Protein AF-A0A938CKZ7-F1 (afdb_monomer)

Solvent-accessible surface area (backbone atoms only — not comparable to full-atom values): 33418 Å² total; per-residue (Å²): 112,70,70,62,48,48,52,52,55,33,50,53,27,49,64,76,42,66,89,54,83,64,65,74,32,71,50,28,74,27,26,86,57,62,41,70,90,69,50,57,46,74,67,49,44,53,50,52,48,52,52,50,47,55,51,42,33,70,75,37,67,40,57,50,100,84,67,49,80,75,46,57,48,46,68,77,50,49,74,72,51,70,65,62,54,88,63,30,52,50,32,53,45,52,25,54,50,50,56,39,57,58,70,61,49,44,60,74,37,34,35,35,58,47,59,57,11,53,68,38,30,51,48,35,51,48,72,37,69,59,52,38,81,47,87,71,54,16,38,36,32,36,24,29,53,72,94,37,81,72,27,66,73,46,31,61,66,49,46,51,51,50,49,51,53,46,52,56,22,66,75,28,92,62,35,53,58,88,40,57,42,54,21,93,44,71,52,45,48,66,52,33,73,54,42,56,75,68,43,49,27,35,41,40,40,54,44,26,34,75,69,51,17,32,23,50,32,58,67,27,50,50,21,51,52,54,37,28,70,76,39,54,81,60,32,43,39,40,30,36,29,35,46,18,51,49,17,57,80,53,52,72,68,56,49,53,48,47,55,56,68,31,22,36,27,32,20,26,15,34,56,60,38,22,51,73,52,27,18,36,33,39,33,27,61,46,53,50,52,46,29,45,58,36,60,77,62,56,60,62,91,71,58,77,79,57,54,50,56,30,44,72,42,79,92,30,71,85,82,40,60,54,30,52,72,50,7,28,24,37,36,62,77,75,72,41,64,50,24,69,65,96,64,87,60,64,50,52,46,32,44,51,23,37,53,45,39,55,50,48,35,75,74,66,46,52,43,67,49,25,14,50,38,0,36,50,36,37,50,53,51,53,54,52,39,77,76,32,83,51,42,43,62,47,49,79,56,74,68,29,44,23,21,26,25,45,31,35,20,79,48,52,88,90,60,82,49,69,71,59,48,52,50,22,56,51,41,15,51,29,26,25,16,71,76,19,49,70,38,86,66,71,51,71,47,77,26,67,51,33,38,32,65,35,63,43,52,90,78,47,79,31,65,35,20,36,50,42,23,25,90,49,58,61,68,41,52,54,24,42,54,51,38,53,54,47,24,40,31,56,17,42,33,41,53,45,44,50,56,37,40,76,71,73,49,82,63,85,65,74,78,73,67,74,68,84,72,80,85,68,62,60,84,41,57,44,34,32,39,29,31,37,83,51,55,97,50,62,39,98,86,70,43,69,37,46,62,67,60,41,52,51,41,43,76,72,63,31,46,73,41,86,38,78,91,77,68,75,89,75,53,59,52,52,31,46,36,37,29,43,36,51,82,43,71,47,63,86,65,42,39,88,59,20,51,84,42,76,23,37,24,38,37,37,55,74,41,59,41,49,49,68,32,31,26,87,76,36,72,49,73,56,81,95,70,80,82,36,70,46,28,69,57,109

Foldseek 3Di:
DVLVLLVVLLVVLCVVCVVDAFDFFQDFAFAQWQDDLSQSDPVSVVVVVVVLQVVQQVPAFDADPVRDTPGGDGPVNLQVDFCDDPPNQVLLLLLLLLVCVQLVQDLQWWKFKFFDFQVLLLVLLCQQQDDLVDPLAAEEQQAPQPPDPQRLQPFDVSNVSNVVNCVLQVPFPNRDCVSYHYDPHHQAADALVVCVVSSHQEYEYEQARQQQQWHHFLVSLVRLLVNCVVPVLRRAYEYACALVQLAPQNDDVSSVSCSARYKYKYACRHPLSFDGGMIMIIDHPSSQVSSQVCVVPGRDDDPPSSDQWAFPDPVCRPNGRTHNQQGNMQNSVVSRGSHRRPDRDSSSRSSRSSSSSVSLCVVQNGSNSQNVLLNVLLVLVVVVQVVDQQKDWLDPDSSTRTSFKTFIATDDVSDPDPVLVLQLLVQLQCQSQQNFDAAPQRDTDGRPRRHHNQCRDPSHSGSGMTGRTSSGGSVSSVSVVSSSSSSSSVSSSRSSRVVVVVVVDDDDDDPPPPPPPDPDDQQDEAEEEEAAADAPDADPVRHGDCPVVQVVQVVVVAHEAEAADDDRVPGRGRHYYYYYHNPPADPVRQCVRFQVQVHQEYEEEPHAHAQNGEHQNYYHYDDDDDRRDNHPND

Structure (mmCIF, N/CA/C/O backbone):
data_AF-A0A938CKZ7-F1
#
_entry.id   AF-A0A938CKZ7-F1
#
loop_
_atom_site.group_PDB
_atom_site.id
_atom_site.type_symbol
_atom_site.label_atom_id
_atom_site.label_alt_id
_atom_site.label_comp_id
_atom_site.label_asym_id
_atom_site.label_entity_id
_atom_site.label_seq_id
_atom_site.pdbx_PDB_ins_code
_atom_site.Cartn_x
_atom_site.Cartn_y
_atom_site.Cartn_z
_atom_site.occupancy
_atom_site.B_iso_or_equiv
_atom_site.auth_seq_id
_atom_site.auth_comp_id
_atom_site.auth_asym_id
_atom_site.auth_atom_id
_atom_site.pdbx_PDB_model_num
ATOM 1 N N . MET A 1 1 ? 28.902 22.662 -29.306 1.00 62.44 1 MET A N 1
ATOM 2 C CA . MET A 1 1 ? 29.055 22.304 -27.875 1.00 62.44 1 MET A CA 1
ATOM 3 C C . MET A 1 1 ? 28.033 21.264 -27.421 1.00 62.44 1 MET A C 1
ATOM 5 O O . MET A 1 1 ? 28.464 20.211 -26.982 1.00 62.44 1 MET A O 1
ATOM 9 N N . ARG A 1 2 ? 26.718 21.487 -27.587 1.00 83.81 2 ARG A N 1
ATOM 10 C CA . ARG A 1 2 ? 25.658 20.567 -27.113 1.00 83.81 2 ARG A CA 1
ATOM 11 C C . ARG A 1 2 ? 25.707 19.146 -27.713 1.00 83.81 2 ARG A C 1
ATOM 13 O O . ARG A 1 2 ? 25.700 18.180 -26.968 1.00 83.81 2 ARG A O 1
ATOM 20 N N . VAL A 1 3 ? 25.858 19.013 -29.036 1.00 89.00 3 VAL A N 1
ATOM 21 C CA . VAL A 1 3 ? 25.957 17.700 -29.720 1.00 89.00 3 VAL A CA 1
ATOM 22 C C . VAL A 1 3 ? 27.162 16.880 -29.245 1.00 89.00 3 VAL A C 1
ATOM 24 O O . VAL A 1 3 ? 27.047 15.680 -29.014 1.00 89.00 3 VAL A O 1
ATOM 27 N N . THR A 1 4 ? 28.328 17.515 -29.094 1.00 91.12 4 THR A N 1
ATOM 28 C CA . THR A 1 4 ? 29.550 16.854 -28.605 1.00 91.12 4 THR A CA 1
ATOM 29 C C . THR A 1 4 ? 29.370 16.337 -27.182 1.00 91.12 4 THR A C 1
ATOM 31 O O . THR A 1 4 ? 29.792 15.225 -26.878 1.00 91.12 4 THR A O 1
ATOM 34 N N . ASP A 1 5 ? 28.709 17.122 -26.331 1.00 93.25 5 ASP A N 1
ATOM 35 C CA . ASP A 1 5 ? 28.427 16.726 -24.957 1.00 93.25 5 ASP A CA 1
ATOM 36 C C . ASP A 1 5 ? 27.451 15.541 -24.890 1.00 93.25 5 ASP A C 1
ATOM 38 O O . ASP A 1 5 ? 27.755 14.537 -24.253 1.00 93.25 5 ASP A O 1
ATOM 42 N N . TRP A 1 6 ? 26.349 15.569 -25.644 1.00 94.94 6 TRP A N 1
ATOM 43 C CA . TRP A 1 6 ? 25.425 14.430 -25.723 1.00 94.94 6 TRP A CA 1
ATOM 44 C C . TRP A 1 6 ? 26.088 13.146 -26.230 1.00 94.94 6 TRP A C 1
ATOM 46 O O . TRP A 1 6 ? 25.815 12.070 -25.701 1.00 94.94 6 TRP A O 1
ATOM 56 N N . LYS A 1 7 ? 27.005 13.238 -27.203 1.00 95.62 7 LYS A N 1
ATOM 57 C CA . LYS A 1 7 ? 27.796 12.080 -27.652 1.00 95.62 7 LYS A CA 1
ATOM 58 C C . LYS A 1 7 ? 28.661 11.509 -26.523 1.00 95.62 7 LYS A C 1
ATOM 60 O O . LYS A 1 7 ? 28.650 10.299 -26.322 1.00 95.62 7 LYS A O 1
ATOM 65 N N . ARG A 1 8 ? 29.351 12.366 -25.759 1.00 96.31 8 ARG A N 1
ATOM 66 C CA . ARG A 1 8 ? 30.150 11.970 -24.583 1.00 96.31 8 ARG A CA 1
ATOM 67 C C . ARG A 1 8 ? 29.285 11.277 -23.525 1.00 96.31 8 ARG A C 1
ATOM 69 O O . ARG A 1 8 ? 29.648 10.208 -23.046 1.00 96.31 8 ARG A O 1
ATOM 76 N N . GLN A 1 9 ? 28.140 11.863 -23.179 1.00 96.38 9 GLN A N 1
ATOM 77 C CA . GLN A 1 9 ? 27.221 11.304 -22.182 1.00 96.38 9 GLN A CA 1
ATOM 78 C C . GLN A 1 9 ? 26.635 9.948 -22.611 1.00 96.38 9 GLN A C 1
ATOM 80 O O . GLN A 1 9 ? 26.491 9.033 -21.793 1.00 96.38 9 GLN A O 1
ATOM 85 N N . ARG A 1 10 ? 26.305 9.812 -23.901 1.00 96.81 10 ARG A N 1
ATOM 86 C CA . ARG A 1 10 ? 25.847 8.555 -24.499 1.00 96.81 10 ARG A CA 1
ATOM 87 C C . ARG A 1 10 ? 26.927 7.477 -24.404 1.00 96.81 10 ARG A C 1
ATOM 89 O O . ARG A 1 10 ? 26.626 6.381 -23.945 1.00 96.81 10 ARG A O 1
ATOM 96 N N . GLU A 1 11 ? 28.165 7.792 -24.788 1.00 97.00 11 GLU A N 1
ATOM 97 C CA . GLU A 1 11 ? 29.310 6.872 -24.703 1.00 97.00 11 GLU A CA 1
ATOM 98 C C . GLU A 1 11 ? 29.531 6.388 -23.262 1.00 97.00 11 GLU A C 1
ATOM 100 O O . GLU A 1 11 ? 29.641 5.191 -23.014 1.00 97.00 11 GLU A O 1
ATOM 105 N N . ALA A 1 12 ? 29.490 7.304 -22.289 1.00 97.31 12 ALA A N 1
ATOM 106 C CA . ALA A 1 12 ? 29.622 6.962 -20.874 1.00 97.31 12 ALA A CA 1
ATOM 107 C C . ALA A 1 12 ? 28.503 6.021 -20.385 1.00 97.31 12 ALA A C 1
ATOM 109 O O . ALA A 1 12 ? 28.754 5.111 -19.599 1.00 97.31 12 ALA A O 1
ATOM 110 N N . SER A 1 13 ? 27.269 6.206 -20.868 1.00 97.75 13 SER A N 1
ATOM 111 C CA . SER A 1 13 ? 26.142 5.328 -20.518 1.00 97.75 13 SER A CA 1
ATOM 112 C C . SER A 1 13 ? 26.228 3.957 -21.204 1.00 97.75 13 SER A C 1
ATOM 114 O O . SER A 1 13 ? 25.823 2.952 -20.616 1.00 97.75 13 SER A O 1
ATOM 116 N N . LEU A 1 14 ? 26.778 3.889 -22.423 1.00 96.81 14 LEU A N 1
ATOM 117 C CA . LEU A 1 14 ? 27.083 2.622 -23.099 1.00 96.81 14 LEU A CA 1
ATOM 118 C C . LEU A 1 14 ? 28.142 1.839 -22.326 1.00 96.81 14 LEU A C 1
ATOM 120 O O . LEU A 1 14 ? 27.937 0.668 -22.022 1.00 96.81 14 LEU A O 1
ATOM 124 N N . GLU A 1 15 ? 29.221 2.507 -21.929 1.00 97.75 15 GLU A N 1
ATOM 125 C CA . GLU A 1 15 ? 30.284 1.917 -21.119 1.00 97.75 15 GLU A CA 1
ATOM 126 C C . GLU A 1 15 ? 29.753 1.413 -19.766 1.00 97.75 15 GLU A C 1
ATOM 128 O O . GLU A 1 15 ? 30.047 0.288 -19.362 1.00 97.75 15 GLU A O 1
ATOM 133 N N . ALA A 1 16 ? 28.884 2.186 -19.104 1.00 96.38 16 ALA A N 1
ATOM 134 C CA . ALA A 1 16 ? 28.244 1.794 -17.846 1.00 96.38 16 ALA A CA 1
ATOM 135 C C . ALA A 1 16 ? 27.324 0.562 -17.970 1.00 96.38 16 ALA A C 1
ATOM 137 O O . ALA A 1 16 ? 27.030 -0.083 -16.964 1.00 96.38 16 ALA A O 1
ATOM 138 N N . THR A 1 17 ? 26.866 0.230 -19.182 1.00 97.31 17 THR A N 1
ATOM 139 C CA . THR A 1 17 ? 25.943 -0.889 -19.451 1.00 97.31 17 THR A CA 1
ATOM 140 C C . THR A 1 17 ? 26.560 -2.006 -20.295 1.00 97.31 17 THR A C 1
ATOM 142 O O . THR A 1 17 ? 25.875 -2.974 -20.627 1.00 97.31 17 THR A O 1
ATOM 145 N N . LYS A 1 18 ? 27.864 -1.927 -20.599 1.00 96.19 18 LYS A N 1
ATOM 146 C CA . LYS A 1 18 ? 28.563 -2.862 -21.497 1.00 96.19 18 LYS A CA 1
ATOM 147 C C . LYS A 1 18 ? 28.540 -4.318 -21.033 1.00 96.19 18 LYS A C 1
ATOM 149 O O . LYS A 1 18 ? 28.603 -5.224 -21.856 1.00 96.19 18 LYS A O 1
ATOM 154 N N . SER A 1 19 ? 28.456 -4.539 -19.721 1.00 94.00 19 SER A N 1
ATOM 155 C CA . SER A 1 19 ? 28.448 -5.875 -19.113 1.00 94.00 19 SER A CA 1
ATOM 156 C C . SER A 1 19 ? 27.110 -6.604 -19.271 1.00 94.00 19 SER A C 1
ATOM 158 O O . SER A 1 19 ? 26.993 -7.749 -18.844 1.00 94.00 19 SER A O 1
ATOM 160 N N . GLY A 1 20 ? 26.109 -5.964 -19.886 1.00 94.38 20 GLY A N 1
ATOM 161 C CA . GLY A 1 20 ? 24.766 -6.514 -20.028 1.00 94.38 20 GLY A CA 1
ATOM 162 C C . GLY A 1 20 ? 23.886 -6.289 -18.792 1.00 94.38 20 GLY A C 1
ATOM 163 O O . GLY A 1 20 ? 24.303 -5.618 -17.843 1.00 94.38 20 GLY A O 1
ATOM 164 N N . PRO A 1 21 ? 22.638 -6.787 -18.830 1.00 96.00 21 PRO A N 1
ATOM 165 C CA . PRO A 1 21 ? 21.680 -6.598 -17.749 1.00 96.00 21 PRO A CA 1
ATOM 166 C C . PRO A 1 21 ? 22.135 -7.291 -16.447 1.00 96.00 21 PRO A C 1
ATOM 168 O O . PRO A 1 21 ? 22.709 -8.382 -16.511 1.00 96.00 21 PRO A O 1
ATOM 171 N N . PRO A 1 22 ? 21.860 -6.698 -15.267 1.00 96.62 22 PRO A N 1
ATOM 172 C CA . PRO A 1 22 ? 22.115 -7.317 -13.966 1.00 96.62 22 PRO A CA 1
ATOM 173 C C . PRO A 1 22 ? 21.286 -8.585 -13.712 1.00 96.62 22 PRO A C 1
ATOM 175 O O . PRO A 1 22 ? 20.435 -8.987 -14.509 1.00 96.62 22 PRO A O 1
ATOM 178 N N . GLN A 1 23 ? 21.500 -9.198 -12.544 1.00 95.25 23 GLN A N 1
ATOM 179 C CA . GLN A 1 23 ? 20.682 -10.316 -12.073 1.00 95.25 23 GLN A CA 1
ATOM 180 C C . GLN A 1 23 ? 19.198 -9.924 -12.013 1.00 95.25 23 GLN A C 1
ATOM 182 O O . GLN A 1 23 ? 18.846 -8.831 -11.573 1.00 95.25 23 GLN A O 1
ATOM 187 N N . ARG A 1 24 ? 18.315 -10.829 -12.444 1.00 93.44 24 ARG A N 1
ATOM 188 C CA . ARG A 1 24 ? 16.862 -10.626 -12.370 1.00 93.44 24 ARG A CA 1
ATOM 189 C C . ARG A 1 24 ? 16.366 -10.750 -10.931 1.00 93.44 24 ARG A C 1
ATOM 191 O O . ARG A 1 24 ? 16.876 -11.561 -10.163 1.00 93.44 24 ARG A O 1
ATOM 198 N N . THR A 1 25 ? 15.321 -9.999 -10.613 1.00 93.06 25 THR A N 1
ATOM 199 C CA . THR A 1 25 ? 14.533 -10.194 -9.392 1.00 93.06 25 THR A CA 1
ATOM 200 C C . THR A 1 25 ? 13.708 -11.481 -9.499 1.00 93.06 25 THR A C 1
ATOM 202 O O . THR A 1 25 ? 13.315 -11.888 -10.595 1.00 93.06 25 THR A O 1
ATOM 205 N N . ALA A 1 26 ? 13.443 -12.133 -8.368 1.00 88.88 26 ALA A N 1
ATOM 206 C CA . ALA A 1 26 ? 12.654 -13.361 -8.309 1.00 88.88 26 ALA A CA 1
ATOM 207 C C . ALA A 1 26 ? 11.161 -13.111 -8.571 1.00 88.88 26 ALA A C 1
ATOM 209 O O . ALA A 1 26 ? 10.480 -13.963 -9.135 1.00 88.88 26 ALA A O 1
ATOM 210 N N . ASN A 1 27 ? 10.647 -11.938 -8.190 1.00 86.50 27 ASN A N 1
ATOM 211 C CA . ASN A 1 27 ? 9.297 -11.493 -8.531 1.00 86.50 27 ASN A CA 1
ATOM 212 C C . ASN A 1 27 ? 9.337 -10.024 -8.994 1.00 86.50 27 ASN A C 1
ATOM 214 O O . ASN A 1 27 ? 9.793 -9.167 -8.230 1.00 86.50 27 ASN A O 1
ATOM 218 N N . PRO A 1 28 ? 8.790 -9.693 -10.180 1.00 88.69 28 PRO A N 1
ATOM 219 C CA . PRO A 1 28 ? 8.970 -8.379 -10.789 1.00 88.69 28 PRO A CA 1
ATOM 220 C C . PRO A 1 28 ? 8.039 -7.286 -10.236 1.00 88.69 28 PRO A C 1
ATOM 222 O O . PRO A 1 28 ? 8.149 -6.135 -10.637 1.00 88.69 28 PRO A O 1
ATOM 225 N N . PHE A 1 29 ? 7.094 -7.573 -9.343 1.00 88.50 29 PHE A N 1
ATOM 226 C CA . PHE A 1 29 ? 6.059 -6.615 -8.928 1.00 88.50 29 PHE A CA 1
ATOM 227 C C . PHE A 1 29 ? 6.465 -5.763 -7.712 1.00 88.50 29 PHE A C 1
ATOM 229 O O . PHE A 1 29 ? 6.027 -5.997 -6.586 1.00 88.50 29 PHE A O 1
ATOM 236 N N . PHE A 1 30 ? 7.276 -4.731 -7.935 1.00 89.69 30 PHE A N 1
ATOM 237 C CA . PHE A 1 30 ? 7.732 -3.813 -6.877 1.00 89.69 30 PHE A CA 1
ATOM 238 C C . PHE A 1 30 ? 6.820 -2.603 -6.648 1.00 89.69 30 PHE A C 1
ATOM 240 O O . PHE A 1 30 ? 7.051 -1.824 -5.723 1.00 89.69 30 PHE A O 1
ATOM 247 N N . GLY A 1 31 ? 5.795 -2.415 -7.478 1.00 83.56 31 GLY A N 1
ATOM 248 C CA . GLY A 1 31 ? 4.846 -1.327 -7.295 1.00 83.56 31 GLY A CA 1
ATOM 249 C C . GLY A 1 31 ? 4.091 -1.389 -5.976 1.00 83.56 31 GLY A C 1
ATOM 250 O O . GLY A 1 31 ? 3.840 -2.449 -5.407 1.00 83.56 31 GLY A O 1
ATOM 251 N N . VAL A 1 32 ? 3.691 -0.214 -5.500 1.00 70.25 32 VAL A N 1
ATOM 252 C CA . VAL A 1 32 ? 2.981 -0.077 -4.231 1.00 70.25 32 VAL A CA 1
ATOM 253 C C . VAL A 1 32 ? 1.476 -0.278 -4.450 1.00 70.25 32 VAL A C 1
ATOM 255 O O . VAL A 1 32 ? 0.711 0.682 -4.540 1.00 70.25 32 VAL A O 1
ATOM 258 N N . GLY A 1 33 ? 1.080 -1.544 -4.605 1.00 63.62 33 GLY A N 1
ATOM 259 C CA . GLY A 1 33 ? -0.296 -2.028 -4.784 1.00 63.62 33 GLY A CA 1
ATOM 260 C C . GLY A 1 33 ? -0.648 -3.120 -3.764 1.00 63.62 33 GLY A C 1
ATOM 261 O O . GLY A 1 33 ? -0.110 -3.085 -2.654 1.00 63.62 33 GLY A O 1
ATOM 262 N N . PRO A 1 34 ? -1.545 -4.073 -4.092 1.00 58.53 34 PRO A N 1
ATOM 263 C CA . PRO A 1 34 ? -1.691 -5.283 -3.299 1.00 58.53 34 PRO A CA 1
ATOM 264 C C . PRO A 1 34 ? -0.327 -5.958 -3.104 1.00 58.53 34 PRO A C 1
ATOM 266 O O . PRO A 1 34 ? 0.382 -6.153 -4.094 1.00 58.53 34 PRO A O 1
ATOM 269 N N . ILE A 1 35 ? 0.071 -6.267 -1.864 1.00 64.06 35 ILE A N 1
ATOM 270 C CA . ILE A 1 35 ? 1.295 -7.033 -1.623 1.00 64.06 35 ILE A CA 1
ATOM 271 C C . ILE A 1 35 ? 1.132 -8.350 -2.364 1.00 64.06 35 ILE A C 1
ATOM 273 O O . ILE A 1 35 ? 0.142 -9.057 -2.196 1.00 64.06 35 ILE A O 1
ATOM 277 N N . THR A 1 36 ? 2.110 -8.638 -3.213 1.00 58.66 36 THR A N 1
ATOM 278 C CA . THR A 1 36 ? 2.143 -9.856 -4.006 1.00 58.66 36 THR A CA 1
ATOM 279 C C . THR A 1 36 ? 2.029 -11.059 -3.074 1.00 58.66 36 THR A C 1
ATOM 281 O O . THR A 1 36 ? 2.773 -11.145 -2.093 1.00 58.66 36 THR A O 1
ATOM 284 N N . ASP A 1 37 ? 1.223 -12.046 -3.450 1.00 67.88 37 ASP A N 1
ATOM 285 C CA . ASP A 1 37 ? 1.286 -13.418 -2.918 1.00 67.88 37 ASP A CA 1
ATOM 286 C C . ASP A 1 37 ? 2.696 -14.049 -3.050 1.00 67.88 37 ASP A C 1
ATOM 288 O O . ASP A 1 37 ? 3.012 -15.093 -2.470 1.00 67.88 37 ASP A O 1
ATOM 292 N N . GLY A 1 38 ? 3.581 -13.368 -3.780 1.00 72.81 38 GLY A N 1
ATOM 293 C CA . GLY A 1 38 ? 4.957 -13.732 -4.044 1.00 72.81 38 GLY A CA 1
ATOM 294 C C . GLY A 1 38 ? 5.045 -14.847 -5.072 1.00 72.81 38 GLY A C 1
ATOM 295 O O . GLY A 1 38 ? 6.019 -15.590 -5.031 1.00 72.81 38 GLY A O 1
ATOM 296 N N . ALA A 1 39 ? 4.042 -14.965 -5.948 1.00 79.81 39 ALA A N 1
ATOM 297 C CA . ALA A 1 39 ? 4.142 -15.770 -7.153 1.00 79.81 39 ALA A CA 1
ATOM 298 C C . ALA A 1 39 ? 5.302 -15.262 -8.022 1.00 79.81 39 ALA A C 1
ATOM 300 O O . ALA A 1 39 ? 5.455 -14.049 -8.204 1.00 79.81 39 ALA A O 1
ATOM 301 N N . ALA A 1 40 ? 6.134 -16.164 -8.533 1.00 76.38 40 ALA A N 1
ATOM 302 C CA . ALA A 1 40 ? 7.257 -15.793 -9.396 1.00 76.38 40 ALA A CA 1
ATOM 303 C C . ALA A 1 40 ? 6.780 -15.349 -10.791 1.00 76.38 40 ALA A C 1
ATOM 305 O O . ALA A 1 40 ? 7.248 -14.348 -11.337 1.00 76.38 40 ALA A O 1
ATOM 306 N N . ASP A 1 41 ? 5.806 -16.074 -11.340 1.00 77.94 41 ASP A N 1
ATOM 307 C CA . ASP A 1 41 ? 5.224 -15.855 -12.659 1.00 77.94 41 ASP A CA 1
ATOM 308 C C . ASP A 1 41 ? 3.776 -16.385 -12.733 1.00 77.94 41 ASP A C 1
ATOM 310 O O . ASP A 1 41 ? 3.181 -16.797 -11.736 1.00 77.94 41 ASP A O 1
ATOM 314 N N . GLU A 1 42 ? 3.191 -16.351 -13.930 1.00 83.69 42 GLU A N 1
ATOM 315 C CA . GLU A 1 42 ? 1.827 -16.826 -14.190 1.00 83.69 42 GLU A CA 1
ATOM 316 C C . GLU A 1 42 ? 1.666 -18.344 -13.985 1.00 83.69 42 GLU A C 1
ATOM 318 O O . GLU A 1 42 ? 0.582 -18.808 -13.629 1.00 83.69 42 GLU A O 1
ATOM 323 N N . ALA A 1 43 ? 2.719 -19.136 -14.206 1.00 85.81 43 ALA A N 1
ATOM 324 C CA . ALA A 1 43 ? 2.656 -20.576 -13.987 1.00 85.81 43 ALA A CA 1
ATOM 325 C C . ALA A 1 43 ? 2.606 -20.881 -12.484 1.00 85.81 43 ALA A C 1
ATOM 327 O O . ALA A 1 43 ? 1.733 -21.632 -12.044 1.00 85.81 43 ALA A O 1
ATOM 328 N N . ASP A 1 44 ? 3.469 -20.239 -11.694 1.00 83.62 44 ASP A N 1
ATOM 329 C CA . ASP A 1 44 ? 3.457 -20.333 -10.233 1.00 83.62 44 ASP A CA 1
ATOM 330 C C . ASP A 1 44 ? 2.124 -19.830 -9.653 1.00 83.62 44 ASP A C 1
ATOM 332 O O . ASP A 1 44 ? 1.504 -20.516 -8.843 1.00 83.62 44 ASP A O 1
ATOM 336 N N . ALA A 1 45 ? 1.591 -18.705 -10.148 1.00 85.81 45 ALA A N 1
ATOM 337 C CA . ALA A 1 45 ? 0.281 -18.186 -9.737 1.00 85.81 45 ALA A CA 1
ATOM 338 C C . ALA A 1 45 ? -0.858 -19.210 -9.927 1.00 85.81 45 ALA A C 1
ATOM 340 O O . ALA A 1 45 ? -1.713 -19.380 -9.053 1.00 85.81 45 ALA A O 1
ATOM 341 N N . ARG A 1 46 ? -0.860 -19.951 -11.042 1.00 90.19 46 ARG A N 1
ATOM 342 C CA . ARG A 1 46 ? -1.841 -21.025 -11.286 1.00 90.19 46 ARG A CA 1
ATOM 343 C C . ARG A 1 46 ? -1.638 -22.221 -10.364 1.00 90.19 46 ARG A C 1
ATOM 345 O O . ARG A 1 46 ? -2.619 -22.797 -9.903 1.00 90.19 46 ARG A O 1
ATOM 352 N N . MET A 1 47 ? -0.393 -22.581 -10.060 1.00 91.44 47 MET A N 1
ATOM 353 C CA . MET A 1 47 ? -0.106 -23.645 -9.094 1.00 91.44 47 MET A CA 1
ATOM 354 C C . MET A 1 47 ? -0.590 -23.276 -7.691 1.00 91.44 47 MET A C 1
ATOM 356 O O . MET A 1 47 ? -1.265 -24.076 -7.045 1.00 91.44 47 MET A O 1
ATOM 360 N N . ILE A 1 48 ? -0.357 -22.035 -7.266 1.00 90.88 48 ILE A N 1
ATOM 361 C CA . ILE A 1 48 ? -0.869 -21.487 -6.005 1.00 90.88 48 ILE A CA 1
ATOM 362 C C . ILE A 1 48 ? -2.398 -21.540 -5.968 1.00 90.88 48 ILE A C 1
ATOM 364 O O . ILE A 1 48 ? -2.981 -21.838 -4.925 1.00 90.88 48 ILE A O 1
ATOM 368 N N . ARG A 1 49 ? -3.069 -21.304 -7.103 1.00 92.38 49 ARG A N 1
ATOM 369 C CA . ARG A 1 49 ? -4.527 -21.440 -7.187 1.00 92.38 49 ARG A CA 1
ATOM 370 C C . ARG A 1 49 ? -4.991 -22.871 -6.906 1.00 92.38 49 ARG A C 1
ATOM 372 O O . ARG A 1 49 ? -5.934 -23.046 -6.136 1.00 92.38 49 ARG A O 1
ATOM 379 N N . PHE A 1 50 ? -4.328 -23.879 -7.470 1.00 94.81 50 PHE A N 1
ATOM 380 C CA . PHE A 1 50 ? -4.642 -25.280 -7.169 1.00 94.81 50 PHE A CA 1
ATOM 381 C C . PHE A 1 50 ? -4.379 -25.628 -5.697 1.00 94.81 50 PHE A C 1
ATOM 383 O O . PHE A 1 50 ? -5.176 -26.333 -5.076 1.00 94.81 50 PHE A O 1
ATOM 390 N N . GLU A 1 51 ? -3.299 -25.104 -5.108 1.00 95.31 51 GLU A N 1
ATOM 391 C CA . GLU A 1 51 ? -3.021 -25.266 -3.675 1.00 95.31 51 GLU A CA 1
ATOM 392 C C . GLU A 1 51 ? -4.118 -24.646 -2.803 1.00 95.31 51 GLU A C 1
ATOM 394 O O . GLU A 1 51 ? -4.560 -25.271 -1.835 1.00 95.31 51 GLU A O 1
ATOM 399 N N . PHE A 1 52 ? -4.580 -23.444 -3.158 1.00 95.56 52 PHE A N 1
ATOM 400 C CA . PHE A 1 52 ? -5.675 -22.762 -2.476 1.00 95.56 52 PHE A CA 1
ATOM 401 C C . PHE A 1 52 ? -6.970 -23.576 -2.531 1.00 95.56 52 PHE A C 1
ATOM 403 O O . PHE A 1 52 ? -7.611 -23.767 -1.499 1.00 95.56 52 PHE A O 1
ATOM 410 N N . GLU A 1 53 ? -7.352 -24.079 -3.706 1.00 96.94 53 GLU A N 1
ATOM 411 C CA . GLU A 1 53 ? -8.582 -24.860 -3.870 1.00 96.94 53 GLU A CA 1
ATOM 412 C C . GLU A 1 53 ? -8.528 -26.163 -3.064 1.00 96.94 53 GLU A C 1
ATOM 414 O O . GLU A 1 53 ? -9.455 -26.462 -2.313 1.00 96.94 53 GLU A O 1
ATOM 419 N N . ASN A 1 54 ? -7.399 -26.874 -3.095 1.00 97.56 54 ASN A N 1
ATOM 420 C CA . ASN A 1 54 ? -7.202 -28.063 -2.267 1.00 97.56 54 ASN A CA 1
ATOM 421 C C . ASN A 1 54 ? -7.237 -27.740 -0.758 1.00 97.56 54 ASN A C 1
ATOM 423 O O . ASN A 1 54 ? -7.835 -28.472 0.035 1.00 97.56 54 ASN A O 1
ATOM 427 N N . TRP A 1 55 ? -6.620 -26.631 -0.333 1.00 97.81 55 TRP A N 1
ATOM 428 C CA . TRP A 1 55 ? -6.695 -26.170 1.055 1.00 97.81 55 TRP A CA 1
ATOM 429 C C . TRP A 1 55 ? -8.138 -25.841 1.459 1.00 97.81 55 TRP A C 1
ATOM 431 O O . TRP A 1 55 ? -8.583 -26.267 2.526 1.00 97.81 55 TRP A O 1
ATOM 441 N N . LEU A 1 56 ? -8.887 -25.135 0.613 1.00 97.44 56 LEU A N 1
ATOM 442 C CA . LEU A 1 56 ? -10.283 -24.776 0.851 1.00 97.44 56 LEU A CA 1
ATOM 443 C C . LEU A 1 56 ? -11.136 -26.036 1.060 1.00 97.44 56 LEU A C 1
ATOM 445 O O . LEU A 1 56 ? -11.804 -26.186 2.083 1.00 97.44 56 LEU A O 1
ATOM 449 N N . GLU A 1 57 ? -11.054 -26.987 0.134 1.00 96.56 57 GLU A N 1
ATOM 450 C CA . GLU A 1 57 ? -11.850 -28.215 0.169 1.00 96.56 57 GLU A CA 1
ATOM 451 C C . GLU A 1 57 ? -11.521 -29.110 1.376 1.00 96.56 57 GLU A C 1
ATOM 453 O O . GLU A 1 57 ? -12.381 -29.830 1.901 1.00 96.56 57 GLU A O 1
ATOM 458 N N . LYS A 1 58 ? -10.278 -29.052 1.861 1.00 96.88 58 LYS A N 1
ATOM 459 C CA . LYS A 1 58 ? -9.852 -29.777 3.061 1.00 96.88 58 LYS A CA 1
ATOM 460 C C . LYS A 1 58 ? -10.382 -29.149 4.351 1.00 96.88 58 LYS A C 1
ATOM 462 O O . LYS A 1 58 ? -10.740 -29.878 5.273 1.00 96.88 58 LYS A O 1
ATOM 467 N N . ASN A 1 59 ? -10.407 -27.820 4.440 1.00 96.38 59 ASN A N 1
ATOM 468 C CA . ASN A 1 59 ? -10.696 -27.110 5.691 1.00 96.38 59 ASN A CA 1
ATOM 469 C C . ASN A 1 59 ? -12.184 -26.779 5.888 1.00 96.38 59 ASN A C 1
ATOM 471 O O . ASN A 1 59 ? -12.612 -26.527 7.018 1.00 96.38 59 ASN A O 1
ATOM 475 N N . TYR A 1 60 ? -12.983 -26.805 4.818 1.00 95.75 60 TYR A N 1
ATOM 476 C CA . TYR A 1 60 ? -14.394 -26.424 4.855 1.00 95.75 60 TYR A CA 1
ATOM 477 C C . TYR A 1 60 ? -15.263 -27.543 4.263 1.00 95.75 60 TYR A C 1
ATOM 479 O O . TYR A 1 60 ? -15.341 -27.728 3.048 1.00 95.75 60 TYR A O 1
ATOM 487 N N . ARG A 1 61 ? -15.917 -28.307 5.149 1.00 95.81 61 ARG A N 1
ATOM 488 C CA . ARG A 1 61 ? -16.656 -29.543 4.836 1.00 95.81 61 ARG A CA 1
ATOM 489 C C . ARG A 1 61 ? -18.149 -29.364 5.061 1.00 95.81 61 ARG A C 1
ATOM 491 O O . ARG A 1 61 ? -18.559 -28.820 6.077 1.00 95.81 61 ARG A O 1
ATOM 498 N N . LYS A 1 62 ? -18.982 -29.850 4.151 1.00 94.94 62 LYS A N 1
ATOM 499 C CA . LYS A 1 62 ? -20.435 -29.867 4.328 1.00 94.94 62 LYS A CA 1
ATOM 500 C C . LYS A 1 62 ? -20.796 -30.973 5.298 1.00 94.94 62 LYS A C 1
ATOM 502 O O . LYS A 1 62 ? -20.409 -32.116 5.091 1.00 94.94 62 LYS A O 1
ATOM 507 N N . LEU A 1 63 ? -21.562 -30.635 6.322 1.00 93.56 63 LEU A N 1
ATOM 508 C CA . LEU A 1 63 ? -22.057 -31.595 7.297 1.00 93.56 63 LEU A CA 1
ATOM 509 C C . LEU A 1 63 ? -23.581 -31.639 7.212 1.00 93.56 63 LEU A C 1
ATOM 511 O O . LEU A 1 63 ? -24.214 -30.593 7.051 1.00 93.56 63 LEU A O 1
ATOM 515 N N . ASP A 1 64 ? -24.163 -32.831 7.299 1.00 92.94 64 ASP A N 1
ATOM 516 C CA . ASP A 1 64 ? -25.611 -32.966 7.464 1.00 92.94 64 ASP A CA 1
ATOM 517 C C . ASP A 1 64 ? -26.064 -32.681 8.908 1.00 92.94 64 ASP A C 1
ATOM 519 O O . ASP A 1 64 ? -25.265 -32.366 9.791 1.00 92.94 64 ASP A O 1
ATOM 523 N N . ASP A 1 65 ? -27.366 -32.814 9.160 1.00 92.62 65 ASP A N 1
ATOM 524 C CA . ASP A 1 65 ? -27.994 -32.614 10.471 1.00 92.62 65 ASP A CA 1
ATOM 525 C C . ASP A 1 65 ? -27.504 -33.589 11.558 1.00 92.62 65 ASP A C 1
ATOM 527 O O . ASP A 1 65 ? -27.727 -33.356 12.746 1.00 92.62 65 ASP A O 1
ATOM 531 N N . LYS A 1 66 ? -26.810 -34.664 11.169 1.00 95.06 66 LYS A N 1
ATOM 532 C CA . LYS A 1 66 ? -26.195 -35.660 12.057 1.00 95.06 66 LYS A CA 1
ATOM 533 C C . LYS A 1 66 ? -24.671 -35.531 12.121 1.00 95.06 66 LYS A C 1
ATOM 535 O O . LYS A 1 66 ? -24.021 -36.373 12.739 1.00 95.06 66 LYS A O 1
ATOM 540 N N . GLY A 1 67 ? -24.097 -34.505 11.491 1.00 92.50 67 GLY A N 1
ATOM 541 C CA . GLY A 1 67 ? -22.658 -34.263 11.457 1.00 92.50 67 GLY A CA 1
ATOM 542 C C . GLY A 1 67 ? -21.877 -35.171 10.501 1.00 92.50 67 GLY A C 1
ATOM 543 O O . GLY A 1 67 ? -20.654 -35.236 10.605 1.00 92.50 67 GLY A O 1
ATOM 544 N N . ARG A 1 68 ? -22.538 -35.886 9.582 1.00 95.62 68 ARG A N 1
ATOM 545 C CA . ARG A 1 68 ? -21.857 -36.713 8.572 1.00 95.62 68 ARG A CA 1
ATOM 546 C C . ARG A 1 68 ? -21.298 -35.822 7.463 1.00 95.62 68 ARG A C 1
ATOM 548 O O . ARG A 1 68 ? -22.000 -34.939 6.976 1.00 95.62 68 ARG A O 1
ATOM 555 N N . ASP A 1 69 ? -20.055 -36.079 7.055 1.00 96.50 69 ASP A N 1
ATOM 556 C CA . ASP A 1 69 ? -19.389 -35.351 5.968 1.00 96.50 69 ASP A CA 1
ATOM 557 C C . ASP A 1 69 ? -20.022 -35.693 4.610 1.00 96.50 69 ASP A C 1
ATOM 559 O O . ASP A 1 69 ? -20.036 -36.850 4.187 1.00 96.50 69 ASP A O 1
ATOM 563 N N . LEU A 1 70 ? -20.550 -34.673 3.936 1.00 96.69 70 LEU A N 1
ATOM 564 C CA . LEU A 1 70 ? -21.178 -34.744 2.616 1.00 96.69 70 LEU A CA 1
ATOM 565 C C . LEU A 1 70 ? -20.229 -34.322 1.483 1.00 96.69 70 LEU A C 1
ATOM 567 O O . LEU A 1 70 ? -20.641 -34.266 0.324 1.00 96.69 70 LEU A O 1
ATOM 571 N N . GLY A 1 71 ? -18.977 -33.995 1.801 1.00 96.88 71 GLY A N 1
ATOM 572 C CA . GLY A 1 71 ? -17.983 -33.507 0.855 1.00 96.88 71 GLY A CA 1
ATOM 573 C C . GLY A 1 71 ? -17.589 -32.044 1.084 1.00 96.88 71 GLY A C 1
ATOM 574 O O . GLY A 1 71 ? -18.116 -31.362 1.965 1.00 96.88 71 GLY A O 1
ATOM 575 N N . PRO A 1 72 ? -16.634 -31.533 0.296 1.00 96.69 72 PRO A N 1
ATOM 576 C CA . PRO A 1 72 ? -16.104 -30.188 0.473 1.00 96.69 72 PRO A CA 1
ATOM 577 C C . PRO A 1 72 ? -17.043 -29.089 -0.033 1.00 96.69 72 PRO A C 1
ATOM 579 O O . PRO A 1 72 ? -17.888 -29.306 -0.907 1.00 96.69 72 PRO A O 1
ATOM 582 N N . PHE A 1 73 ? -16.810 -27.868 0.446 1.00 95.38 73 PHE A N 1
ATOM 583 C CA . PHE A 1 73 ? -17.140 -26.671 -0.322 1.00 95.38 73 PHE A CA 1
ATOM 584 C C . PHE A 1 73 ? -16.047 -26.386 -1.355 1.00 95.38 73 PHE A C 1
ATOM 586 O O . PHE A 1 73 ? -14.878 -26.265 -1.002 1.00 95.38 73 PHE A O 1
ATOM 593 N N . THR A 1 74 ? -16.441 -26.229 -2.619 1.00 94.81 74 THR A N 1
ATOM 594 C CA . THR A 1 74 ? -15.524 -25.869 -3.714 1.00 94.81 74 THR A CA 1
ATOM 595 C C . THR A 1 74 ? -15.450 -24.354 -3.892 1.00 94.81 74 THR A C 1
ATOM 597 O O . THR A 1 74 ? -16.399 -23.636 -3.559 1.00 94.81 74 THR A O 1
ATOM 600 N N . ALA A 1 75 ? -14.375 -23.841 -4.497 1.00 93.50 75 ALA A N 1
ATOM 601 C CA . ALA A 1 75 ? -14.260 -22.407 -4.782 1.00 93.50 75 ALA A CA 1
ATOM 602 C C . ALA A 1 75 ? -15.412 -21.894 -5.670 1.00 93.50 75 ALA A C 1
ATOM 604 O O . ALA A 1 75 ? -15.969 -20.823 -5.421 1.00 93.50 75 ALA A O 1
ATOM 605 N N . ALA A 1 76 ? -15.829 -22.692 -6.660 1.00 92.06 76 ALA A N 1
ATOM 606 C CA . ALA A 1 76 ? -16.948 -22.364 -7.541 1.00 92.06 76 ALA A CA 1
ATOM 607 C C . ALA A 1 76 ? -18.287 -22.271 -6.793 1.00 92.06 76 ALA A C 1
ATOM 609 O O . ALA A 1 76 ? -19.160 -21.489 -7.165 1.00 92.06 76 ALA A O 1
ATOM 610 N N . GLU A 1 77 ? -18.499 -23.092 -5.767 1.00 92.38 77 GLU A N 1
ATOM 611 C CA . GLU A 1 77 ? -19.690 -23.014 -4.923 1.00 92.38 77 GLU A CA 1
ATOM 612 C C . GLU A 1 77 ? -19.639 -21.820 -3.976 1.00 92.38 77 GLU A C 1
ATOM 614 O O . GLU A 1 77 ? -20.608 -21.070 -3.909 1.00 92.38 77 GLU A O 1
ATOM 619 N N . ILE A 1 78 ? -18.505 -21.589 -3.308 1.00 90.69 78 ILE A N 1
ATOM 620 C CA . ILE A 1 78 ? -18.334 -20.448 -2.400 1.00 90.69 78 ILE A CA 1
ATOM 621 C C . ILE A 1 78 ? -18.532 -19.121 -3.134 1.00 90.69 78 ILE A C 1
ATOM 623 O O . ILE A 1 78 ? -19.222 -18.247 -2.613 1.00 90.69 78 ILE A O 1
ATOM 627 N N . GLY A 1 79 ? -18.050 -18.999 -4.374 1.00 86.94 79 GLY A N 1
ATOM 628 C CA . GLY A 1 79 ? -18.284 -17.817 -5.210 1.00 86.94 79 GLY A CA 1
ATOM 629 C C . GLY A 1 79 ? -19.758 -17.530 -5.535 1.00 86.94 79 GLY A C 1
ATOM 630 O O . GLY A 1 79 ? -20.076 -16.429 -5.975 1.00 86.94 79 GLY A O 1
ATOM 631 N N . ARG A 1 80 ? -20.663 -18.492 -5.306 1.00 85.31 80 ARG A N 1
ATOM 632 C CA . ARG A 1 80 ? -22.121 -18.371 -5.497 1.00 85.31 80 ARG A CA 1
ATOM 633 C C . ARG A 1 80 ? -22.910 -18.492 -4.186 1.00 85.31 80 ARG A C 1
ATOM 635 O O . ARG A 1 80 ? -24.139 -18.473 -4.214 1.00 85.31 80 ARG A O 1
ATOM 642 N N . SER A 1 81 ? -22.225 -18.674 -3.059 1.00 73.44 81 SER A N 1
ATOM 643 C CA . SER A 1 81 ? -22.844 -19.053 -1.788 1.00 73.44 81 SER A CA 1
ATOM 644 C C . SER A 1 81 ? -23.389 -17.854 -1.005 1.00 73.44 81 SER A C 1
ATOM 646 O O . SER A 1 81 ? -23.144 -16.688 -1.322 1.00 73.44 81 SER A O 1
ATOM 648 N N . MET A 1 82 ? -24.152 -18.155 0.046 1.00 70.69 82 MET A N 1
ATOM 649 C CA . MET A 1 82 ? -24.685 -17.173 0.987 1.00 70.69 82 MET A CA 1
ATOM 650 C C . MET A 1 82 ? -23.568 -16.569 1.855 1.00 70.69 82 MET A C 1
ATOM 652 O O . MET A 1 82 ? -22.544 -17.192 2.112 1.00 70.69 82 MET A O 1
ATOM 656 N N . HIS A 1 83 ? -23.791 -15.349 2.350 1.00 78.94 83 HIS A N 1
ATOM 657 C CA . HIS A 1 83 ? -22.847 -14.584 3.183 1.00 78.94 83 HIS A CA 1
ATOM 658 C C . HIS A 1 83 ? -23.158 -14.671 4.690 1.00 78.94 83 HIS A C 1
ATOM 660 O O . HIS A 1 83 ? -22.705 -13.830 5.464 1.00 78.94 83 HIS A O 1
ATOM 666 N N . ARG A 1 84 ? -24.000 -15.627 5.097 1.00 84.69 84 ARG A N 1
ATOM 667 C CA . ARG A 1 84 ? -24.444 -15.842 6.483 1.00 84.69 84 ARG A CA 1
ATOM 668 C C . ARG A 1 84 ? -24.582 -17.330 6.752 1.00 84.69 84 ARG A C 1
ATOM 670 O O . ARG A 1 84 ? -24.965 -18.071 5.848 1.00 84.69 84 ARG A O 1
ATOM 677 N N . GLY A 1 85 ? -24.363 -17.726 8.001 1.00 87.88 85 GLY A N 1
ATOM 678 C CA . GLY A 1 85 ? -24.420 -19.123 8.400 1.00 87.88 85 GLY A CA 1
ATOM 679 C C . GLY A 1 85 ? -23.181 -19.886 7.947 1.00 87.88 85 GLY A C 1
ATOM 680 O O . GLY A 1 85 ? -22.259 -19.342 7.334 1.00 87.88 85 GLY A O 1
ATOM 681 N N . TYR A 1 86 ? -23.148 -21.177 8.253 1.00 90.31 86 TYR A N 1
ATOM 682 C CA . TYR A 1 86 ? -22.064 -22.040 7.808 1.00 90.31 86 TYR A CA 1
ATOM 683 C C . TYR A 1 86 ? -22.105 -22.221 6.274 1.00 90.31 86 TYR A C 1
ATOM 685 O O . TYR A 1 86 ? -23.179 -22.510 5.746 1.00 90.31 86 TYR A O 1
ATOM 693 N N . PRO A 1 87 ? -20.979 -22.069 5.542 1.00 91.00 87 PRO A N 1
ATOM 694 C CA . PRO A 1 87 ? -19.604 -21.869 6.022 1.00 91.00 87 PRO A CA 1
ATOM 695 C C . PRO A 1 87 ? -19.141 -20.399 6.090 1.00 91.00 87 PRO A C 1
ATOM 697 O O . PRO A 1 87 ? -18.028 -20.144 6.544 1.00 91.00 87 PRO A O 1
ATOM 700 N N . ALA A 1 88 ? -19.954 -19.429 5.655 1.00 91.75 88 ALA A N 1
ATOM 701 C CA . ALA A 1 88 ? -19.596 -18.006 5.603 1.00 91.75 88 ALA A CA 1
ATOM 702 C C . ALA A 1 88 ? -19.093 -17.452 6.945 1.00 91.75 88 ALA A C 1
ATOM 704 O O . ALA A 1 88 ? -18.044 -16.807 6.992 1.00 91.75 88 ALA A O 1
ATOM 705 N N . ASP A 1 89 ? -19.795 -17.766 8.035 1.00 92.19 89 ASP A N 1
ATOM 706 C CA . ASP A 1 89 ? -19.417 -17.314 9.378 1.00 92.19 89 ASP A CA 1
ATOM 707 C C . ASP A 1 89 ? -18.063 -17.902 9.810 1.00 92.19 89 ASP A C 1
ATOM 709 O O . ASP A 1 89 ? -17.279 -17.233 10.483 1.00 92.19 89 ASP A O 1
ATOM 713 N N . LYS A 1 90 ? -17.753 -19.132 9.369 1.00 94.00 90 LYS A N 1
ATOM 714 C CA . LYS A 1 90 ? -16.465 -19.779 9.639 1.00 94.00 90 LYS A CA 1
ATOM 715 C C . LYS A 1 90 ? -15.330 -19.114 8.859 1.00 94.00 90 LYS A C 1
ATOM 717 O O . LYS A 1 90 ? -14.294 -18.858 9.456 1.00 94.00 90 LYS A O 1
ATOM 722 N N . PHE A 1 91 ? -15.520 -18.791 7.575 1.00 94.88 91 PHE A N 1
ATOM 723 C CA . PHE A 1 91 ? -14.505 -18.072 6.787 1.00 94.88 91 PHE A CA 1
ATOM 724 C C . PHE A 1 91 ? -14.138 -16.729 7.413 1.00 94.88 91 PHE A C 1
ATOM 726 O O . PHE A 1 91 ? -12.962 -16.390 7.519 1.00 94.88 91 PHE A O 1
ATOM 733 N N . LEU A 1 92 ? -15.151 -15.972 7.838 1.00 94.62 92 LEU A N 1
ATOM 734 C CA . LEU A 1 92 ? -14.949 -14.707 8.531 1.00 94.62 92 LEU A CA 1
ATOM 735 C C . LEU A 1 92 ? -14.178 -14.910 9.840 1.00 94.62 92 LEU A C 1
ATOM 737 O O . LEU A 1 92 ? -13.209 -14.197 10.088 1.00 94.62 92 LEU A O 1
ATOM 741 N N . LEU A 1 93 ? -14.606 -15.866 10.667 1.00 96.50 93 LEU A N 1
ATOM 742 C CA . LEU A 1 93 ? -13.973 -16.130 11.955 1.00 96.50 93 LEU A CA 1
ATOM 743 C C . LEU A 1 93 ? -12.513 -16.566 11.795 1.00 96.50 93 LEU A C 1
ATOM 745 O O . LEU A 1 93 ? -11.647 -15.999 12.452 1.00 96.50 93 LEU A O 1
ATOM 749 N N . ASP A 1 94 ? -12.239 -17.524 10.907 1.00 97.25 94 ASP A N 1
ATOM 750 C CA . ASP A 1 94 ? -10.885 -18.019 10.659 1.00 97.25 94 ASP A CA 1
ATOM 751 C C . ASP A 1 94 ? -9.985 -16.890 10.134 1.00 97.25 94 ASP A C 1
ATOM 753 O O . ASP A 1 94 ? -8.891 -16.696 10.651 1.00 97.25 94 ASP A O 1
ATOM 757 N N . MET A 1 95 ? -10.464 -16.065 9.196 1.00 9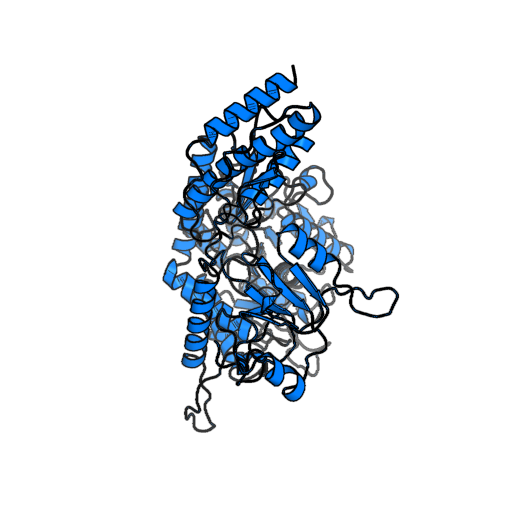6.69 95 MET A N 1
ATOM 758 C CA . MET A 1 95 ? -9.708 -14.904 8.717 1.00 96.69 95 MET A CA 1
ATOM 759 C C . MET A 1 95 ? -9.384 -13.921 9.850 1.00 96.69 95 MET A C 1
ATOM 761 O O . MET A 1 95 ? -8.238 -13.496 9.995 1.00 96.69 95 MET A O 1
ATOM 765 N N . MET A 1 96 ? -10.378 -13.552 10.663 1.00 97.75 96 MET A N 1
ATOM 766 C CA . MET A 1 96 ? -10.172 -12.623 11.778 1.00 97.75 96 MET A CA 1
ATOM 767 C C . MET A 1 96 ? -9.208 -13.198 12.818 1.00 97.75 96 MET A C 1
ATOM 769 O O . MET A 1 96 ? -8.339 -12.474 13.306 1.00 97.75 96 MET A O 1
ATOM 773 N N . ARG A 1 97 ? -9.321 -14.497 13.120 1.00 98.19 97 ARG A N 1
ATOM 774 C CA . ARG A 1 97 ? -8.419 -15.215 14.021 1.00 98.19 97 ARG A CA 1
ATOM 775 C C . ARG A 1 97 ? -6.991 -15.221 13.491 1.00 98.19 97 ARG A C 1
ATOM 777 O O . ARG A 1 97 ? -6.084 -14.876 14.241 1.00 98.19 97 ARG A O 1
ATOM 784 N N . GLU A 1 98 ? -6.784 -15.585 12.228 1.00 97.56 98 GLU A N 1
ATOM 785 C CA . GLU A 1 98 ? -5.437 -15.696 11.667 1.00 97.56 98 GLU A CA 1
ATOM 786 C C . GLU A 1 98 ? -4.762 -14.330 11.529 1.00 97.56 98 GLU A C 1
ATOM 788 O O . GLU A 1 98 ? -3.592 -14.206 11.887 1.00 97.56 98 GLU A O 1
ATOM 793 N N . ILE A 1 99 ? -5.490 -13.281 11.125 1.00 97.19 99 ILE A N 1
ATOM 794 C CA . ILE A 1 99 ? -4.954 -11.911 11.128 1.00 97.19 99 ILE A CA 1
ATOM 795 C C . ILE A 1 99 ? -4.586 -11.486 12.557 1.00 97.19 99 ILE A C 1
ATOM 797 O O . ILE A 1 99 ? -3.491 -10.974 12.782 1.00 97.19 99 ILE A O 1
ATOM 801 N N . HIS A 1 100 ? -5.467 -11.720 13.537 1.00 98.12 100 HIS A N 1
ATOM 802 C CA . HIS A 1 100 ? -5.206 -11.369 14.940 1.00 98.12 100 HIS A CA 1
ATOM 803 C C . HIS A 1 100 ? -3.945 -12.058 15.469 1.00 98.12 100 HIS A C 1
ATOM 805 O O . HIS A 1 100 ? -3.061 -11.403 16.023 1.00 98.12 100 HIS A O 1
ATOM 811 N N . ARG A 1 101 ? -3.865 -13.375 15.249 1.00 97.31 101 ARG A N 1
ATOM 812 C CA . ARG A 1 101 ? -2.794 -14.247 15.728 1.00 97.31 101 ARG A CA 1
ATOM 813 C C . ARG A 1 101 ? -1.462 -13.918 15.071 1.00 97.31 101 ARG A C 1
ATOM 815 O O . ARG A 1 101 ? -0.486 -13.722 15.785 1.00 97.31 101 ARG A O 1
ATOM 822 N N . TYR A 1 102 ? -1.411 -13.883 13.739 1.00 96.94 102 TYR A N 1
ATOM 823 C CA . TYR A 1 102 ? -0.154 -13.727 13.007 1.00 96.94 102 TYR A CA 1
ATOM 824 C C . TYR A 1 102 ? 0.523 -12.391 13.310 1.00 96.94 102 TYR A C 1
ATOM 826 O O . TYR A 1 102 ? 1.736 -12.336 13.487 1.00 96.94 102 TYR A O 1
ATOM 834 N N . PHE A 1 103 ? -0.264 -11.319 13.417 1.00 96.25 103 PHE A N 1
ATOM 835 C CA . PHE A 1 103 ? 0.247 -9.994 13.761 1.00 96.25 103 PHE A CA 1
ATOM 836 C C . PHE A 1 103 ? 0.382 -9.762 15.272 1.00 96.25 103 PHE A C 1
ATOM 838 O O . PHE A 1 103 ? 0.720 -8.654 15.677 1.00 96.25 103 PHE A O 1
ATOM 845 N N . GLU A 1 104 ? 0.154 -10.788 16.096 1.00 96.62 104 GLU A N 1
ATOM 846 C CA . GLU A 1 104 ? 0.360 -10.767 17.549 1.00 96.62 104 GLU A CA 1
ATOM 847 C C . GLU A 1 104 ? -0.395 -9.633 18.267 1.00 96.62 104 GLU A C 1
ATOM 849 O O . GLU A 1 104 ? 0.083 -9.039 19.238 1.00 96.62 104 GLU A O 1
ATOM 854 N N . PHE A 1 105 ? -1.614 -9.328 17.814 1.00 97.81 105 PHE A N 1
ATOM 855 C CA . PHE A 1 105 ? -2.473 -8.394 18.533 1.00 97.81 105 PHE A CA 1
ATOM 856 C C . PHE A 1 105 ? -2.796 -8.947 19.934 1.00 97.81 105 PHE A C 1
ATOM 858 O O . PHE A 1 105 ? -3.110 -10.132 20.080 1.00 97.81 105 PHE A O 1
ATOM 865 N N . PRO A 1 106 ? -2.785 -8.125 20.999 1.00 97.50 106 PRO A N 1
ATOM 866 C CA . PRO A 1 106 ? -3.146 -8.623 22.321 1.00 97.50 106 PRO A CA 1
ATOM 867 C C . PRO A 1 106 ? -4.599 -9.091 22.380 1.00 97.50 106 PRO A C 1
ATOM 869 O O . PRO A 1 106 ? -5.486 -8.479 21.786 1.00 97.50 106 PRO A O 1
ATOM 872 N N . LYS A 1 107 ? -4.875 -10.130 23.178 1.00 97.62 107 LYS A N 1
ATOM 873 C CA . LYS A 1 107 ? -6.246 -10.632 23.401 1.00 97.62 107 LYS A CA 1
ATOM 874 C C . LYS A 1 107 ? -7.194 -9.593 24.018 1.00 97.62 107 LYS A C 1
ATOM 876 O O . LYS A 1 107 ? -8.405 -9.750 23.936 1.00 97.62 107 LYS A O 1
ATOM 881 N N . ALA A 1 108 ? -6.664 -8.548 24.654 1.00 97.38 108 ALA A N 1
ATOM 882 C CA . ALA A 1 108 ? -7.476 -7.442 25.154 1.00 97.38 108 ALA A CA 1
ATOM 883 C C . ALA A 1 108 ? -8.019 -6.553 24.019 1.00 97.38 108 ALA A C 1
ATOM 885 O O . ALA A 1 108 ? -9.071 -5.936 24.179 1.00 97.38 108 ALA A O 1
ATOM 886 N N . ASN A 1 109 ? -7.327 -6.503 22.878 1.00 98.31 109 ASN A N 1
ATOM 887 C CA . ASN A 1 109 ? -7.701 -5.659 21.752 1.00 98.31 109 ASN A CA 1
ATOM 888 C C . ASN A 1 109 ? -8.657 -6.428 20.838 1.00 98.31 109 ASN A C 1
ATOM 890 O O . ASN A 1 109 ? -8.338 -7.519 20.361 1.00 98.31 109 ASN A O 1
ATOM 894 N N . LYS A 1 110 ? -9.837 -5.855 20.591 1.00 98.50 110 LYS A N 1
ATOM 895 C CA . LYS A 1 110 ? -10.840 -6.446 19.693 1.00 98.50 110 LYS A CA 1
ATOM 896 C C . LYS A 1 110 ? -10.715 -5.836 18.305 1.00 98.50 110 LYS A C 1
ATOM 898 O O . LYS A 1 110 ? -10.347 -4.669 18.177 1.00 98.50 110 LYS A O 1
ATOM 903 N N . MET A 1 111 ? -11.045 -6.604 17.268 1.00 97.88 111 MET A N 1
ATOM 904 C CA . MET A 1 111 ? -10.881 -6.156 15.882 1.00 97.88 111 MET A CA 1
ATOM 905 C C . MET A 1 111 ? -12.222 -6.005 15.176 1.00 97.88 111 MET A C 1
ATOM 907 O O . MET A 1 111 ? -12.950 -6.979 15.009 1.00 97.88 111 MET A O 1
ATOM 911 N N . ALA A 1 112 ? -12.540 -4.794 14.732 1.00 97.00 112 ALA A N 1
ATOM 912 C CA . ALA A 1 112 ? -13.654 -4.542 13.828 1.00 97.00 112 ALA A CA 1
ATOM 913 C C . ALA A 1 112 ? -13.268 -4.878 12.382 1.00 97.00 112 ALA A C 1
ATOM 915 O O . ALA A 1 112 ? -12.101 -4.748 12.019 1.00 97.00 112 ALA A O 1
ATOM 916 N N . VAL A 1 113 ? -14.247 -5.239 11.552 1.00 95.44 113 VAL A N 1
ATOM 917 C CA . VAL A 1 113 ? -14.074 -5.485 10.110 1.00 95.44 113 VAL A CA 1
ATOM 918 C C . VAL A 1 113 ? -15.143 -4.758 9.293 1.00 95.44 113 VAL A C 1
ATOM 920 O O . VAL A 1 113 ? -16.289 -4.626 9.726 1.00 95.44 113 VAL A O 1
ATOM 923 N N . GLY A 1 114 ? -14.785 -4.293 8.094 1.00 93.75 114 GLY A N 1
ATOM 924 C CA . GLY A 1 114 ? -15.721 -3.633 7.184 1.00 93.75 114 GLY A CA 1
ATOM 925 C C . GLY A 1 114 ? -15.229 -3.531 5.739 1.00 93.75 114 GLY A C 1
ATOM 926 O O . GLY A 1 114 ? -14.212 -4.112 5.362 1.00 93.75 114 GLY A O 1
ATOM 927 N N . LEU A 1 115 ? -15.991 -2.804 4.911 1.00 91.88 115 LEU A N 1
ATOM 928 C CA . LEU A 1 115 ? -15.710 -2.584 3.484 1.00 91.88 115 LEU A CA 1
ATOM 929 C C . LEU A 1 115 ? -15.163 -1.185 3.192 1.00 91.88 115 LEU A C 1
ATOM 931 O O . LEU A 1 115 ? -15.459 -0.234 3.904 1.00 91.88 115 LEU A O 1
ATOM 935 N N . GLY A 1 116 ? -14.476 -1.059 2.058 1.00 89.81 116 GLY A N 1
ATOM 936 C CA . GLY A 1 116 ? -14.019 0.203 1.470 1.00 89.81 116 GLY A CA 1
ATOM 937 C C . GLY A 1 116 ? -12.517 0.466 1.615 1.00 89.81 116 GLY A C 1
ATOM 938 O O . GLY A 1 116 ? -12.022 1.503 1.180 1.00 89.81 116 GLY A O 1
ATOM 939 N N . GLY A 1 117 ? -11.761 -0.486 2.174 1.00 90.94 117 GLY A N 1
ATOM 940 C CA . GLY A 1 117 ? -10.305 -0.386 2.284 1.00 90.94 117 GLY A CA 1
ATOM 941 C C . GLY A 1 117 ? -9.842 0.754 3.200 1.00 90.94 117 GLY A C 1
ATOM 942 O O . GLY A 1 117 ? -10.528 1.106 4.156 1.00 90.94 117 GLY A O 1
ATOM 943 N N . GLY A 1 118 ? -8.660 1.318 2.917 1.00 89.25 118 GLY A N 1
ATOM 944 C CA . GLY A 1 118 ? -7.954 2.228 3.832 1.00 89.25 118 GLY A CA 1
ATOM 945 C C . GLY A 1 118 ? -8.734 3.500 4.173 1.00 89.25 118 GLY A C 1
ATOM 946 O O . GLY A 1 118 ? -8.898 3.807 5.348 1.00 89.25 118 GLY A O 1
ATOM 947 N N . HIS A 1 119 ? -9.293 4.186 3.171 1.00 91.38 119 HIS A N 1
ATOM 948 C CA . HIS A 1 119 ? -10.080 5.410 3.387 1.00 91.38 119 HIS A CA 1
ATOM 949 C C . HIS A 1 119 ? -11.313 5.164 4.259 1.00 91.38 119 HIS A C 1
ATOM 951 O O . HIS A 1 119 ? -11.581 5.932 5.183 1.00 91.38 119 HIS A O 1
ATOM 957 N N . SER A 1 120 ? -12.043 4.069 4.026 1.00 93.25 120 SER A N 1
ATOM 958 C CA . SER A 1 120 ? -13.168 3.711 4.892 1.00 93.25 120 SER A CA 1
ATOM 959 C C . SER A 1 120 ? -12.708 3.279 6.281 1.00 93.25 120 SER A C 1
ATOM 961 O O . SER A 1 120 ? -13.348 3.671 7.247 1.00 93.25 120 SER A O 1
ATOM 963 N N . GLY A 1 121 ? -11.595 2.551 6.407 1.00 93.94 121 GLY A N 1
ATOM 964 C CA . GLY A 1 121 ? -11.027 2.172 7.704 1.00 93.94 121 GLY A CA 1
ATOM 965 C C . GLY A 1 121 ? -10.698 3.385 8.577 1.00 93.94 121 GLY A C 1
ATOM 966 O O . GLY A 1 121 ? -11.148 3.452 9.722 1.00 93.94 121 GLY A O 1
ATOM 967 N N . PHE A 1 122 ? -10.012 4.383 8.010 1.00 95.75 122 PHE A N 1
ATOM 968 C CA . PHE A 1 122 ? -9.763 5.655 8.687 1.00 95.75 122 PHE A CA 1
ATOM 969 C C . PHE A 1 122 ? -11.067 6.362 9.062 1.00 95.75 122 PHE A C 1
ATOM 971 O O . PHE A 1 122 ? -11.277 6.716 10.221 1.00 95.75 122 PHE A O 1
ATOM 978 N N . THR A 1 123 ? -11.971 6.515 8.090 1.00 96.38 123 THR A N 1
ATOM 979 C CA . THR A 1 123 ? -13.263 7.182 8.292 1.00 96.38 123 THR A CA 1
ATOM 980 C C . THR A 1 123 ? -14.043 6.528 9.431 1.00 96.38 123 THR A C 1
ATOM 982 O O . THR A 1 123 ? -14.616 7.213 10.270 1.00 96.38 123 THR A O 1
ATOM 985 N N . VAL A 1 124 ? -14.049 5.197 9.502 1.00 96.62 124 VAL A N 1
ATOM 986 C CA . VAL A 1 124 ? -14.709 4.447 10.573 1.00 96.62 124 VAL A CA 1
ATOM 987 C C . VAL A 1 124 ? -14.069 4.749 11.920 1.00 96.62 124 VAL A C 1
ATOM 989 O O . VAL A 1 124 ? -14.801 5.041 12.863 1.00 96.62 124 VAL A O 1
ATOM 992 N N . ALA A 1 125 ? -12.741 4.743 12.026 1.00 97.38 125 ALA A N 1
ATOM 993 C CA . ALA A 1 125 ? -12.076 5.104 13.273 1.00 97.38 125 ALA A CA 1
ATOM 994 C C . ALA A 1 125 ? -12.406 6.549 13.695 1.00 97.38 125 ALA A C 1
ATOM 996 O O . ALA A 1 125 ? -12.851 6.771 14.823 1.00 97.38 125 ALA A O 1
ATOM 997 N N . ALA A 1 126 ? -12.289 7.514 12.779 1.00 97.56 126 ALA A N 1
ATOM 998 C CA . ALA A 1 126 ? -12.573 8.925 13.034 1.00 97.56 126 ALA A CA 1
ATOM 999 C C . ALA A 1 126 ? -14.032 9.161 13.462 1.00 97.56 126 ALA A C 1
ATOM 1001 O O . ALA A 1 126 ? -14.275 9.794 14.489 1.00 97.56 126 ALA A O 1
ATOM 1002 N N . LEU A 1 127 ? -15.008 8.590 12.740 1.00 97.25 127 LEU A N 1
ATOM 1003 C CA . LEU A 1 127 ? -16.442 8.742 13.028 1.00 97.25 127 LEU A CA 1
ATOM 1004 C C . LEU A 1 127 ? -16.857 8.192 14.402 1.00 97.25 127 LEU A C 1
ATOM 1006 O O . LEU A 1 127 ? -17.932 8.550 14.885 1.00 97.25 127 LEU A O 1
ATOM 1010 N N . HIS A 1 128 ? -16.061 7.303 15.002 1.00 98.00 128 HIS A N 1
ATOM 1011 C CA . HIS A 1 128 ? -16.377 6.677 16.288 1.00 98.00 128 HIS A CA 1
ATOM 1012 C C . HIS A 1 128 ? -15.523 7.208 17.449 1.00 98.00 128 HIS A C 1
ATOM 1014 O O . HIS A 1 128 ? -16.015 7.238 18.578 1.00 98.00 128 HIS A O 1
ATOM 1020 N N . LEU A 1 129 ? -14.282 7.643 17.202 1.00 98.31 129 LEU A N 1
ATOM 1021 C CA . LEU A 1 129 ? -13.363 8.135 18.240 1.00 98.31 129 LEU A CA 1
ATOM 1022 C C . LEU A 1 129 ? -13.431 9.655 18.441 1.00 98.31 129 LEU A C 1
ATOM 1024 O O . LEU A 1 129 ? -13.306 10.122 19.576 1.00 98.31 129 LEU A O 1
ATOM 1028 N N . ILE A 1 130 ? -13.657 10.425 17.373 1.00 98.25 130 ILE A N 1
ATOM 1029 C CA . ILE A 1 130 ? -13.791 11.883 17.464 1.00 98.25 130 ILE A CA 1
ATOM 1030 C C . ILE A 1 130 ? -15.212 12.224 17.914 1.00 98.25 130 ILE A C 1
ATOM 1032 O O . ILE A 1 130 ? -16.192 11.651 17.438 1.00 98.25 130 ILE A O 1
ATOM 1036 N N . THR A 1 131 ? -15.325 13.186 18.824 1.00 97.69 131 THR A N 1
ATOM 1037 C CA . THR A 1 131 ? -16.589 13.768 19.253 1.00 97.69 131 THR A CA 1
ATOM 1038 C C . THR A 1 131 ? -16.498 15.286 19.326 1.00 97.69 131 THR A C 1
ATOM 1040 O O . THR A 1 131 ? -15.546 15.898 19.806 1.00 97.69 131 THR A O 1
ATOM 1043 N N . THR A 1 132 ? -17.560 15.918 18.861 1.00 97.81 132 THR A N 1
ATOM 1044 C CA . THR A 1 132 ? -17.804 17.353 19.001 1.00 97.81 132 THR A CA 1
ATOM 1045 C C . THR A 1 132 ? -18.585 17.694 20.263 1.00 97.81 132 THR A C 1
ATOM 1047 O O . THR A 1 132 ? -18.813 18.863 20.545 1.00 97.81 132 THR A O 1
ATOM 1050 N N . ASN A 1 133 ? -19.053 16.686 21.002 1.00 97.19 133 ASN A N 1
ATOM 1051 C CA . ASN A 1 133 ? -19.890 16.887 22.182 1.00 97.19 133 ASN A CA 1
ATOM 1052 C C . ASN A 1 133 ? -19.069 17.004 23.475 1.00 97.19 133 ASN A C 1
ATOM 1054 O O . ASN A 1 133 ? -19.585 17.518 24.465 1.00 97.19 133 ASN A O 1
ATOM 1058 N N . ASP A 1 134 ? -17.796 16.595 23.453 1.00 96.75 134 ASP A N 1
ATOM 1059 C CA . ASP A 1 134 ? -16.819 16.910 24.497 1.00 96.75 134 ASP A CA 1
ATOM 1060 C C . ASP A 1 134 ? -15.914 18.059 24.031 1.00 96.75 134 ASP A C 1
ATOM 1062 O O . ASP A 1 134 ? -15.095 17.897 23.125 1.00 96.75 134 ASP A O 1
ATOM 1066 N N . LYS A 1 135 ? -16.055 19.227 24.667 1.00 96.19 135 LYS A N 1
ATOM 1067 C CA . LYS A 1 135 ? -15.237 20.411 24.367 1.00 96.19 135 LYS A CA 1
ATOM 1068 C C . LYS A 1 135 ? -13.775 20.241 24.782 1.00 96.19 135 LYS A C 1
ATOM 1070 O O . LYS A 1 135 ? -12.928 20.936 24.238 1.00 96.19 135 LYS A O 1
ATOM 1075 N N . ALA A 1 136 ? -13.481 19.338 25.717 1.00 96.75 136 ALA A N 1
ATOM 1076 C CA . ALA A 1 136 ? -12.122 19.072 26.172 1.00 96.75 136 ALA A CA 1
ATOM 1077 C C . ALA A 1 136 ? -11.367 18.098 25.253 1.00 96.75 136 ALA A C 1
ATOM 1079 O O . ALA A 1 136 ? -10.167 17.911 25.434 1.00 96.75 136 ALA A O 1
ATOM 1080 N N . GLN A 1 137 ? -12.027 17.458 24.279 1.00 98.12 137 GLN A N 1
ATOM 1081 C CA . GLN A 1 137 ? -11.332 16.586 23.336 1.00 98.12 137 GLN A CA 1
ATOM 1082 C C . GLN A 1 137 ? -10.608 17.433 22.284 1.00 98.12 137 GLN A C 1
ATOM 1084 O O . GLN A 1 137 ? -11.237 17.965 21.367 1.00 98.12 137 GLN A O 1
ATOM 1089 N N . HIS A 1 138 ? -9.288 17.550 22.416 1.00 98.69 138 HIS A N 1
ATOM 1090 C CA . HIS A 1 138 ? -8.420 18.082 21.368 1.00 98.69 138 HIS A CA 1
ATOM 1091 C C . HIS A 1 138 ? -7.787 16.927 20.585 1.00 98.69 138 HIS A C 1
ATOM 1093 O O . HIS A 1 138 ? -7.455 15.880 21.159 1.00 98.69 138 HIS A O 1
ATOM 1099 N N . VAL A 1 139 ? -7.635 17.118 19.274 1.00 98.75 139 VAL A N 1
ATOM 1100 C CA . VAL A 1 139 ? -7.122 16.105 18.344 1.00 98.75 139 VAL A CA 1
ATOM 1101 C C . VAL A 1 139 ? -5.793 16.574 17.774 1.00 98.75 139 VAL A C 1
ATOM 1103 O O . VAL A 1 139 ? -5.716 17.670 17.227 1.00 98.75 139 VAL A O 1
ATOM 1106 N N . PHE A 1 140 ? -4.757 15.748 17.883 1.00 98.75 140 PHE A N 1
ATOM 1107 C CA . PHE A 1 140 ? -3.477 15.983 17.222 1.00 98.75 140 PHE A CA 1
ATOM 1108 C C . PHE A 1 140 ? -3.377 15.145 15.949 1.00 98.75 140 PHE A C 1
ATOM 1110 O O . PHE A 1 140 ? -3.705 13.958 15.972 1.00 98.75 140 PHE A O 1
ATOM 1117 N N . ILE A 1 141 ? -2.902 15.751 14.863 1.00 98.00 141 ILE A N 1
ATOM 1118 C CA . ILE A 1 141 ? -2.688 15.110 13.567 1.00 98.00 141 ILE A CA 1
ATOM 1119 C C . ILE A 1 141 ? -1.223 15.283 13.170 1.00 98.00 141 ILE A C 1
ATOM 1121 O O . ILE A 1 141 ? -0.689 16.390 13.149 1.00 98.00 141 ILE A O 1
ATOM 1125 N N . ASP A 1 142 ? -0.568 14.181 12.828 1.00 96.25 142 ASP A N 1
ATOM 1126 C CA . ASP A 1 142 ? 0.878 14.086 12.585 1.00 96.25 142 ASP A CA 1
ATOM 1127 C C . ASP A 1 142 ? 1.360 14.636 11.225 1.00 96.25 142 ASP A C 1
ATOM 1129 O O . ASP A 1 142 ? 2.303 14.138 10.595 1.00 96.25 142 ASP A O 1
ATOM 1133 N N . THR A 1 143 ? 0.692 15.675 10.749 1.00 95.31 143 THR A N 1
ATOM 1134 C CA . THR A 1 143 ? 0.940 16.303 9.459 1.00 95.31 143 THR A CA 1
ATOM 1135 C C . THR A 1 143 ? 0.926 17.820 9.605 1.00 95.31 143 THR A C 1
ATOM 1137 O O . THR A 1 143 ? 0.215 18.314 10.482 1.00 95.31 143 THR A O 1
ATOM 1140 N N . PRO A 1 144 ? 1.668 18.574 8.773 1.00 95.06 144 PRO A N 1
ATOM 1141 C CA . PRO A 1 144 ? 1.485 20.015 8.668 1.00 95.06 144 PRO A CA 1
ATOM 1142 C C . PRO A 1 144 ? 0.046 20.359 8.310 1.00 95.06 144 PRO A C 1
ATOM 1144 O O . PRO A 1 144 ? -0.600 19.627 7.558 1.00 95.06 144 PRO A O 1
ATOM 1147 N N . ALA A 1 145 ? -0.443 21.488 8.820 1.00 95.56 145 ALA A N 1
ATOM 1148 C CA . ALA A 1 145 ? -1.794 21.945 8.526 1.00 95.56 145 ALA A CA 1
ATOM 1149 C C . ALA A 1 145 ? -2.020 21.980 6.999 1.00 95.56 145 ALA A C 1
ATOM 1151 O O . ALA A 1 145 ? -1.175 22.544 6.288 1.00 95.56 145 ALA A O 1
ATOM 1152 N N . PRO A 1 146 ? -3.109 21.375 6.487 1.00 94.81 146 PRO A N 1
ATOM 1153 C CA . PRO A 1 146 ? -3.422 21.392 5.064 1.00 94.81 146 PRO A CA 1
ATOM 1154 C C . PRO A 1 146 ? -3.395 22.801 4.471 1.00 94.81 146 PRO A C 1
ATOM 1156 O O . PRO A 1 146 ? -3.636 23.785 5.166 1.00 94.81 146 PRO A O 1
ATOM 1159 N N . GLU A 1 147 ? -3.072 22.885 3.180 1.00 92.50 147 GLU A N 1
ATOM 1160 C CA . GLU A 1 147 ? -2.949 24.137 2.410 1.00 92.50 147 GLU A CA 1
ATOM 1161 C C . GLU A 1 147 ? -1.779 25.063 2.810 1.00 92.50 147 GLU A C 1
ATOM 1163 O O . GLU A 1 147 ? -1.559 26.089 2.166 1.00 92.50 147 GLU A O 1
ATOM 1168 N N . THR A 1 148 ? -0.956 24.694 3.797 1.00 92.94 148 THR A N 1
ATOM 1169 C CA . THR A 1 148 ? 0.306 25.400 4.084 1.00 92.94 148 THR A CA 1
ATOM 1170 C C . THR A 1 148 ? 1.417 25.036 3.091 1.00 92.94 148 THR A C 1
ATOM 1172 O O . THR A 1 148 ? 1.397 23.969 2.477 1.00 92.94 148 THR A O 1
ATOM 1175 N N . GLU A 1 149 ? 2.444 25.885 2.951 1.00 89.06 149 GLU A N 1
ATOM 1176 C CA . GLU A 1 149 ? 3.610 25.569 2.103 1.00 89.06 149 GLU A CA 1
ATOM 1177 C C . GLU A 1 149 ? 4.311 24.274 2.540 1.00 89.06 149 GLU A C 1
ATOM 1179 O O . GLU A 1 149 ? 4.668 23.452 1.698 1.00 89.06 149 GLU A O 1
ATOM 1184 N N . THR A 1 150 ? 4.442 24.044 3.851 1.00 86.69 150 THR A N 1
ATOM 1185 C CA . THR A 1 150 ? 5.034 22.813 4.396 1.00 86.69 150 THR A CA 1
ATOM 1186 C C . THR A 1 150 ? 4.207 21.575 4.037 1.00 86.69 150 THR A C 1
ATOM 1188 O O . THR A 1 150 ? 4.772 20.519 3.763 1.00 86.69 150 THR A O 1
ATOM 1191 N N . ALA A 1 151 ? 2.876 21.695 3.984 1.00 87.94 151 ALA A N 1
ATOM 1192 C CA . ALA A 1 151 ? 1.981 20.598 3.622 1.00 87.94 151 ALA A CA 1
ATOM 1193 C C . ALA A 1 151 ? 2.081 20.180 2.148 1.00 87.94 151 ALA A C 1
ATOM 1195 O O . ALA A 1 151 ? 1.814 19.021 1.836 1.00 87.94 151 ALA A O 1
ATOM 1196 N N . LYS A 1 152 ? 2.507 21.070 1.237 1.00 81.94 152 LYS A N 1
ATOM 1197 C CA . LYS A 1 152 ? 2.652 20.741 -0.197 1.00 81.94 152 LYS A CA 1
ATOM 1198 C C . LYS A 1 152 ? 3.683 19.646 -0.462 1.00 81.94 152 LYS A C 1
ATOM 1200 O O . LYS A 1 152 ? 3.570 18.936 -1.456 1.00 81.94 152 LYS A O 1
ATOM 1205 N N . ALA A 1 153 ? 4.683 19.534 0.409 1.00 76.00 153 ALA A N 1
ATOM 1206 C CA . ALA A 1 153 ? 5.686 18.476 0.361 1.00 76.00 153 ALA A CA 1
ATOM 1207 C C . ALA A 1 153 ? 5.261 17.213 1.134 1.00 76.00 153 ALA A C 1
ATOM 1209 O O . ALA A 1 153 ? 5.978 16.215 1.099 1.00 76.00 153 ALA A O 1
ATOM 1210 N N . GLY A 1 154 ? 4.124 17.265 1.837 1.00 77.38 154 GLY A N 1
ATOM 1211 C CA . GLY A 1 154 ? 3.631 16.188 2.681 1.00 77.38 154 GLY A CA 1
ATOM 1212 C C . GLY A 1 154 ? 3.056 15.017 1.889 1.00 77.38 154 GLY A C 1
ATOM 1213 O O . GLY A 1 154 ? 2.561 15.158 0.768 1.00 77.38 154 GLY A O 1
ATOM 1214 N N . GLY A 1 155 ? 3.088 13.836 2.494 1.00 84.88 155 GLY A N 1
ATOM 1215 C CA . GLY A 1 155 ? 2.479 12.638 1.953 1.00 84.88 155 GLY A CA 1
ATOM 1216 C C . GLY A 1 155 ? 0.957 12.719 1.847 1.00 84.88 155 GLY A C 1
ATOM 1217 O O . GLY A 1 155 ? 0.264 13.358 2.645 1.00 84.88 155 GLY A O 1
ATOM 1218 N N . PHE A 1 156 ? 0.433 12.032 0.832 1.00 88.38 156 PHE A N 1
ATOM 1219 C CA . PHE A 1 156 ? -0.974 12.082 0.454 1.00 88.38 156 PHE A CA 1
ATOM 1220 C C . PHE A 1 156 ? -1.895 11.591 1.574 1.00 88.38 156 PHE A C 1
ATOM 1222 O O . PHE A 1 156 ? -2.925 12.212 1.825 1.00 88.38 156 PHE A O 1
ATOM 1229 N N . PHE A 1 157 ? -1.550 10.485 2.245 1.00 90.50 157 PHE A N 1
ATOM 1230 C CA . PHE A 1 157 ? -2.450 9.880 3.229 1.00 90.50 157 PHE A CA 1
ATOM 1231 C C . PHE A 1 157 ? -2.559 10.751 4.475 1.00 90.50 157 PHE A C 1
ATOM 1233 O O . PHE A 1 157 ? -3.669 11.075 4.889 1.00 90.50 157 PHE A O 1
ATOM 1240 N N . ARG A 1 158 ? -1.430 11.223 5.013 1.00 92.25 158 ARG A N 1
ATOM 1241 C CA . ARG A 1 158 ? -1.415 12.170 6.138 1.00 92.25 158 ARG A CA 1
ATOM 1242 C C . ARG A 1 158 ? -2.260 13.415 5.862 1.00 92.25 158 ARG A C 1
ATOM 1244 O O . ARG A 1 158 ? -3.097 13.783 6.685 1.00 92.25 158 ARG A O 1
ATOM 1251 N N . GLN A 1 159 ? -2.078 14.033 4.694 1.00 93.44 159 GLN A N 1
ATOM 1252 C CA . GLN A 1 159 ? -2.847 15.215 4.297 1.00 93.44 159 GLN A CA 1
ATOM 1253 C C . GLN A 1 159 ? -4.338 14.900 4.114 1.00 93.44 159 GLN A C 1
ATOM 1255 O O . GLN A 1 159 ? -5.183 15.666 4.575 1.00 93.44 159 GLN A O 1
ATOM 1260 N N . SER A 1 160 ? -4.674 13.746 3.528 1.00 93.31 160 SER A N 1
ATOM 1261 C CA . SER A 1 160 ? -6.063 13.297 3.376 1.00 93.31 160 SER A CA 1
ATOM 1262 C C . SER A 1 160 ? -6.765 13.115 4.725 1.00 93.31 160 SER A C 1
ATOM 1264 O O . SER A 1 160 ? -7.923 13.505 4.863 1.00 93.31 160 SER A O 1
ATOM 1266 N N . TRP A 1 161 ? -6.086 12.545 5.724 1.00 95.00 161 TRP A N 1
ATOM 1267 C CA . TRP A 1 161 ? -6.638 12.383 7.072 1.00 95.00 161 TRP A CA 1
ATOM 1268 C C . TRP A 1 161 ? -6.829 13.729 7.769 1.00 95.00 161 TRP A C 1
ATOM 1270 O O . TRP A 1 161 ? -7.885 13.968 8.354 1.00 95.00 161 TRP A O 1
ATOM 1280 N N . GLY A 1 162 ? -5.846 14.628 7.652 1.00 96.19 162 GLY A N 1
ATOM 1281 C CA . GLY A 1 162 ? -5.933 15.994 8.166 1.00 96.19 162 GLY A CA 1
ATOM 1282 C C . GLY A 1 162 ? -7.124 16.762 7.594 1.00 96.19 162 GLY A C 1
ATOM 1283 O O . GLY A 1 162 ? -7.938 17.292 8.351 1.00 96.19 162 GLY A O 1
ATOM 1284 N N . ALA A 1 163 ? -7.270 16.757 6.267 1.00 96.50 163 ALA A N 1
ATOM 1285 C CA . ALA A 1 163 ? -8.376 17.411 5.574 1.00 96.50 163 ALA A CA 1
ATOM 1286 C C . ALA A 1 163 ? -9.739 16.839 5.996 1.00 96.50 163 ALA A C 1
ATOM 1288 O O . ALA A 1 163 ? -10.651 17.594 6.327 1.00 96.50 163 ALA A O 1
ATOM 1289 N N . GLN A 1 164 ? -9.867 15.511 6.077 1.00 97.00 164 GLN A N 1
ATOM 1290 C CA . GLN A 1 164 ? -11.121 14.881 6.488 1.00 97.00 164 GLN A CA 1
ATOM 1291 C C . GLN A 1 164 ? -11.516 15.236 7.931 1.00 97.00 164 GLN A C 1
ATOM 1293 O O . GLN A 1 164 ? -12.692 15.480 8.201 1.00 97.00 164 GLN A O 1
ATOM 1298 N N . VAL A 1 165 ? -10.562 15.290 8.869 1.00 98.00 165 VAL A N 1
ATOM 1299 C CA . VAL A 1 165 ? -10.854 15.689 10.258 1.00 98.00 165 VAL A CA 1
ATOM 1300 C C . VAL A 1 165 ? -11.271 17.159 10.335 1.00 98.00 165 VAL A C 1
ATOM 1302 O O . VAL A 1 165 ? -12.210 17.472 11.070 1.00 98.00 165 VAL A O 1
ATOM 1305 N N . ILE A 1 166 ? -10.643 18.044 9.548 1.00 98.12 166 ILE A N 1
ATOM 1306 C CA . ILE A 1 166 ? -11.081 19.442 9.414 1.00 98.12 166 ILE A CA 1
ATOM 1307 C C . ILE A 1 166 ? -12.534 19.492 8.952 1.00 98.12 166 ILE A C 1
ATOM 1309 O O . ILE A 1 166 ? -13.347 20.126 9.615 1.00 98.12 166 ILE A O 1
ATOM 1313 N N . GLU A 1 167 ? -12.893 18.803 7.868 1.00 97.44 167 GLU A N 1
ATOM 1314 C CA . GLU A 1 167 ? -14.267 18.803 7.352 1.00 97.44 167 GLU A CA 1
ATOM 1315 C C . GLU A 1 167 ? -15.272 18.278 8.386 1.00 97.44 167 GLU A C 1
ATOM 1317 O O . GLU A 1 167 ? -16.325 18.883 8.602 1.00 97.44 167 GLU A O 1
ATOM 1322 N N . MET A 1 168 ? -14.933 17.184 9.076 1.00 97.00 168 MET A N 1
ATOM 1323 C CA . MET A 1 168 ? -15.775 16.623 10.134 1.00 97.00 168 MET A CA 1
ATOM 1324 C C . MET A 1 168 ? -16.031 17.627 11.264 1.00 97.00 168 MET A C 1
ATOM 1326 O O . MET A 1 168 ? -17.160 17.731 11.743 1.00 97.00 168 MET A O 1
ATOM 1330 N N . MET A 1 169 ? -15.008 18.372 11.690 1.00 97.88 169 MET A N 1
ATOM 1331 C CA . MET A 1 169 ? -15.137 19.381 12.746 1.00 97.88 169 MET A CA 1
ATOM 1332 C C . MET A 1 169 ? -15.807 20.662 12.235 1.00 97.88 169 MET A C 1
ATOM 1334 O O . MET A 1 169 ? -16.619 21.240 12.944 1.00 97.88 169 MET A O 1
ATOM 1338 N N . ARG A 1 170 ? -15.540 21.089 11.002 1.00 97.56 170 ARG A N 1
ATOM 1339 C CA . ARG A 1 170 ? -16.118 22.297 10.395 1.00 97.56 170 ARG A CA 1
ATOM 1340 C C . ARG A 1 170 ? -17.631 22.199 10.223 1.00 97.56 170 ARG A C 1
ATOM 1342 O O . ARG A 1 170 ? -18.349 23.166 10.461 1.00 97.56 170 ARG A O 1
ATOM 1349 N N . TYR A 1 171 ? -18.120 21.040 9.781 1.00 96.94 171 TYR A N 1
ATOM 1350 C CA . TYR A 1 171 ? -19.518 20.878 9.365 1.00 96.94 171 TYR A CA 1
ATOM 1351 C C . TYR A 1 171 ? -20.420 20.216 10.415 1.00 96.94 171 TYR A C 1
ATOM 1353 O O . TYR A 1 171 ? -21.628 20.084 10.203 1.00 96.94 171 TYR A O 1
ATOM 1361 N N . ALA A 1 172 ? -19.875 19.810 11.562 1.00 96.56 172 ALA A N 1
ATOM 1362 C CA . ALA A 1 172 ? -20.660 19.265 12.664 1.00 96.56 172 ALA A CA 1
ATOM 1363 C C . ALA A 1 172 ? -21.242 20.372 13.560 1.00 96.56 172 ALA A C 1
ATOM 1365 O O . ALA A 1 172 ? -20.601 21.380 13.832 1.00 96.56 172 ALA A O 1
ATOM 1366 N N . ARG A 1 173 ? -22.444 20.144 14.113 1.00 94.94 173 ARG A N 1
ATOM 1367 C CA . ARG A 1 173 ? -23.201 21.136 14.911 1.00 94.94 173 ARG A CA 1
ATOM 1368 C C . ARG A 1 173 ? -22.411 21.776 16.066 1.00 94.94 173 ARG A C 1
ATOM 1370 O O . ARG A 1 173 ? -22.630 22.944 16.358 1.00 94.94 173 ARG A O 1
ATOM 1377 N N . ASN A 1 174 ? -21.555 21.004 16.735 1.00 96.62 174 ASN A N 1
ATOM 1378 C CA . ASN A 1 174 ? -20.740 21.453 17.874 1.00 96.62 174 ASN A CA 1
ATOM 1379 C C . ASN A 1 174 ? -19.232 21.391 17.563 1.00 96.62 174 ASN A C 1
ATOM 1381 O O . ASN A 1 174 ? -18.404 21.335 18.474 1.00 96.62 174 ASN A O 1
ATOM 1385 N N . GLY A 1 175 ? -18.873 21.248 16.289 1.00 97.00 175 GLY A N 1
ATOM 1386 C CA . GLY A 1 175 ? -17.482 21.105 15.897 1.00 97.00 175 GLY A CA 1
ATOM 1387 C C . GLY A 1 175 ? -16.736 22.441 15.942 1.00 97.00 175 GLY A C 1
ATOM 1388 O O . GLY A 1 175 ? -17.342 23.510 15.934 1.00 97.00 175 GLY A O 1
ATOM 1389 N N . ASP A 1 176 ? -15.417 22.359 16.105 1.00 97.56 176 ASP A N 1
ATOM 1390 C CA . ASP A 1 176 ? -14.543 23.515 16.312 1.00 97.56 176 ASP A CA 1
ATOM 1391 C C . ASP A 1 176 ? -13.128 23.177 15.829 1.00 97.56 176 ASP A C 1
ATOM 1393 O O . ASP A 1 176 ? -12.441 22.343 16.424 1.00 97.56 176 ASP A O 1
ATOM 1397 N N . GLU A 1 177 ? -12.704 23.808 14.734 1.00 97.38 177 GLU A N 1
ATOM 1398 C CA . GLU A 1 177 ? -11.392 23.586 14.117 1.00 97.38 177 GLU A CA 1
ATOM 1399 C C . GLU A 1 177 ? -10.228 24.007 15.022 1.00 97.38 177 GLU A C 1
ATOM 1401 O O . GLU A 1 177 ? -9.136 23.461 14.888 1.00 97.38 177 GLU A O 1
ATOM 1406 N N . THR A 1 178 ? -10.445 24.902 15.995 1.00 97.25 178 THR A N 1
ATOM 1407 C CA . THR A 1 178 ? -9.386 25.345 16.924 1.00 97.25 178 THR A CA 1
ATOM 1408 C C . THR A 1 178 ? -8.924 24.241 17.882 1.00 97.25 178 THR A C 1
ATOM 1410 O O . THR A 1 178 ? -7.877 24.360 18.517 1.00 97.25 178 THR A O 1
ATOM 1413 N N . ARG A 1 179 ? -9.674 23.132 17.961 1.00 97.94 179 ARG A N 1
ATOM 1414 C CA . ARG A 1 179 ? -9.311 21.925 18.721 1.00 97.94 179 ARG A CA 1
ATOM 1415 C C . ARG A 1 179 ? -8.489 20.920 17.913 1.00 97.94 179 ARG A C 1
ATOM 1417 O O . ARG A 1 179 ? -8.154 19.859 18.445 1.00 97.94 179 ARG A O 1
ATOM 1424 N N . ILE A 1 180 ? -8.183 21.223 16.651 1.00 98.50 180 ILE A N 1
ATOM 1425 C CA . ILE A 1 180 ? -7.313 20.410 15.804 1.00 98.50 180 ILE A CA 1
ATOM 1426 C C . ILE A 1 180 ? -5.908 21.002 15.835 1.00 98.50 180 ILE A C 1
ATOM 1428 O O . ILE A 1 180 ? -5.697 22.176 15.539 1.00 98.50 180 ILE A O 1
ATOM 1432 N N . HIS A 1 181 ? -4.939 20.162 16.171 1.00 98.44 181 HIS A N 1
ATOM 1433 C CA . HIS A 1 181 ? -3.534 20.523 16.264 1.00 98.44 181 HIS A CA 1
ATOM 1434 C C . HIS A 1 181 ? -2.739 19.743 15.229 1.00 98.44 181 HIS A C 1
ATOM 1436 O O . HIS A 1 181 ? -2.943 18.544 15.061 1.00 98.44 181 HIS A O 1
ATOM 1442 N N . PHE A 1 182 ? -1.820 20.422 14.557 1.00 97.88 182 PHE A N 1
ATOM 1443 C CA . PHE A 1 182 ? -1.026 19.862 13.470 1.00 97.88 182 PHE A CA 1
ATOM 1444 C C . PHE A 1 182 ? 0.449 19.810 13.851 1.00 97.88 182 PHE A C 1
ATOM 1446 O O . PHE A 1 182 ? 0.956 20.685 14.559 1.00 97.88 182 PHE A O 1
ATOM 1453 N N . ALA A 1 183 ? 1.153 18.794 13.363 1.00 96.25 183 ALA A N 1
ATOM 1454 C CA . ALA A 1 183 ? 2.597 18.718 13.497 1.00 96.25 183 ALA A CA 1
ATOM 1455 C C . ALA A 1 183 ? 3.279 19.822 12.673 1.00 96.25 183 ALA A C 1
ATOM 1457 O O . ALA A 1 183 ? 2.866 20.131 11.561 1.00 96.25 183 ALA A O 1
ATOM 1458 N N . GLY A 1 184 ? 4.366 20.405 13.187 1.00 91.56 184 GLY A N 1
ATOM 1459 C CA . GLY A 1 184 ? 5.120 21.425 12.442 1.00 91.56 184 GLY A CA 1
ATOM 1460 C C . GLY A 1 184 ? 5.832 20.874 11.199 1.00 91.56 184 GLY A C 1
ATOM 1461 O O . GLY A 1 184 ? 6.102 21.613 10.257 1.00 91.56 184 GLY A O 1
ATOM 1462 N N . HIS A 1 185 ? 6.124 19.574 11.194 1.00 89.44 185 HIS A N 1
ATOM 1463 C CA . HIS A 1 185 ? 6.670 18.834 10.065 1.00 89.44 185 HIS A CA 1
ATOM 1464 C C . HIS A 1 185 ? 6.051 17.437 10.022 1.00 89.44 185 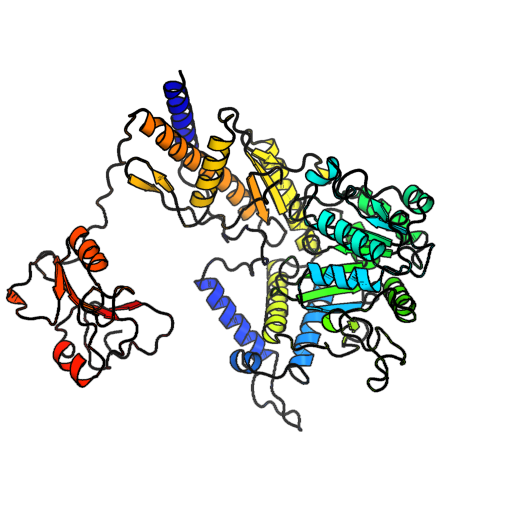HIS A C 1
ATOM 1466 O O . HIS A 1 185 ? 5.551 16.920 11.023 1.00 89.44 185 HIS A O 1
ATOM 1472 N N . GLU A 1 186 ? 6.062 16.841 8.838 1.00 88.69 186 GLU A N 1
ATOM 1473 C CA . GLU A 1 186 ? 5.475 15.532 8.591 1.00 88.69 186 GLU A CA 1
ATOM 1474 C C . GLU A 1 186 ? 6.126 14.440 9.451 1.00 88.69 186 GLU A C 1
ATOM 1476 O O . GLU A 1 186 ? 7.350 14.352 9.530 1.00 88.69 186 GLU A O 1
ATOM 1481 N N . GLY A 1 187 ? 5.320 13.586 10.088 1.00 90.69 187 GLY A N 1
ATOM 1482 C CA . GLY A 1 187 ? 5.858 12.439 10.829 1.00 90.69 187 GLY A CA 1
ATOM 1483 C C . GLY A 1 187 ? 6.384 12.757 12.212 1.00 90.69 187 GLY A C 1
ATOM 1484 O O . GLY A 1 187 ? 6.943 11.867 12.842 1.00 90.69 187 GLY A O 1
ATOM 1485 N N . HIS A 1 188 ? 6.210 13.979 12.705 1.00 94.62 188 HIS A N 1
ATOM 1486 C CA . HIS A 1 188 ? 6.662 14.321 14.042 1.00 94.62 188 HIS A CA 1
ATOM 1487 C C . HIS A 1 188 ? 5.617 14.027 15.109 1.00 94.62 188 HIS A C 1
ATOM 1489 O O . HIS A 1 188 ? 4.452 14.412 14.972 1.00 94.62 188 HIS A O 1
ATOM 1495 N N . ILE A 1 189 ? 6.068 13.431 16.212 1.00 97.50 189 ILE A N 1
ATOM 1496 C CA . ILE A 1 189 ? 5.283 13.296 17.433 1.00 97.50 189 ILE A CA 1
ATOM 1497 C C . ILE A 1 189 ? 5.953 14.134 18.534 1.00 97.50 189 ILE A C 1
ATOM 1499 O O . ILE A 1 189 ? 7.077 13.820 18.947 1.00 97.50 189 ILE A O 1
ATOM 1503 N N . PRO A 1 190 ? 5.283 15.195 19.027 1.00 97.50 190 PRO A N 1
ATOM 1504 C CA . PRO A 1 190 ? 5.796 16.011 20.121 1.00 97.50 190 PRO A CA 1
ATOM 1505 C C . PRO A 1 190 ? 6.049 15.197 21.391 1.00 97.50 190 PRO A C 1
ATOM 1507 O O . PRO A 1 190 ? 5.442 14.148 21.596 1.00 97.50 190 PRO A O 1
ATOM 1510 N N . ALA A 1 191 ? 6.886 15.724 22.286 1.00 98.25 191 ALA A N 1
ATOM 1511 C CA . ALA A 1 191 ? 7.043 15.157 23.623 1.00 98.25 191 ALA A CA 1
ATOM 1512 C C . ALA A 1 191 ? 5.694 15.099 24.363 1.00 98.25 191 ALA A C 1
ATOM 1514 O O . ALA A 1 191 ? 4.833 15.967 24.192 1.00 98.25 191 ALA A O 1
ATOM 1515 N N . SER A 1 192 ? 5.532 14.111 25.236 1.00 98.19 192 SER A N 1
ATOM 1516 C CA . SER A 1 192 ? 4.309 13.894 26.016 1.00 98.19 192 SER A CA 1
ATOM 1517 C C . SER A 1 192 ? 3.878 15.114 26.836 1.00 98.19 192 SER A C 1
ATOM 1519 O O . SER A 1 192 ? 2.710 15.490 26.782 1.00 98.19 192 SER A O 1
ATOM 1521 N N . ASP A 1 193 ? 4.816 15.815 27.484 1.00 98.38 193 ASP A N 1
ATOM 1522 C CA . ASP A 1 193 ? 4.546 17.078 28.193 1.00 98.38 193 ASP A CA 1
ATOM 1523 C C . ASP A 1 193 ? 3.915 18.145 27.282 1.00 98.38 193 ASP A C 1
ATOM 1525 O O . ASP A 1 193 ? 3.111 18.970 27.717 1.00 98.38 193 ASP A O 1
ATOM 1529 N N . GLN A 1 194 ? 4.314 18.182 26.008 1.00 98.31 194 GLN A N 1
ATOM 1530 C CA . GLN A 1 194 ? 3.760 19.126 25.045 1.00 98.31 194 GLN A CA 1
ATOM 1531 C C . GLN A 1 194 ? 2.343 18.719 24.636 1.00 98.31 194 GLN A C 1
ATOM 1533 O O . GLN A 1 194 ? 1.470 19.585 24.605 1.00 98.31 194 GLN A O 1
ATOM 1538 N N . LEU A 1 195 ? 2.102 17.429 24.382 1.00 98.44 195 LEU A N 1
ATOM 1539 C CA . LEU A 1 195 ? 0.762 16.909 24.091 1.00 98.44 195 LEU A CA 1
ATOM 1540 C C . LEU A 1 195 ? -0.215 17.181 25.251 1.00 98.44 195 LEU A C 1
ATOM 1542 O O . LEU A 1 195 ? -1.342 17.613 25.008 1.00 98.44 195 LEU A O 1
ATOM 1546 N N . GLU A 1 196 ? 0.225 17.031 26.505 1.00 97.88 196 GLU A N 1
ATOM 1547 C CA . GLU A 1 196 ? -0.582 17.364 27.690 1.00 97.88 196 GLU A CA 1
ATOM 1548 C C . GLU A 1 196 ? -0.874 18.863 27.801 1.00 97.88 196 GLU A C 1
ATOM 1550 O O . GLU A 1 196 ? -2.023 19.252 28.007 1.00 97.88 196 GLU A O 1
ATOM 1555 N N . ARG A 1 197 ? 0.132 19.728 27.599 1.00 97.94 197 ARG A N 1
ATOM 1556 C CA . ARG A 1 197 ? -0.069 21.191 27.602 1.00 97.94 197 ARG A CA 1
ATOM 1557 C C . ARG A 1 197 ? -1.038 21.662 26.518 1.00 97.94 197 ARG A C 1
ATOM 1559 O O . ARG A 1 197 ? -1.733 22.653 26.716 1.00 97.94 197 ARG A O 1
ATOM 1566 N N . MET A 1 198 ? -1.081 20.967 25.384 1.00 97.44 198 MET A N 1
ATOM 1567 C CA . MET A 1 198 ? -2.020 21.234 24.289 1.00 97.44 198 MET A CA 1
ATOM 1568 C C . MET A 1 198 ? -3.439 20.704 24.573 1.00 97.44 198 MET A C 1
ATOM 1570 O O . MET A 1 198 ? -4.366 21.005 23.815 1.00 97.44 198 MET A O 1
ATOM 1574 N N . GLY A 1 199 ? -3.618 19.930 25.650 1.00 97.88 199 GLY A N 1
ATOM 1575 C CA . GLY A 1 199 ? -4.889 19.315 26.028 1.00 97.88 199 GLY A CA 1
ATOM 1576 C C . GLY A 1 199 ? -5.308 18.160 25.116 1.00 97.88 199 GLY A C 1
ATOM 1577 O O . GLY A 1 199 ? -6.498 17.862 25.025 1.00 97.88 199 GLY A O 1
ATOM 1578 N N . ILE A 1 200 ? -4.362 17.540 24.398 1.00 98.69 200 ILE A N 1
ATOM 1579 C CA . ILE A 1 200 ? -4.664 16.463 23.448 1.00 98.69 200 ILE A CA 1
ATOM 1580 C C . ILE A 1 200 ? -5.274 15.275 24.189 1.00 98.69 200 ILE A C 1
ATOM 1582 O O . ILE A 1 200 ? -4.773 14.858 25.228 1.00 98.69 200 ILE A O 1
ATOM 1586 N N . LYS A 1 201 ? -6.340 14.708 23.615 1.00 98.62 201 LYS A N 1
ATOM 1587 C CA . LYS A 1 201 ? -6.960 13.449 24.065 1.00 98.62 201 LYS A CA 1
ATOM 1588 C C . LYS A 1 201 ? -6.953 12.368 22.985 1.00 98.62 201 LYS A C 1
ATOM 1590 O O . LYS A 1 201 ? -7.024 11.180 23.284 1.00 98.62 201 LYS A O 1
ATOM 1595 N N . LEU A 1 202 ? -6.855 12.761 21.716 1.00 98.81 202 LEU A N 1
ATOM 1596 C CA . LEU A 1 202 ? -6.781 11.829 20.598 1.00 98.81 202 LEU A CA 1
ATOM 1597 C C . LEU A 1 202 ? -5.625 12.199 19.672 1.00 98.81 202 LEU A C 1
ATOM 1599 O O . LEU A 1 202 ? -5.584 13.300 19.132 1.00 98.81 202 LEU A O 1
ATOM 1603 N N . PHE A 1 203 ? -4.723 11.253 19.453 1.00 98.81 203 PHE A N 1
ATOM 1604 C CA . PHE A 1 203 ? -3.709 11.318 18.414 1.00 98.81 203 PHE A CA 1
ATOM 1605 C C . PHE A 1 203 ? -4.182 10.545 17.180 1.00 98.81 203 PHE A C 1
ATOM 1607 O O . PHE A 1 203 ? -4.632 9.401 17.283 1.00 98.81 203 PHE A O 1
ATOM 1614 N N . VAL A 1 204 ? -4.045 11.158 16.011 1.00 98.19 204 VAL A N 1
ATOM 1615 C CA . VAL A 1 204 ? -4.315 10.562 14.707 1.00 98.19 204 VAL A CA 1
ATOM 1616 C C . VAL A 1 204 ? -3.043 10.645 13.877 1.00 98.19 204 VAL A C 1
ATOM 1618 O O . VAL A 1 204 ? -2.490 11.729 13.698 1.00 98.19 204 VAL A O 1
ATOM 1621 N N . GLY A 1 205 ? -2.593 9.521 13.326 1.00 96.56 205 GLY A N 1
ATOM 1622 C CA . GLY A 1 205 ? -1.419 9.573 12.470 1.00 96.56 205 GLY A CA 1
ATOM 1623 C C . GLY A 1 205 ? -1.240 8.422 11.503 1.00 96.56 205 GLY A C 1
ATOM 1624 O O . GLY A 1 205 ? -2.019 7.470 11.482 1.00 96.56 205 GLY A O 1
ATOM 1625 N N . VAL A 1 206 ? -0.203 8.537 10.676 1.00 96.56 206 VAL A N 1
ATOM 1626 C CA . VAL A 1 206 ? 0.176 7.551 9.667 1.00 96.56 206 VAL A CA 1
ATOM 1627 C C . VAL A 1 206 ? 1.475 6.873 10.056 1.00 96.56 206 VAL A C 1
ATOM 1629 O O . VAL A 1 206 ? 2.549 7.467 9.986 1.00 96.56 206 VAL A O 1
ATOM 1632 N N . GLY A 1 207 ? 1.372 5.594 10.421 1.00 95.25 207 GLY A N 1
ATOM 1633 C CA . GLY A 1 207 ? 2.500 4.786 10.874 1.00 95.25 207 GLY A CA 1
ATOM 1634 C C . GLY A 1 207 ? 3.632 4.701 9.859 1.00 95.25 207 GLY A C 1
ATOM 1635 O O . GLY A 1 207 ? 4.803 4.839 10.200 1.00 95.25 207 GLY A O 1
ATOM 1636 N N . HIS A 1 208 ? 3.261 4.515 8.593 1.00 94.94 208 HIS A N 1
ATOM 1637 C CA . HIS A 1 208 ? 4.170 4.524 7.454 1.00 94.94 208 HIS A CA 1
ATOM 1638 C C . HIS A 1 208 ? 3.486 5.236 6.288 1.00 94.94 208 HIS A C 1
ATOM 1640 O O . HIS A 1 208 ? 2.508 4.732 5.733 1.00 94.94 208 HIS A O 1
ATOM 1646 N N . GLU A 1 209 ? 3.971 6.420 5.930 1.00 93.50 209 GLU A N 1
ATOM 1647 C CA . GLU A 1 209 ? 3.431 7.209 4.830 1.00 93.50 209 GLU A CA 1
ATOM 1648 C C . GLU A 1 209 ? 3.927 6.646 3.502 1.00 93.50 209 GLU A C 1
ATOM 1650 O O . GLU A 1 209 ? 5.076 6.808 3.086 1.00 93.50 209 GLU A O 1
ATOM 1655 N N . THR A 1 210 ? 3.023 5.941 2.830 1.00 90.62 210 THR A N 1
ATOM 1656 C CA . THR A 1 210 ? 3.325 5.164 1.635 1.00 90.62 210 THR A CA 1
ATOM 1657 C C . THR A 1 210 ? 3.784 6.030 0.452 1.00 90.62 210 THR A C 1
ATOM 1659 O O . THR A 1 210 ? 4.509 5.535 -0.416 1.00 90.62 210 THR A O 1
ATOM 1662 N N . THR A 1 211 ? 3.325 7.281 0.329 1.00 89.31 211 THR A N 1
ATOM 1663 C CA . THR A 1 211 ? 3.707 8.134 -0.812 1.00 89.31 211 THR A CA 1
ATOM 1664 C C . THR A 1 211 ? 5.041 8.823 -0.583 1.00 89.31 211 THR A C 1
ATOM 1666 O O . THR A 1 211 ? 5.862 8.844 -1.495 1.00 89.31 211 THR A O 1
ATOM 1669 N N . GLY A 1 212 ? 5.261 9.330 0.632 1.00 89.75 212 GLY A N 1
ATOM 1670 C CA . GLY A 1 212 ? 6.505 9.982 1.049 1.00 89.75 212 GLY A CA 1
ATOM 1671 C C . GLY A 1 212 ? 7.614 9.008 1.454 1.00 89.75 212 GLY A C 1
ATOM 1672 O O . GLY A 1 212 ? 8.757 9.422 1.598 1.00 89.75 212 GLY A O 1
ATOM 1673 N N . ALA A 1 213 ? 7.295 7.718 1.617 1.00 93.12 213 ALA A N 1
ATOM 1674 C CA . ALA A 1 213 ? 8.202 6.686 2.121 1.00 93.12 213 ALA A CA 1
ATOM 1675 C C . ALA A 1 213 ? 8.793 7.015 3.507 1.00 93.12 213 ALA A C 1
ATOM 1677 O O . ALA A 1 213 ? 9.925 6.631 3.808 1.00 93.12 213 ALA A O 1
ATOM 1678 N N . THR A 1 214 ? 8.025 7.702 4.360 1.00 94.25 214 THR A N 1
ATOM 1679 C CA . THR A 1 214 ? 8.435 8.080 5.720 1.00 94.25 214 THR A CA 1
ATOM 1680 C C . THR A 1 214 ? 7.753 7.221 6.783 1.00 94.25 214 THR A C 1
ATOM 1682 O O . THR A 1 214 ? 6.666 6.681 6.587 1.00 94.25 214 THR A O 1
ATOM 1685 N N . THR A 1 215 ? 8.399 7.080 7.932 1.00 96.12 215 THR A N 1
ATOM 1686 C CA . THR A 1 215 ? 7.885 6.429 9.144 1.00 96.12 215 THR A CA 1
ATOM 1687 C C . THR A 1 215 ? 8.287 7.269 10.353 1.00 96.12 215 THR A C 1
ATOM 1689 O O . THR A 1 215 ? 9.174 8.115 10.250 1.00 96.12 215 THR A O 1
ATOM 1692 N N . TYR A 1 216 ? 7.663 7.043 11.506 1.00 97.50 216 TYR A N 1
ATOM 1693 C CA . TYR A 1 216 ? 8.106 7.669 12.755 1.00 97.50 216 TYR A CA 1
ATOM 1694 C C . TYR A 1 216 ? 9.524 7.233 13.139 1.00 97.50 216 TYR A C 1
ATOM 1696 O O . TYR A 1 216 ? 9.917 6.096 12.856 1.00 97.50 216 TYR A O 1
ATOM 1704 N N . SER A 1 217 ? 10.262 8.100 13.836 1.00 96.81 217 SER A N 1
ATOM 1705 C CA . SER A 1 217 ? 11.476 7.681 14.547 1.00 96.81 217 SER A CA 1
ATOM 1706 C C . SER A 1 217 ? 11.116 6.882 15.810 1.00 96.81 217 SER A C 1
ATOM 1708 O O . SER A 1 217 ? 9.982 6.934 16.299 1.00 96.81 217 SER A O 1
ATOM 1710 N N . SER A 1 218 ? 12.084 6.166 16.387 1.00 96.94 218 SER A N 1
ATOM 1711 C CA . SER A 1 218 ? 11.879 5.483 17.675 1.00 96.94 218 SER A CA 1
ATOM 1712 C C . SER A 1 218 ? 11.560 6.469 18.806 1.00 96.94 218 SER A C 1
ATOM 1714 O O . SER A 1 218 ? 10.783 6.137 19.698 1.00 96.94 218 SER A O 1
ATOM 1716 N N . ALA A 1 219 ? 12.112 7.688 18.754 1.00 97.31 219 ALA A N 1
ATOM 1717 C CA . ALA A 1 219 ? 11.839 8.739 19.732 1.00 97.31 219 ALA A CA 1
ATOM 1718 C C . ALA A 1 219 ? 10.403 9.275 19.619 1.00 97.31 219 ALA A C 1
ATOM 1720 O O . ALA A 1 219 ? 9.731 9.436 20.634 1.00 97.31 219 ALA A O 1
ATOM 1721 N N . ASP A 1 220 ? 9.907 9.482 18.395 1.00 98.06 220 ASP A N 1
ATOM 1722 C CA . ASP A 1 220 ? 8.514 9.884 18.158 1.00 98.06 220 ASP A CA 1
ATOM 1723 C C . ASP A 1 220 ? 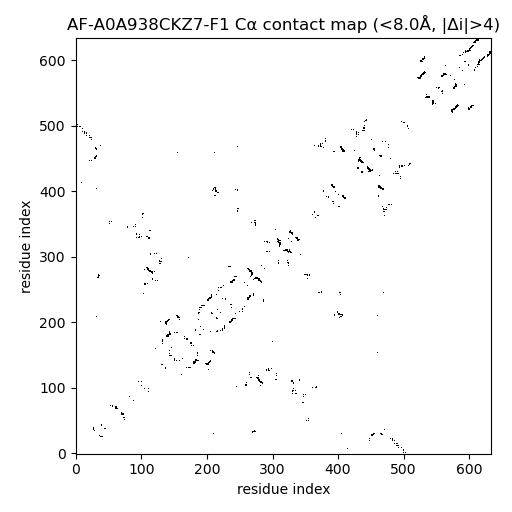7.539 8.843 18.748 1.00 98.06 220 ASP A C 1
ATOM 1725 O O . ASP A 1 220 ? 6.596 9.190 19.459 1.00 98.06 220 ASP A O 1
ATOM 1729 N N . ILE A 1 221 ? 7.793 7.549 18.514 1.00 98.31 221 ILE A N 1
ATOM 1730 C CA . ILE A 1 221 ? 6.975 6.471 19.087 1.00 98.31 221 ILE A CA 1
ATOM 1731 C C . ILE A 1 221 ? 7.088 6.419 20.610 1.00 98.31 221 ILE A C 1
ATOM 1733 O O . ILE A 1 221 ? 6.070 6.272 21.282 1.00 98.31 221 ILE A O 1
ATOM 1737 N N . ALA A 1 222 ? 8.288 6.567 21.173 1.00 98.56 222 ALA A N 1
ATOM 1738 C CA . ALA A 1 222 ? 8.463 6.600 22.623 1.00 98.56 222 ALA A CA 1
ATOM 1739 C C . ALA A 1 222 ? 7.658 7.743 23.267 1.00 98.56 222 ALA A C 1
ATOM 1741 O O . ALA A 1 222 ? 6.982 7.512 24.268 1.00 98.56 222 ALA A O 1
ATOM 1742 N N . ASN A 1 223 ? 7.644 8.932 22.651 1.00 98.69 223 ASN A N 1
ATOM 1743 C CA . ASN A 1 223 ? 6.828 10.060 23.105 1.00 98.69 223 ASN A CA 1
ATOM 1744 C C . ASN A 1 223 ? 5.327 9.738 23.087 1.00 98.69 223 ASN A C 1
ATOM 1746 O O . ASN A 1 223 ? 4.620 10.055 24.045 1.00 98.69 223 ASN A O 1
ATOM 1750 N N . LEU A 1 224 ? 4.838 9.101 22.014 1.00 98.75 224 LEU A N 1
ATOM 1751 C CA . LEU A 1 224 ? 3.430 8.711 21.900 1.00 98.75 224 LEU A CA 1
ATOM 1752 C C . LEU A 1 224 ? 3.031 7.732 23.005 1.00 98.75 224 LEU A C 1
ATOM 1754 O O . LEU A 1 224 ? 1.978 7.880 23.620 1.00 98.75 224 LEU A O 1
ATOM 1758 N N . ILE A 1 225 ? 3.873 6.727 23.245 1.00 98.75 225 ILE A N 1
ATOM 1759 C CA . ILE A 1 225 ? 3.617 5.698 24.250 1.00 98.75 225 ILE A CA 1
ATOM 1760 C C . ILE A 1 225 ? 3.656 6.281 25.665 1.00 98.75 225 ILE A C 1
ATOM 1762 O O . ILE A 1 225 ? 2.746 5.994 26.442 1.00 98.75 225 ILE A O 1
ATOM 1766 N N . ASP A 1 226 ? 4.638 7.134 25.975 1.00 98.81 226 ASP A N 1
ATOM 1767 C CA . ASP A 1 226 ? 4.700 7.843 27.259 1.00 98.81 226 ASP A CA 1
ATOM 1768 C C . ASP A 1 226 ? 3.439 8.686 27.484 1.00 98.81 226 ASP A C 1
ATOM 1770 O O . ASP A 1 226 ? 2.820 8.610 28.541 1.00 98.81 226 ASP A O 1
ATOM 1774 N N . TRP A 1 227 ? 2.990 9.430 26.466 1.00 98.81 227 TRP A N 1
ATOM 1775 C CA . TRP A 1 227 ? 1.757 10.212 26.556 1.00 98.81 227 TRP A CA 1
ATOM 1776 C C . TRP A 1 227 ? 0.529 9.335 26.836 1.00 98.81 227 TRP A C 1
ATOM 1778 O O . TRP A 1 227 ? -0.263 9.677 27.714 1.00 98.81 227 TRP A O 1
ATOM 1788 N N . ILE A 1 228 ? 0.375 8.190 26.159 1.00 98.75 228 ILE A N 1
ATOM 1789 C CA . ILE A 1 228 ? -0.737 7.260 26.427 1.00 98.75 228 ILE A CA 1
ATOM 1790 C C . ILE A 1 228 ? -0.690 6.753 27.875 1.00 98.75 228 ILE A C 1
ATOM 1792 O O . ILE A 1 228 ? -1.724 6.723 28.543 1.00 98.75 228 ILE A O 1
ATOM 1796 N N . ASP A 1 229 ? 0.490 6.388 28.382 1.00 98.56 229 ASP A N 1
ATOM 1797 C CA . ASP A 1 229 ? 0.651 5.814 29.725 1.00 98.56 229 ASP A CA 1
ATOM 1798 C C . ASP A 1 229 ? 0.288 6.783 30.855 1.00 98.56 229 ASP A C 1
ATOM 1800 O O . ASP A 1 229 ? -0.148 6.343 31.922 1.00 98.56 229 ASP A O 1
ATOM 1804 N N . ARG A 1 230 ? 0.402 8.095 30.624 1.00 98.44 230 ARG A N 1
ATOM 1805 C CA . ARG A 1 230 ? 0.017 9.114 31.613 1.00 98.44 230 ARG A CA 1
ATOM 1806 C C . ARG A 1 230 ? -1.480 9.126 31.906 1.00 98.44 230 ARG A C 1
ATOM 1808 O O . ARG A 1 230 ? -1.873 9.423 33.033 1.00 98.44 230 ARG A O 1
ATOM 1815 N N . ASN A 1 231 ? -2.321 8.789 30.926 1.00 98.06 231 ASN A N 1
ATOM 1816 C CA . ASN A 1 231 ? -3.765 8.679 31.130 1.00 98.06 231 ASN A CA 1
ATOM 1817 C C . ASN A 1 231 ? -4.438 7.763 30.088 1.00 98.06 231 ASN A C 1
ATOM 1819 O O . ASN A 1 231 ? -5.177 8.241 29.227 1.00 98.06 231 ASN A O 1
ATOM 1823 N N . PRO A 1 232 ? -4.275 6.433 30.173 1.00 95.75 232 PRO A N 1
ATOM 1824 C CA . PRO A 1 232 ? -4.767 5.506 29.147 1.00 95.75 232 PRO A CA 1
ATOM 1825 C C . PRO A 1 232 ? -6.302 5.456 29.027 1.00 95.75 232 PRO A C 1
ATOM 1827 O O . PRO A 1 232 ? -6.836 4.881 28.076 1.00 95.75 232 PRO A O 1
ATOM 1830 N N . ALA A 1 233 ? -7.030 6.030 29.992 1.00 96.19 233 ALA A N 1
ATOM 1831 C CA . ALA A 1 233 ? -8.487 6.131 29.962 1.00 96.19 233 ALA A CA 1
ATOM 1832 C C . ALA A 1 233 ? -9.000 7.272 29.063 1.00 96.19 233 ALA A C 1
ATOM 1834 O O . ALA A 1 233 ? -10.141 7.192 28.591 1.00 96.19 233 ALA A O 1
ATOM 1835 N N . GLU A 1 234 ? -8.182 8.307 28.838 1.00 96.75 234 GLU A N 1
ATOM 1836 C CA . GLU A 1 234 ? -8.533 9.483 28.028 1.00 96.75 234 GLU A CA 1
ATOM 1837 C C . GLU A 1 234 ? -7.580 9.749 26.860 1.00 96.75 234 GLU A C 1
ATOM 1839 O O . GLU A 1 234 ? -7.996 10.380 25.892 1.00 96.75 234 GLU A O 1
ATOM 1844 N N . HIS A 1 235 ? -6.332 9.286 26.930 1.00 98.62 235 HIS A N 1
ATOM 1845 C CA . HIS A 1 235 ? -5.335 9.422 25.877 1.00 98.62 235 HIS A CA 1
ATOM 1846 C C . HIS A 1 235 ? -5.417 8.220 24.939 1.00 98.62 235 HIS A C 1
ATOM 1848 O O . HIS A 1 235 ? -5.093 7.085 25.297 1.00 98.62 235 HIS A O 1
ATOM 1854 N N . HIS A 1 236 ? -5.873 8.471 23.717 1.00 98.69 236 HIS A N 1
ATOM 1855 C CA . HIS A 1 236 ? -6.018 7.451 22.689 1.00 98.69 236 HIS A CA 1
ATOM 1856 C C . HIS A 1 236 ? -5.184 7.805 21.464 1.00 98.69 236 HIS A C 1
ATOM 1858 O O . HIS A 1 236 ? -5.109 8.965 21.069 1.00 98.69 236 HIS A O 1
ATOM 1864 N N . ALA A 1 237 ? -4.612 6.796 20.814 1.00 98.62 237 ALA A N 1
ATOM 1865 C CA . ALA A 1 237 ? -3.960 6.954 19.523 1.00 98.62 237 ALA A CA 1
ATOM 1866 C C . ALA A 1 237 ? -4.604 6.028 18.496 1.00 98.62 237 ALA A C 1
ATOM 1868 O O . ALA A 1 237 ? -4.856 4.858 18.791 1.00 98.62 237 ALA A O 1
ATOM 1869 N N . VAL A 1 238 ? -4.843 6.541 17.291 1.00 98.38 238 VAL A N 1
ATOM 1870 C CA . VAL A 1 238 ? -5.154 5.736 16.112 1.00 98.38 238 VAL A CA 1
ATOM 1871 C C . VAL A 1 238 ? -4.083 5.948 15.052 1.00 98.38 238 VAL A C 1
ATOM 1873 O O . VAL A 1 238 ? -3.843 7.073 14.614 1.00 98.38 238 VAL A O 1
ATOM 1876 N N . LEU A 1 239 ? -3.441 4.855 14.645 1.00 98.25 239 LEU A N 1
ATOM 1877 C CA . LEU A 1 239 ? -2.440 4.864 13.587 1.00 98.25 239 LEU A CA 1
ATOM 1878 C C . LEU A 1 239 ? -2.977 4.156 12.343 1.00 98.25 239 LEU A C 1
ATOM 1880 O O . LEU A 1 239 ? -3.515 3.045 12.417 1.00 98.25 239 LEU A O 1
ATOM 1884 N N . ASP A 1 240 ? -2.778 4.786 11.189 1.00 97.31 240 ASP A N 1
ATOM 1885 C CA . ASP A 1 240 ? -2.852 4.125 9.895 1.00 97.31 240 ASP A CA 1
ATOM 1886 C C . ASP A 1 240 ? -1.703 3.122 9.790 1.00 97.31 240 ASP A C 1
ATOM 1888 O O . ASP A 1 240 ? -0.537 3.479 9.590 1.00 97.31 240 ASP A O 1
ATOM 1892 N N . ALA A 1 241 ? -2.048 1.847 9.947 1.00 95.94 241 ALA A N 1
ATOM 1893 C CA . ALA A 1 241 ? -1.117 0.735 9.898 1.00 95.94 241 ALA A CA 1
ATOM 1894 C C . ALA A 1 241 ? -1.013 0.112 8.498 1.00 95.94 241 ALA A C 1
ATOM 1896 O O . ALA A 1 241 ? -0.384 -0.935 8.338 1.00 95.94 241 ALA A O 1
ATOM 1897 N N . THR A 1 242 ? -1.593 0.752 7.476 1.00 93.19 242 THR A N 1
ATOM 1898 C CA . THR A 1 242 ? -1.751 0.198 6.129 1.00 93.19 242 THR A CA 1
ATOM 1899 C C . THR A 1 242 ? -0.447 -0.350 5.541 1.00 93.19 242 THR A C 1
ATOM 1901 O O . THR A 1 242 ? -0.426 -1.478 5.054 1.00 93.19 242 THR A O 1
ATOM 1904 N N . SER A 1 243 ? 0.640 0.423 5.573 1.00 92.00 243 SER A N 1
ATOM 1905 C CA . SER A 1 243 ? 1.981 -0.037 5.167 1.00 92.00 243 SER A CA 1
ATOM 1906 C C . SER A 1 243 ? 2.946 -0.210 6.338 1.00 92.00 243 SER A C 1
ATOM 1908 O O . SER A 1 243 ? 4.068 -0.644 6.125 1.00 92.00 243 SER A O 1
ATOM 1910 N N . MET A 1 244 ? 2.532 0.118 7.563 1.00 94.69 244 MET A N 1
ATOM 1911 C CA . MET A 1 244 ? 3.380 0.021 8.755 1.00 94.69 244 MET A CA 1
ATOM 1912 C C . MET A 1 244 ? 3.480 -1.415 9.270 1.00 94.69 244 MET A C 1
ATOM 1914 O O . MET A 1 244 ? 4.538 -1.841 9.725 1.00 94.69 244 MET A O 1
ATOM 1918 N N . LEU A 1 245 ? 2.369 -2.154 9.241 1.00 93.38 245 LEU A N 1
ATOM 1919 C CA . LEU A 1 245 ? 2.282 -3.471 9.858 1.00 93.38 245 LEU A CA 1
ATOM 1920 C C . LEU A 1 245 ? 3.256 -4.453 9.176 1.00 93.38 245 LEU A C 1
ATOM 1922 O O . LEU A 1 245 ? 3.246 -4.608 7.957 1.00 93.38 245 LEU A O 1
ATOM 1926 N N . GLY A 1 246 ? 4.136 -5.082 9.961 1.00 93.69 246 GLY A N 1
ATOM 1927 C CA . GLY A 1 246 ? 5.224 -5.923 9.438 1.00 93.69 246 GLY A CA 1
ATOM 1928 C C . GLY A 1 246 ? 6.420 -5.161 8.854 1.00 93.69 246 GLY A C 1
ATOM 1929 O O . GLY A 1 246 ? 7.297 -5.776 8.251 1.00 93.69 246 GLY A O 1
ATOM 1930 N N . ALA A 1 247 ? 6.470 -3.840 9.027 1.00 95.88 247 ALA A N 1
ATOM 1931 C CA . ALA A 1 247 ? 7.567 -2.983 8.597 1.00 95.88 247 ALA A CA 1
ATOM 1932 C C . ALA A 1 247 ? 7.870 -1.867 9.617 1.00 95.88 247 ALA A C 1
ATOM 1934 O O . ALA A 1 247 ? 8.098 -0.719 9.236 1.00 95.88 247 ALA A O 1
ATOM 1935 N N . MET A 1 248 ? 7.859 -2.197 10.912 1.00 96.50 248 MET A N 1
ATOM 1936 C CA . MET A 1 248 ? 8.114 -1.266 12.018 1.00 96.50 248 MET A CA 1
ATOM 1937 C C . MET A 1 248 ? 9.583 -1.329 12.475 1.00 96.50 248 MET A C 1
ATOM 1939 O O . MET A 1 248 ? 9.973 -2.289 13.146 1.00 96.50 248 MET A O 1
ATOM 1943 N N . PRO A 1 249 ? 10.418 -0.320 12.171 1.00 95.06 249 PRO A N 1
ATOM 1944 C CA . PRO A 1 249 ? 11.858 -0.376 12.417 1.00 95.06 249 PRO A CA 1
ATOM 1945 C C . PRO A 1 249 ? 12.258 0.192 13.794 1.00 95.06 249 PRO A C 1
ATOM 1947 O O . PRO A 1 249 ? 13.266 0.883 13.908 1.00 95.06 249 PRO A O 1
ATOM 1950 N N . TRP A 1 250 ? 11.459 -0.052 14.838 1.00 95.50 250 TRP A N 1
ATOM 1951 C CA . TRP A 1 250 ? 11.606 0.598 16.158 1.00 95.50 250 TRP A CA 1
ATOM 1952 C C . TRP A 1 250 ? 12.148 -0.321 17.258 1.00 95.50 250 TRP A C 1
ATOM 1954 O O . TRP A 1 250 ? 12.268 0.079 18.413 1.00 95.50 250 TRP A O 1
ATOM 1964 N N . GLY A 1 251 ? 12.457 -1.570 16.913 1.00 93.25 251 GLY A N 1
ATOM 1965 C CA . GLY A 1 251 ? 12.799 -2.610 17.878 1.00 93.25 251 GLY A CA 1
ATOM 1966 C C . GLY A 1 251 ? 11.567 -3.267 18.508 1.00 93.25 251 GLY A C 1
ATOM 1967 O O . GLY A 1 251 ? 10.492 -2.677 18.629 1.00 93.25 251 GLY A O 1
ATOM 1968 N N . THR A 1 252 ? 11.732 -4.528 18.904 1.00 94.56 252 THR A N 1
ATOM 1969 C CA . THR A 1 252 ? 10.633 -5.424 19.296 1.00 94.56 252 THR A CA 1
ATOM 1970 C C . THR A 1 252 ? 9.785 -4.886 20.446 1.00 94.56 252 THR A C 1
ATOM 1972 O O . THR A 1 252 ? 8.563 -5.004 20.414 1.00 94.56 252 THR A O 1
ATOM 1975 N N . GLU A 1 253 ? 10.409 -4.267 21.450 1.00 96.31 253 GLU A N 1
ATOM 1976 C CA . GLU A 1 253 ? 9.685 -3.806 22.636 1.00 96.31 253 GLU A CA 1
ATOM 1977 C C . GLU A 1 253 ? 8.784 -2.600 22.340 1.00 96.31 253 GLU A C 1
ATOM 1979 O O . GLU A 1 253 ? 7.618 -2.602 22.734 1.00 96.31 253 GLU A O 1
ATOM 1984 N N . LEU A 1 254 ? 9.265 -1.604 21.586 1.00 97.38 254 LEU A N 1
ATOM 1985 C CA . LEU A 1 254 ? 8.421 -0.480 21.167 1.00 97.38 254 LEU A CA 1
ATOM 1986 C C . LEU A 1 254 ? 7.288 -0.947 20.250 1.00 97.38 254 LEU A C 1
ATOM 1988 O O . LEU A 1 254 ? 6.149 -0.520 20.427 1.00 97.38 254 LEU A O 1
ATOM 1992 N N . VAL A 1 255 ? 7.565 -1.878 19.330 1.00 98.00 255 VAL A N 1
ATOM 1993 C CA . VAL A 1 255 ? 6.530 -2.494 18.485 1.00 98.00 255 VAL A CA 1
ATOM 1994 C C . VAL A 1 255 ? 5.440 -3.144 19.334 1.00 98.00 255 VAL A C 1
ATOM 1996 O O . VAL A 1 255 ? 4.261 -2.848 19.150 1.00 98.00 255 VAL A O 1
ATOM 1999 N N . ARG A 1 256 ? 5.811 -3.970 20.317 1.00 97.75 256 ARG A N 1
ATOM 2000 C CA . ARG A 1 256 ? 4.858 -4.623 21.226 1.00 97.75 256 ARG A CA 1
ATOM 2001 C C . ARG A 1 256 ? 4.000 -3.604 21.980 1.00 97.75 256 ARG A C 1
ATOM 2003 O O . ARG A 1 256 ? 2.795 -3.813 22.148 1.00 97.75 256 ARG A O 1
ATOM 2010 N N . GLN A 1 257 ? 4.597 -2.496 22.420 1.00 98.44 257 GLN A N 1
ATOM 2011 C CA . GLN A 1 257 ? 3.869 -1.417 23.086 1.00 98.44 257 GLN A CA 1
ATOM 2012 C C . GLN A 1 257 ? 2.882 -0.717 22.145 1.00 98.44 257 GLN A C 1
ATOM 2014 O O . GLN A 1 257 ? 1.729 -0.544 22.535 1.00 98.44 257 GLN A O 1
ATOM 2019 N N . VAL A 1 258 ? 3.268 -0.414 20.901 1.00 98.38 258 VAL A N 1
ATOM 2020 C CA . VAL A 1 258 ? 2.360 0.141 19.879 1.00 98.38 258 VAL A CA 1
ATOM 2021 C C . VAL A 1 258 ? 1.182 -0.797 19.617 1.00 98.38 258 VAL A C 1
ATOM 2023 O O . VAL A 1 258 ? 0.034 -0.365 19.695 1.00 98.38 258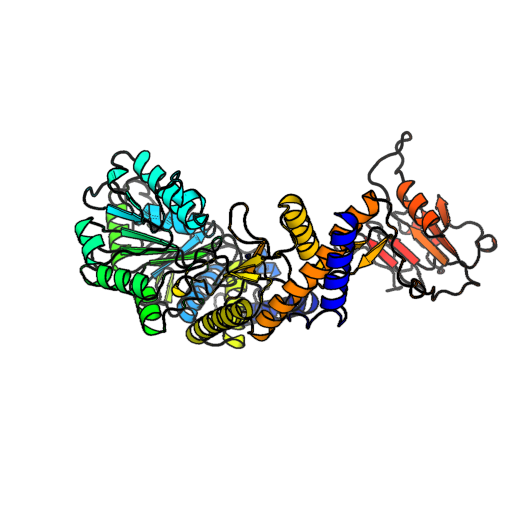 VAL A O 1
ATOM 2026 N N . MET A 1 259 ? 1.441 -2.089 19.392 1.00 98.00 259 MET A N 1
ATOM 2027 C CA . MET A 1 259 ? 0.391 -3.093 19.149 1.00 98.00 259 MET A CA 1
ATOM 2028 C C . MET A 1 259 ? -0.588 -3.227 20.325 1.00 98.00 259 MET A C 1
ATOM 2030 O O . MET A 1 259 ? -1.746 -3.604 20.137 1.00 98.00 259 MET A O 1
ATOM 2034 N N . THR A 1 260 ? -0.128 -2.920 21.541 1.00 98.31 260 THR A N 1
ATOM 2035 C CA . THR A 1 260 ? -0.935 -2.988 22.762 1.00 98.31 260 THR A CA 1
ATOM 2036 C C . THR A 1 260 ? -1.736 -1.719 23.012 1.00 98.31 260 THR A C 1
ATOM 2038 O O . THR A 1 260 ? -2.918 -1.801 23.344 1.00 98.31 260 THR A O 1
ATOM 2041 N N . LYS A 1 261 ? -1.097 -0.558 22.876 1.00 98.56 261 LYS A N 1
ATOM 2042 C CA . LYS A 1 261 ? -1.599 0.720 23.392 1.00 98.56 261 LYS A CA 1
ATOM 2043 C C . LYS A 1 261 ? -2.273 1.582 22.324 1.00 98.56 261 LYS A C 1
ATOM 2045 O O . LYS A 1 261 ? -3.086 2.437 22.669 1.00 98.56 261 LYS A O 1
ATOM 2050 N N . CYS A 1 262 ? -1.997 1.343 21.044 1.00 98.62 262 CYS A N 1
ATOM 2051 C CA . CYS A 1 262 ? -2.596 2.092 19.944 1.00 98.62 262 CYS A CA 1
ATOM 2052 C C . CYS A 1 262 ? -3.760 1.324 19.309 1.00 98.62 262 CYS A C 1
ATOM 2054 O O . CYS A 1 262 ? -3.739 0.099 19.186 1.00 98.62 262 CYS A O 1
ATOM 2056 N N . CYS A 1 263 ? -4.764 2.061 18.837 1.00 98.69 263 CYS A N 1
ATOM 2057 C CA . CYS A 1 263 ? -5.691 1.544 17.840 1.00 98.69 263 CYS A CA 1
ATOM 2058 C C . CYS A 1 263 ? -4.995 1.552 16.481 1.00 98.69 263 CYS A C 1
ATOM 2060 O O . CYS A 1 263 ? -4.340 2.530 16.126 1.00 98.69 263 CYS A O 1
ATOM 2062 N N . LEU A 1 264 ? -5.160 0.491 15.703 1.00 98.25 264 LEU A N 1
ATOM 2063 C CA . LEU A 1 264 ? -4.538 0.363 14.388 1.00 98.25 264 LEU A CA 1
ATOM 2064 C C . LEU A 1 264 ? -5.636 0.091 13.372 1.00 98.25 264 LEU A C 1
ATOM 2066 O O . LEU A 1 264 ? -6.395 -0.856 13.562 1.00 98.25 264 LEU A O 1
ATOM 2070 N N . PHE A 1 265 ? -5.720 0.863 12.289 1.00 95.06 265 PHE A N 1
ATOM 2071 C CA . PHE A 1 265 ? -6.544 0.477 11.140 1.00 95.06 265 PHE A CA 1
ATOM 2072 C C . PHE A 1 265 ? -5.661 0.036 9.980 1.00 95.06 265 PHE A C 1
ATOM 2074 O O . PHE A 1 265 ? -4.599 0.606 9.747 1.00 95.06 265 PHE A O 1
ATOM 2081 N N . MET A 1 266 ? -6.089 -0.996 9.256 1.00 93.62 266 MET A N 1
ATOM 2082 C CA . MET A 1 266 ? -5.362 -1.468 8.084 1.00 93.62 266 MET A CA 1
ATOM 2083 C C . MET A 1 266 ? -6.299 -2.138 7.067 1.00 93.62 266 MET A C 1
ATOM 2085 O O . MET A 1 266 ? -7.196 -2.897 7.445 1.00 93.62 266 MET A O 1
ATOM 2089 N N . PRO A 1 267 ? -6.124 -1.875 5.763 1.00 93.62 267 PRO A N 1
ATOM 2090 C CA . PRO A 1 267 ? -6.785 -2.607 4.705 1.00 93.62 267 PRO A CA 1
ATOM 2091 C C . PRO A 1 267 ? -6.042 -3.900 4.372 1.00 93.62 267 PRO A C 1
ATOM 2093 O O . PRO A 1 267 ? -4.841 -4.031 4.612 1.00 93.62 267 PRO A O 1
ATOM 2096 N N . PHE A 1 268 ? -6.751 -4.846 3.766 1.00 91.38 268 PHE A N 1
ATOM 2097 C CA . PHE A 1 268 ? -6.215 -6.187 3.514 1.00 91.38 268 PHE A CA 1
ATOM 2098 C C . PHE A 1 268 ? -5.087 -6.195 2.487 1.00 91.38 268 PHE A C 1
ATOM 2100 O O . PHE A 1 268 ? -4.092 -6.888 2.665 1.00 91.38 268 PHE A O 1
ATOM 2107 N N . GLN A 1 269 ? -5.206 -5.400 1.426 1.00 85.00 269 GLN A N 1
ATOM 2108 C CA . GLN A 1 269 ? -4.314 -5.529 0.280 1.00 85.00 269 GLN A CA 1
ATOM 2109 C C . GLN A 1 269 ? -2.879 -5.092 0.534 1.00 85.00 269 GLN A C 1
ATOM 2111 O O . GLN A 1 269 ? -2.014 -5.456 -0.241 1.00 85.00 269 GLN A O 1
ATOM 2116 N N . LYS A 1 270 ? -2.588 -4.310 1.578 1.00 86.69 270 LYS A N 1
ATOM 2117 C CA . LYS A 1 270 ? -1.196 -3.958 1.881 1.00 86.69 270 LYS A CA 1
ATOM 2118 C C . LYS A 1 270 ? -0.603 -4.998 2.825 1.00 86.69 270 LYS A C 1
ATOM 2120 O O . LYS A 1 270 ? -0.531 -6.154 2.437 1.00 86.69 270 LYS A O 1
ATOM 2125 N N . ALA A 1 271 ? -0.214 -4.620 4.041 1.00 85.56 271 ALA A N 1
ATOM 2126 C CA . ALA A 1 271 ? 0.539 -5.470 4.967 1.00 85.56 271 ALA A CA 1
ATOM 2127 C C . ALA A 1 271 ? -0.016 -6.891 5.188 1.00 85.56 271 ALA A C 1
ATOM 2129 O O . ALA A 1 271 ? 0.762 -7.822 5.369 1.00 85.56 271 ALA A O 1
ATOM 2130 N N . ILE A 1 272 ? -1.342 -7.064 5.163 1.00 89.62 272 ILE A N 1
ATOM 2131 C CA . ILE A 1 272 ? -1.988 -8.372 5.356 1.00 89.62 272 ILE A CA 1
ATOM 2132 C C . ILE A 1 272 ? -1.800 -9.287 4.130 1.00 89.62 272 ILE A C 1
ATOM 2134 O O . ILE A 1 272 ? -1.767 -10.504 4.283 1.00 89.62 272 ILE A O 1
ATOM 2138 N N . GLY A 1 273 ? -1.656 -8.727 2.924 1.00 85.62 273 GLY A N 1
ATOM 2139 C CA . GLY A 1 273 ? -1.543 -9.489 1.674 1.00 85.62 273 GLY A CA 1
ATOM 2140 C C . GLY A 1 273 ? -2.861 -10.108 1.193 1.00 85.62 273 GLY A C 1
ATOM 2141 O O . GLY A 1 273 ? -2.844 -11.059 0.419 1.00 85.62 273 GLY A O 1
ATOM 2142 N N . GLY A 1 274 ? -4.002 -9.602 1.671 1.00 86.12 274 GLY A N 1
ATOM 2143 C CA . GLY A 1 274 ? -5.336 -10.061 1.277 1.00 86.12 274 GLY A CA 1
ATOM 2144 C C . GLY A 1 274 ? -5.927 -9.308 0.080 1.00 86.12 274 GLY A C 1
ATOM 2145 O O . GLY A 1 274 ? -5.280 -8.488 -0.568 1.00 86.12 274 GLY A O 1
ATOM 2146 N N . ILE A 1 275 ? -7.204 -9.549 -0.209 1.00 87.12 275 ILE A N 1
ATOM 2147 C CA . ILE A 1 275 ? -7.905 -8.904 -1.333 1.00 87.12 275 ILE A CA 1
ATOM 2148 C C . ILE A 1 275 ? -8.320 -7.470 -0.978 1.00 87.12 275 ILE A C 1
ATOM 2150 O O . ILE A 1 275 ? -8.726 -7.185 0.146 1.00 87.12 275 ILE A O 1
ATOM 2154 N N . SER A 1 276 ? -8.246 -6.545 -1.939 1.00 88.31 276 SER A N 1
ATOM 2155 C CA . SER A 1 276 ? -8.626 -5.145 -1.723 1.00 88.31 276 SER A CA 1
ATOM 2156 C C . SER A 1 276 ? -10.125 -4.956 -1.462 1.00 88.31 276 SER A C 1
ATOM 2158 O O . SER A 1 276 ? -10.955 -5.813 -1.759 1.00 88.31 276 SER A O 1
ATOM 2160 N N . GLY A 1 277 ? -10.483 -3.803 -0.889 1.00 90.25 277 GLY A N 1
ATOM 2161 C CA . GLY A 1 277 ? -11.880 -3.443 -0.618 1.00 90.25 277 GLY A CA 1
ATOM 2162 C C . GLY A 1 277 ? -12.367 -3.778 0.792 1.00 90.25 277 GLY A C 1
ATOM 2163 O O . GLY A 1 277 ? -13.507 -3.460 1.116 1.00 90.25 277 GLY A O 1
ATOM 2164 N N . TYR A 1 278 ? -11.504 -4.318 1.652 1.00 93.06 278 TYR A N 1
ATOM 2165 C CA . TYR A 1 278 ? -11.804 -4.637 3.049 1.00 93.06 278 TYR A CA 1
ATOM 2166 C C . TYR A 1 278 ? -10.822 -3.941 3.990 1.00 93.06 278 TYR A C 1
ATOM 2168 O O . TYR A 1 278 ? -9.684 -3.648 3.610 1.00 93.06 278 TYR A O 1
ATOM 2176 N N . PHE A 1 279 ? -11.261 -3.680 5.217 1.00 94.56 279 PHE A N 1
ATOM 2177 C CA . PHE A 1 279 ? -10.411 -3.171 6.288 1.00 94.56 279 PHE A CA 1
ATOM 2178 C C . PHE A 1 279 ? -10.693 -3.887 7.602 1.00 94.56 279 PHE A C 1
ATOM 2180 O O . PHE A 1 279 ? -11.799 -4.384 7.824 1.00 94.56 279 PHE A O 1
ATOM 2187 N N . ILE A 1 280 ? -9.705 -3.853 8.491 1.00 96.00 280 ILE A N 1
ATOM 2188 C CA . ILE A 1 280 ? -9.884 -4.097 9.919 1.00 96.00 280 ILE A CA 1
ATOM 2189 C C . ILE A 1 280 ? -9.420 -2.895 10.738 1.00 96.00 280 ILE A C 1
ATOM 2191 O O . ILE A 1 280 ? -8.581 -2.107 10.295 1.00 96.00 280 ILE A O 1
ATOM 2195 N N . VAL A 1 281 ? -9.963 -2.777 11.946 1.00 97.69 281 VAL A N 1
ATOM 2196 C CA . VAL A 1 281 ? -9.487 -1.837 12.964 1.00 97.69 281 VAL A CA 1
ATOM 2197 C C . VAL A 1 281 ? -9.344 -2.572 14.287 1.00 97.69 281 VAL A C 1
ATOM 2199 O O . VAL A 1 281 ? -10.331 -3.068 14.824 1.00 97.69 281 VAL A O 1
ATOM 2202 N N . SER A 1 282 ? -8.126 -2.642 14.810 1.00 98.19 282 SER A N 1
ATOM 2203 C CA . SER A 1 282 ? -7.855 -3.100 16.169 1.00 98.19 282 SER A CA 1
ATOM 2204 C C . SER A 1 282 ? -8.079 -1.946 17.138 1.00 98.19 282 SER A C 1
ATOM 2206 O O . SER A 1 282 ? -7.517 -0.867 16.949 1.00 98.19 282 SER A O 1
ATOM 2208 N N . PHE A 1 283 ? -8.907 -2.165 18.157 1.00 98.62 283 PHE A N 1
ATOM 2209 C CA . PHE A 1 283 ? -9.209 -1.179 19.188 1.00 98.62 283 PHE A CA 1
ATOM 2210 C C . PHE A 1 283 ? -8.744 -1.657 20.558 1.00 98.62 283 PHE A C 1
ATOM 2212 O O . PHE A 1 283 ? -8.977 -2.807 20.940 1.00 98.62 283 PHE A O 1
ATOM 2219 N N . THR A 1 284 ? -8.174 -0.735 21.333 1.00 98.69 284 THR A N 1
ATOM 2220 C CA . THR A 1 284 ? -7.924 -0.964 22.757 1.00 98.69 284 THR A CA 1
ATOM 2221 C C . THR A 1 284 ? -9.243 -0.977 23.544 1.00 98.69 284 THR A C 1
ATOM 2223 O O . THR A 1 284 ? -10.229 -0.364 23.113 1.00 98.69 284 THR A O 1
ATOM 2226 N N . PRO A 1 285 ? -9.292 -1.615 24.729 1.00 98.25 285 PRO A N 1
ATOM 2227 C CA . PRO A 1 285 ? -10.482 -1.585 25.581 1.00 98.25 285 PRO A CA 1
ATOM 2228 C C . PRO A 1 285 ? -10.962 -0.164 25.905 1.00 98.25 285 PRO A C 1
ATOM 2230 O O . PRO A 1 285 ? -12.158 0.117 25.835 1.00 98.25 285 PRO A O 1
ATOM 2233 N N . ALA A 1 286 ? -10.032 0.747 26.213 1.00 98.44 286 ALA A N 1
ATOM 2234 C CA . ALA A 1 286 ? -10.351 2.133 26.543 1.00 98.44 286 ALA A CA 1
ATOM 2235 C C . ALA A 1 286 ? -10.932 2.891 25.337 1.00 98.44 286 ALA A C 1
ATOM 2237 O O . ALA A 1 286 ? -11.901 3.637 25.488 1.00 98.44 286 ALA A O 1
ATOM 2238 N N . ALA A 1 287 ? -10.414 2.636 24.131 1.00 98.50 287 ALA A N 1
ATOM 2239 C CA . ALA A 1 287 ? -10.954 3.207 22.904 1.00 98.50 287 ALA A CA 1
ATOM 2240 C C . ALA A 1 287 ? -12.366 2.685 22.594 1.00 98.50 287 ALA A C 1
ATOM 2242 O O . ALA A 1 287 ? -13.235 3.475 22.242 1.00 98.50 287 ALA A O 1
ATOM 2243 N N . LEU A 1 288 ? -12.649 1.390 22.789 1.00 98.38 288 LEU A N 1
ATOM 2244 C CA . LEU A 1 288 ? -14.019 0.869 22.655 1.00 98.38 288 LEU A CA 1
ATOM 2245 C C . LEU A 1 288 ? -14.976 1.498 23.674 1.00 98.38 288 LEU A C 1
ATOM 2247 O O . LEU A 1 288 ? -16.115 1.804 23.329 1.00 98.38 288 LEU A O 1
ATOM 2251 N N . ALA A 1 289 ? -14.514 1.752 24.901 1.00 98.19 289 ALA A N 1
ATOM 2252 C CA . ALA A 1 289 ? -15.293 2.484 25.897 1.00 98.19 289 ALA A CA 1
ATOM 2253 C C . ALA A 1 289 ? -15.584 3.927 25.443 1.00 98.19 289 ALA A C 1
ATOM 2255 O O . ALA A 1 289 ? -16.699 4.418 25.628 1.00 98.19 289 ALA A O 1
ATOM 2256 N N . LEU A 1 290 ? -14.612 4.602 24.817 1.00 98.31 290 LEU A N 1
ATOM 2257 C CA . LEU A 1 290 ? -14.829 5.909 24.198 1.00 98.31 290 LEU A CA 1
ATOM 2258 C C . LEU A 1 290 ? -15.858 5.829 23.061 1.00 98.31 290 LEU A C 1
ATOM 2260 O O . LEU A 1 290 ? -16.769 6.654 23.030 1.00 98.31 290 LEU A O 1
ATOM 2264 N N . VAL A 1 291 ? -15.769 4.823 22.183 1.00 98.19 291 VAL A N 1
ATOM 2265 C CA . VAL A 1 291 ? -16.767 4.596 21.125 1.00 98.19 291 VAL A CA 1
ATOM 2266 C C . VAL A 1 291 ? -18.162 4.439 21.731 1.00 98.19 291 VAL A C 1
ATOM 2268 O O . VAL A 1 291 ? -19.084 5.133 21.312 1.00 98.19 291 VAL A O 1
ATOM 2271 N N . GLU A 1 292 ? -18.325 3.598 22.753 1.00 96.69 292 GLU A N 1
ATOM 2272 C CA . GLU A 1 292 ? -19.603 3.416 23.456 1.00 96.69 292 GLU A CA 1
ATOM 2273 C C . GLU A 1 292 ? -20.150 4.739 24.014 1.00 96.69 292 GLU A C 1
ATOM 2275 O O 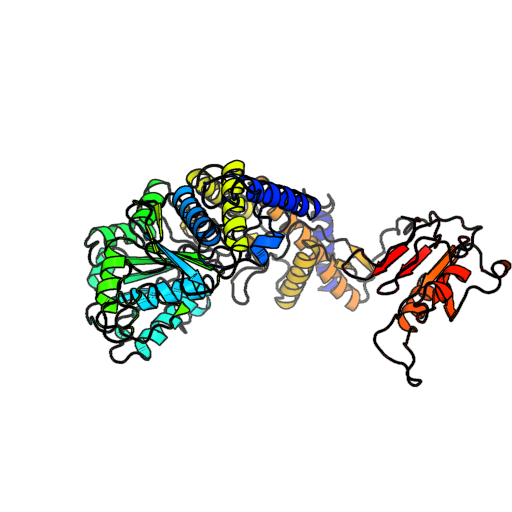. GLU A 1 292 ? -21.321 5.069 23.822 1.00 96.69 292 GLU A O 1
ATOM 2280 N N . ARG A 1 293 ? -19.301 5.552 24.658 1.00 96.56 293 ARG A N 1
ATOM 2281 C CA . ARG A 1 293 ? -19.696 6.881 25.156 1.00 96.56 293 ARG A CA 1
ATOM 2282 C C . ARG A 1 293 ? -20.139 7.804 24.021 1.00 96.56 293 ARG A C 1
ATOM 2284 O O . ARG A 1 293 ? -21.209 8.404 24.117 1.00 96.56 293 ARG A O 1
ATOM 2291 N N . ASN A 1 294 ? -19.361 7.882 22.944 1.00 97.12 294 ASN A N 1
ATOM 2292 C CA . ASN A 1 294 ? -19.653 8.738 21.796 1.00 97.12 294 ASN A CA 1
ATOM 2293 C C . ASN A 1 294 ? -20.955 8.332 21.092 1.00 97.12 294 ASN A C 1
ATOM 2295 O O . ASN A 1 294 ? -21.694 9.189 20.616 1.00 97.12 294 ASN A O 1
ATOM 2299 N N . GLN A 1 295 ? -21.284 7.039 21.048 1.00 94.19 295 GLN A N 1
ATOM 2300 C CA . GLN A 1 295 ? -22.468 6.546 20.337 1.00 94.19 295 GLN A CA 1
ATOM 2301 C C . GLN A 1 295 ? -23.790 6.741 21.093 1.00 94.19 295 GLN A C 1
ATOM 2303 O O . GLN A 1 295 ? -24.856 6.663 20.467 1.00 94.19 295 GLN A O 1
ATOM 2308 N N . LYS A 1 296 ? -23.741 7.068 22.395 1.00 92.62 296 LYS A N 1
ATOM 2309 C CA . LYS A 1 296 ? -24.914 7.511 23.174 1.00 92.62 296 LYS A CA 1
ATOM 2310 C C . LYS A 1 296 ? -25.448 8.850 22.671 1.00 92.62 296 LYS A C 1
ATOM 2312 O O . LYS A 1 296 ? -26.657 9.012 22.529 1.00 92.62 296 LYS A O 1
ATOM 2317 N N . THR A 1 297 ? -24.540 9.761 22.324 1.00 92.31 297 THR A N 1
ATOM 2318 C CA . THR A 1 297 ? -24.862 11.067 21.737 1.00 92.31 297 THR A CA 1
ATOM 2319 C C . THR A 1 297 ? -23.924 11.328 20.556 1.00 92.31 297 THR A C 1
ATOM 2321 O O . THR A 1 297 ? -22.935 12.046 20.714 1.00 92.31 297 THR A O 1
ATOM 2324 N N . PRO A 1 298 ? -24.192 10.736 19.374 1.00 93.00 298 PRO A N 1
ATOM 2325 C CA . PRO A 1 298 ? -23.308 10.866 18.220 1.00 93.00 298 PRO A CA 1
ATOM 2326 C C . PRO A 1 298 ? -23.202 12.314 17.738 1.00 93.00 298 PRO A C 1
ATOM 2328 O O . PRO A 1 298 ? -24.204 13.027 17.671 1.00 93.00 298 PRO A O 1
ATOM 2331 N N . SER A 1 299 ? -22.004 12.729 17.336 1.00 96.31 299 SER A N 1
ATOM 2332 C CA . SER A 1 299 ? -21.761 14.047 16.730 1.00 96.31 299 SER A CA 1
ATOM 2333 C C . SER A 1 299 ? -22.333 14.201 15.322 1.00 96.31 299 SER A C 1
ATOM 2335 O O . SER A 1 299 ? -22.576 15.316 14.866 1.00 96.31 299 SER A O 1
ATOM 2337 N N . TRP A 1 300 ? -22.566 13.083 14.639 1.00 95.31 300 TRP A N 1
ATOM 2338 C CA . TRP A 1 300 ? -23.003 13.021 13.247 1.00 95.31 300 TRP A CA 1
ATOM 2339 C C . TRP A 1 300 ? -23.752 11.718 12.970 1.00 95.31 300 TRP A C 1
ATOM 2341 O O . TRP A 1 300 ? -23.661 10.733 13.711 1.00 95.31 300 TRP A O 1
ATOM 2351 N N . ALA A 1 301 ? -24.480 11.696 11.855 1.00 92.75 301 ALA A N 1
ATOM 2352 C CA . ALA A 1 301 ? -25.047 10.469 11.326 1.00 92.75 301 ALA A CA 1
ATOM 2353 C C . ALA A 1 301 ? -23.937 9.611 10.702 1.00 92.75 301 ALA A C 1
ATOM 2355 O O . ALA A 1 301 ? -23.266 10.030 9.765 1.00 92.75 301 ALA A O 1
ATOM 2356 N N . ILE A 1 302 ? -23.770 8.386 11.196 1.00 93.69 302 ILE A N 1
ATOM 2357 C CA . ILE A 1 302 ? -22.830 7.418 10.620 1.00 93.69 302 ILE A CA 1
ATOM 2358 C C . ILE A 1 302 ? -23.585 6.569 9.587 1.00 93.69 302 ILE A C 1
ATOM 2360 O O . ILE A 1 302 ? -24.601 5.961 9.946 1.00 93.69 302 ILE A O 1
ATOM 2364 N N . PRO A 1 303 ? -23.141 6.488 8.320 1.00 91.62 303 PRO A N 1
ATOM 2365 C CA . PRO A 1 303 ? -23.720 5.574 7.340 1.00 91.62 303 PRO A CA 1
ATOM 2366 C C . PRO A 1 303 ? -23.661 4.124 7.821 1.00 91.62 303 PRO A C 1
ATOM 2368 O O . PRO A 1 303 ? -22.677 3.698 8.418 1.00 91.62 303 PRO A O 1
ATOM 2371 N N . ARG A 1 304 ? -24.701 3.330 7.542 1.00 87.56 304 ARG A N 1
ATOM 2372 C CA . ARG A 1 304 ? -24.825 1.957 8.065 1.00 87.56 304 ARG A CA 1
ATOM 2373 C C . ARG A 1 304 ? -23.616 1.065 7.742 1.00 87.56 304 ARG A C 1
ATOM 2375 O O . ARG A 1 304 ? -23.228 0.279 8.595 1.00 87.56 304 ARG A O 1
ATOM 2382 N N . GLN A 1 305 ? -23.022 1.212 6.557 1.00 89.00 305 GLN A N 1
ATOM 2383 C CA . GLN A 1 305 ? -21.832 0.464 6.125 1.00 89.00 305 GLN A CA 1
ATOM 2384 C C . GLN A 1 305 ? -20.576 0.776 6.957 1.00 89.00 305 GLN A C 1
ATOM 2386 O O . GLN A 1 305 ? -19.655 -0.031 6.995 1.00 89.00 305 GLN A O 1
ATOM 2391 N N . LEU A 1 306 ? -20.546 1.932 7.622 1.00 93.25 306 LEU A N 1
ATOM 2392 C CA . LEU A 1 306 ? -19.416 2.407 8.416 1.00 93.25 306 LEU A CA 1
ATOM 2393 C C . LEU A 1 306 ? -19.645 2.222 9.925 1.00 93.25 306 LEU A C 1
ATOM 2395 O O . LEU A 1 306 ? -18.764 2.541 10.709 1.00 93.25 306 LEU A O 1
ATOM 2399 N N . LYS A 1 307 ? -20.811 1.729 10.366 1.00 92.31 307 LYS A N 1
ATOM 2400 C CA . LYS A 1 307 ? -21.124 1.578 11.796 1.00 92.31 307 LYS A CA 1
ATOM 2401 C C . LYS A 1 307 ? -20.461 0.345 12.396 1.00 92.31 307 LYS A C 1
ATOM 2403 O O . LYS A 1 307 ? -20.725 -0.768 11.944 1.00 92.31 307 LYS A O 1
ATOM 2408 N N . ILE A 1 308 ? -19.725 0.543 13.489 1.00 95.00 308 ILE A N 1
ATOM 2409 C CA . ILE A 1 308 ? -19.227 -0.558 14.330 1.00 95.00 308 ILE A CA 1
ATOM 2410 C C . ILE A 1 308 ? -20.035 -0.735 15.621 1.00 95.00 308 ILE A C 1
ATOM 2412 O O . ILE A 1 308 ? -20.058 -1.828 16.170 1.00 95.00 308 ILE A O 1
ATOM 2416 N N . ALA A 1 309 ? -20.746 0.300 16.079 1.00 94.25 309 ALA A N 1
ATOM 2417 C CA . ALA A 1 309 ? -21.735 0.180 17.147 1.00 94.25 309 ALA A CA 1
ATOM 2418 C C . ALA A 1 309 ? -23.134 0.013 16.539 1.00 94.25 309 ALA A C 1
ATOM 2420 O O . ALA A 1 309 ? -23.642 0.908 15.851 1.00 94.25 309 ALA A O 1
ATOM 2421 N N . ALA A 1 310 ? -23.757 -1.139 16.776 1.00 91.38 310 ALA A N 1
ATOM 2422 C CA . ALA A 1 310 ? -25.073 -1.467 16.238 1.00 91.38 310 ALA A CA 1
ATOM 2423 C C . ALA A 1 310 ? -26.165 -1.326 17.316 1.00 91.38 310 ALA A C 1
ATOM 2425 O O . ALA A 1 310 ? -25.863 -1.430 18.506 1.00 91.38 310 ALA A O 1
ATOM 2426 N N . PRO A 1 311 ? -27.432 -1.073 16.935 1.00 91.69 311 PRO A N 1
ATOM 2427 C CA . PRO A 1 311 ? -28.547 -1.121 17.877 1.00 91.69 311 PRO A CA 1
ATOM 2428 C C . PRO A 1 311 ? -28.665 -2.512 18.508 1.00 91.69 311 PRO A C 1
ATOM 2430 O O . PRO A 1 311 ? -28.698 -3.506 17.783 1.00 91.69 311 PRO A O 1
ATOM 2433 N N . VAL A 1 312 ? -28.764 -2.574 19.836 1.00 93.00 312 VAL A N 1
ATOM 2434 C CA . VAL A 1 312 ? -28.944 -3.830 20.586 1.00 93.00 312 VAL A CA 1
ATOM 2435 C C . VAL A 1 312 ? -30.307 -4.451 20.270 1.00 93.00 312 VAL A C 1
ATOM 2437 O O . VAL A 1 312 ? -30.410 -5.651 20.029 1.00 93.00 312 VAL A O 1
ATOM 2440 N N . ASP A 1 313 ? -31.352 -3.621 20.200 1.00 92.50 313 ASP A N 1
ATOM 2441 C CA . ASP A 1 313 ? -32.679 -4.020 19.731 1.00 92.50 313 ASP A CA 1
ATOM 2442 C C . ASP A 1 313 ? -32.888 -3.551 18.285 1.00 92.50 313 ASP A C 1
ATOM 2444 O O . ASP A 1 313 ? -33.081 -2.362 18.010 1.00 92.50 313 ASP A O 1
ATOM 2448 N N . ALA A 1 314 ? -32.902 -4.501 17.349 1.00 88.00 314 ALA A N 1
ATOM 2449 C CA . ALA A 1 314 ? -33.126 -4.232 15.931 1.00 88.00 314 ALA A CA 1
ATOM 2450 C C . ALA A 1 314 ? -34.499 -3.594 15.635 1.00 88.00 314 ALA A C 1
ATOM 2452 O O . ALA A 1 314 ? -34.654 -2.952 14.595 1.00 88.00 314 ALA A O 1
ATOM 2453 N N . LYS A 1 315 ? -35.485 -3.723 16.538 1.00 93.50 315 LYS A N 1
ATOM 2454 C CA . LYS A 1 315 ? -36.799 -3.066 16.426 1.00 93.50 315 LYS A CA 1
ATOM 2455 C C . LYS A 1 315 ? -36.764 -1.600 16.866 1.00 93.50 315 LYS A C 1
ATOM 2457 O O . LYS A 1 315 ? -37.691 -0.854 16.557 1.00 93.50 315 LYS A O 1
ATOM 2462 N N . LYS A 1 316 ? -35.696 -1.162 17.543 1.00 92.19 316 LYS A N 1
ATOM 2463 C CA . LYS A 1 316 ? -35.477 0.224 17.991 1.00 92.19 316 LYS A CA 1
ATOM 2464 C C . LYS A 1 316 ? -34.177 0.809 17.416 1.00 92.19 316 LYS A C 1
ATOM 2466 O O . LYS A 1 316 ? -33.319 1.267 18.166 1.00 92.19 316 LYS A O 1
ATOM 2471 N N . PRO A 1 317 ? -34.014 0.879 16.082 1.00 87.12 317 PRO A N 1
ATOM 2472 C CA . PRO A 1 317 ? -32.743 1.269 15.464 1.00 87.12 317 PRO A CA 1
ATOM 2473 C C . PRO A 1 317 ? -32.347 2.740 15.694 1.00 87.12 317 PRO A C 1
ATOM 2475 O O . PRO A 1 317 ? -31.180 3.106 15.525 1.00 87.12 317 PRO A O 1
ATOM 2478 N N . LEU A 1 318 ? -33.312 3.592 16.052 1.00 86.25 318 LEU A N 1
ATOM 2479 C CA . LEU A 1 318 ? -33.105 5.028 16.260 1.00 86.25 318 LEU A CA 1
ATOM 2480 C C . LEU A 1 318 ? -33.006 5.407 17.739 1.00 86.25 318 LEU A C 1
ATOM 2482 O O . LEU A 1 318 ? -32.183 6.253 18.080 1.00 86.25 318 LEU A O 1
ATOM 2486 N N . THR A 1 319 ? -33.825 4.782 18.586 1.00 88.62 319 THR A N 1
ATOM 2487 C CA . THR A 1 319 ? -34.021 5.149 19.998 1.00 88.62 319 THR A CA 1
ATOM 2488 C C . THR A 1 319 ? -33.463 4.128 20.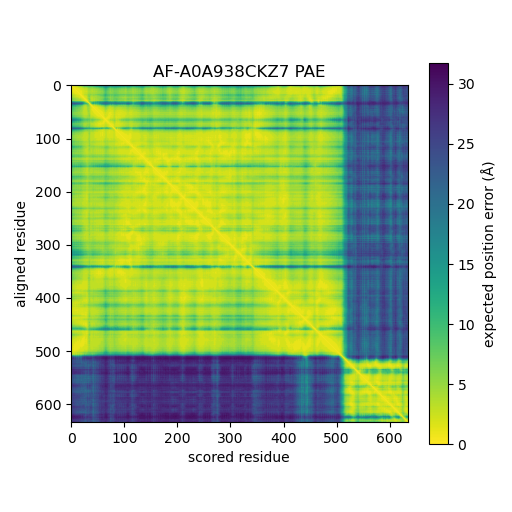986 1.00 88.62 319 THR A C 1
ATOM 2490 O O . THR A 1 319 ? -33.363 4.430 22.171 1.00 88.62 319 THR A O 1
ATOM 2493 N N . GLY A 1 320 ? -33.139 2.918 20.526 1.00 87.75 320 GLY A N 1
ATOM 2494 C CA . GLY A 1 320 ? -32.557 1.869 21.352 1.00 87.75 320 GLY A CA 1
ATOM 2495 C C . GLY A 1 320 ? -31.082 2.118 21.650 1.00 87.75 320 GLY A C 1
ATOM 2496 O O . GLY A 1 320 ? -30.402 2.876 20.953 1.00 87.75 320 GLY A O 1
ATOM 2497 N N . GLU A 1 321 ? -30.591 1.435 22.681 1.00 92.94 321 GLU A N 1
ATOM 2498 C CA . GLU A 1 321 ? -29.169 1.395 23.007 1.00 92.94 321 GLU A CA 1
ATOM 2499 C C . GLU A 1 321 ? -28.356 0.896 21.807 1.00 92.94 321 GLU A C 1
ATOM 2501 O O . GLU A 1 321 ? -28.771 -0.018 21.086 1.00 92.94 321 GLU A O 1
ATOM 2506 N N . ARG A 1 322 ? -27.194 1.511 21.587 1.00 93.31 322 ARG A N 1
ATOM 2507 C CA . ARG A 1 322 ? -26.206 1.076 20.600 1.00 93.31 322 ARG A CA 1
ATOM 2508 C C . ARG A 1 322 ? -25.001 0.556 21.350 1.00 93.31 322 ARG A C 1
ATOM 2510 O O . ARG A 1 322 ? -24.603 1.188 22.318 1.00 93.31 322 ARG A O 1
ATOM 2517 N N . SER A 1 323 ? -24.435 -0.549 20.881 1.00 95.19 323 SER A N 1
ATOM 2518 C CA . SER A 1 323 ? -23.247 -1.129 21.490 1.00 95.19 323 SER A CA 1
ATOM 2519 C C . SER A 1 323 ? -22.310 -1.731 20.452 1.00 95.19 323 SER A C 1
ATOM 2521 O O . SER A 1 323 ? -22.736 -2.246 19.413 1.00 95.19 323 SER A O 1
ATOM 2523 N N . VAL A 1 324 ? -21.013 -1.690 20.753 1.00 95.50 324 VAL A N 1
ATOM 2524 C CA . VAL A 1 324 ? -19.979 -2.414 20.006 1.00 95.50 324 VAL A CA 1
ATOM 2525 C C . VAL A 1 324 ? -20.079 -3.929 20.231 1.00 95.50 324 VAL A C 1
ATOM 2527 O O . VAL A 1 324 ? -19.644 -4.709 19.389 1.00 95.50 324 VAL A O 1
ATOM 2530 N N . ASN A 1 325 ? -20.727 -4.377 21.315 1.00 94.81 325 ASN A N 1
ATOM 2531 C CA . ASN A 1 325 ? -20.862 -5.799 21.661 1.00 94.81 325 ASN A CA 1
ATOM 2532 C C . ASN A 1 325 ? -21.844 -6.584 20.778 1.00 94.81 325 ASN A C 1
ATOM 2534 O O . ASN A 1 325 ? -21.974 -7.793 20.936 1.00 94.81 325 ASN A O 1
ATOM 2538 N N . VAL A 1 326 ? -22.526 -5.908 19.858 1.00 93.56 326 VAL A N 1
ATOM 2539 C CA . VAL A 1 326 ? -23.371 -6.513 18.815 1.00 93.56 326 VAL A CA 1
ATOM 2540 C C . VAL A 1 326 ? -22.929 -6.076 17.411 1.00 93.56 326 VAL A C 1
ATOM 2542 O O . VAL A 1 326 ? -23.646 -6.267 16.429 1.00 93.56 326 VAL A O 1
ATOM 2545 N N . GLY A 1 327 ? -21.756 -5.444 17.318 1.00 93.75 327 GLY A N 1
ATOM 2546 C CA . GLY A 1 327 ? -21.161 -4.954 16.081 1.00 93.75 327 GLY A CA 1
ATOM 2547 C C . GLY A 1 327 ? -20.326 -6.003 15.341 1.00 93.75 327 GLY A C 1
ATOM 2548 O O . GLY A 1 327 ? -20.106 -7.100 15.857 1.00 93.75 327 GLY A O 1
ATOM 2549 N N . PRO A 1 328 ? -19.806 -5.666 14.147 1.00 94.75 328 PRO A N 1
ATOM 2550 C CA . PRO A 1 328 ? -18.935 -6.530 13.349 1.00 94.75 328 PRO A CA 1
ATOM 2551 C C . PRO A 1 328 ? -17.517 -6.610 13.939 1.00 94.75 328 PRO A C 1
ATOM 2553 O O . PRO A 1 328 ? -16.542 -6.182 13.321 1.00 94.75 328 PRO A O 1
ATOM 2556 N N . ILE A 1 329 ? -17.411 -7.104 15.172 1.00 97.06 329 ILE A N 1
ATOM 2557 C CA . ILE A 1 329 ? -16.187 -7.118 15.972 1.00 97.06 329 ILE A CA 1
ATOM 2558 C C . ILE A 1 329 ? -15.844 -8.549 16.359 1.00 97.06 329 ILE A C 1
ATOM 2560 O O . ILE A 1 329 ? -16.673 -9.271 16.905 1.00 97.06 329 ILE A O 1
ATOM 2564 N N . TYR A 1 330 ? -14.604 -8.936 16.099 1.00 98.19 330 TYR A N 1
ATOM 2565 C CA . TYR A 1 330 ? -14.000 -10.166 16.576 1.00 98.19 330 TYR A CA 1
ATOM 2566 C C . TYR A 1 330 ? -13.496 -9.989 18.012 1.00 98.19 330 TYR A C 1
ATOM 2568 O O . TYR A 1 330 ? -12.735 -9.062 18.304 1.00 98.19 330 TYR A O 1
ATOM 2576 N N . ASP A 1 331 ? -13.921 -10.887 18.898 1.00 98.19 331 ASP A N 1
ATOM 2577 C CA . ASP A 1 331 ? -13.447 -11.010 20.272 1.00 98.19 331 ASP A CA 1
ATOM 2578 C C . ASP A 1 331 ? -12.451 -12.180 20.369 1.00 98.19 331 ASP A C 1
ATOM 2580 O O . ASP A 1 331 ? -12.870 -13.342 20.369 1.00 98.19 331 ASP A O 1
ATOM 2584 N N . PRO A 1 332 ? -11.139 -11.904 20.469 1.00 97.88 332 PRO A N 1
ATOM 2585 C CA . PRO A 1 332 ? -10.107 -12.940 20.496 1.00 97.88 332 PRO A CA 1
ATOM 2586 C C . PRO A 1 332 ? -10.038 -13.709 21.822 1.00 97.88 332 PRO A C 1
ATOM 2588 O O . PRO A 1 332 ? -9.405 -14.761 21.883 1.00 97.88 332 PRO A O 1
ATOM 2591 N N . ALA A 1 333 ? -10.650 -13.209 22.903 1.00 97.00 333 ALA A N 1
ATOM 2592 C CA . ALA A 1 333 ? -10.681 -13.929 24.175 1.00 97.00 333 ALA A CA 1
ATOM 2593 C C . ALA A 1 333 ? -11.681 -15.091 24.132 1.00 97.00 333 ALA A C 1
ATOM 2595 O O . ALA A 1 333 ? -11.455 -16.126 24.756 1.00 97.00 333 ALA A O 1
ATOM 2596 N N . GLN A 1 334 ? -12.771 -14.910 23.385 1.00 97.00 334 GLN A N 1
ATOM 2597 C CA . GLN A 1 334 ? -13.821 -15.911 23.192 1.00 97.00 334 GLN A CA 1
ATOM 2598 C C . GLN A 1 334 ? -13.734 -16.617 21.838 1.00 97.00 334 GLN A C 1
ATOM 2600 O O . GLN A 1 334 ? -14.516 -17.532 21.597 1.00 97.00 334 GLN A O 1
ATOM 2605 N N . ASP A 1 335 ? -12.822 -16.170 20.971 1.00 97.50 335 ASP A N 1
ATOM 2606 C CA . ASP A 1 335 ? -12.647 -16.665 19.608 1.00 97.50 335 ASP A CA 1
ATOM 2607 C C . ASP A 1 335 ? -13.973 -16.681 18.827 1.00 97.50 335 ASP A C 1
ATOM 2609 O O . ASP A 1 335 ? -14.431 -17.701 18.308 1.00 97.50 335 ASP A O 1
ATOM 2613 N N . LYS A 1 336 ? -14.647 -15.523 18.805 1.00 96.75 336 LYS A N 1
ATOM 2614 C CA . LYS A 1 336 ? -15.951 -15.370 18.150 1.00 96.75 336 LYS A CA 1
ATOM 2615 C C . LYS A 1 336 ? -16.175 -13.967 17.605 1.00 96.75 336 LYS A C 1
ATOM 2617 O O . LYS A 1 336 ? -15.651 -12.986 18.129 1.00 96.75 336 LYS A O 1
ATOM 2622 N N . MET A 1 337 ? -17.054 -13.857 16.615 1.00 96.31 337 MET A N 1
ATOM 2623 C CA . MET A 1 337 ? -17.650 -12.574 16.244 1.00 96.31 337 MET A CA 1
ATOM 2624 C C . MET A 1 337 ? -18.733 -12.193 17.265 1.00 96.31 337 MET A C 1
ATOM 2626 O O . MET A 1 337 ? -19.576 -13.016 17.617 1.00 96.31 337 MET A O 1
ATOM 2630 N N . LEU A 1 338 ? -18.716 -10.951 17.750 1.00 95.06 338 LEU A N 1
ATOM 2631 C CA . LEU A 1 338 ? -19.718 -10.406 18.674 1.00 95.06 338 LEU A CA 1
ATOM 2632 C C . LEU A 1 338 ? -21.057 -10.137 17.979 1.00 95.06 338 LEU A C 1
ATOM 2634 O O . LEU A 1 338 ? -22.122 -10.318 18.563 1.00 95.06 338 LEU A O 1
ATOM 2638 N N . GLY A 1 339 ? -20.995 -9.750 16.711 1.00 89.88 339 GLY A N 1
ATOM 2639 C CA . GLY A 1 339 ? -22.137 -9.550 15.839 1.00 89.88 339 GLY A CA 1
ATOM 2640 C C . GLY A 1 339 ? -21.785 -9.906 14.401 1.00 89.88 339 GLY A C 1
ATOM 2641 O O . GLY A 1 339 ? -20.616 -10.025 14.026 1.00 89.88 339 GLY A O 1
ATOM 2642 N N . GLY A 1 340 ? -22.818 -10.096 13.586 1.00 79.88 340 GLY A N 1
ATOM 2643 C CA . GLY A 1 340 ? -22.646 -10.345 12.160 1.00 79.88 340 GLY A CA 1
ATOM 2644 C C . GLY A 1 340 ? -22.197 -9.087 11.425 1.00 79.88 340 GLY A C 1
ATOM 2645 O O . GLY A 1 340 ? -22.494 -7.960 11.829 1.00 79.88 340 GLY A O 1
ATOM 2646 N N . VAL A 1 341 ? -21.532 -9.277 10.292 1.00 78.69 341 VAL A N 1
ATOM 2647 C CA . VAL A 1 341 ? -21.197 -8.154 9.420 1.00 78.69 341 VAL A CA 1
ATOM 2648 C C . VAL A 1 341 ? -22.436 -7.735 8.624 1.00 78.69 341 VAL A C 1
ATOM 2650 O O . VAL A 1 341 ? -23.258 -8.561 8.220 1.00 78.69 341 VAL A O 1
ATOM 2653 N N . ILE A 1 342 ? -22.655 -6.426 8.492 1.00 65.62 342 ILE A N 1
ATOM 2654 C CA . ILE A 1 342 ? -23.963 -5.877 8.093 1.00 65.62 342 ILE A CA 1
ATOM 2655 C C . ILE A 1 342 ? -24.282 -6.129 6.604 1.00 65.62 342 ILE A C 1
ATOM 2657 O O . ILE A 1 342 ? -25.449 -6.182 6.219 1.00 65.62 342 ILE A O 1
ATOM 2661 N N . ASN A 1 343 ? -23.258 -6.309 5.781 1.00 71.94 343 ASN A N 1
ATOM 2662 C CA . ASN A 1 343 ? -23.266 -6.356 4.321 1.00 71.94 343 ASN A CA 1
ATOM 2663 C C . ASN A 1 343 ? -22.811 -7.717 3.766 1.00 71.94 343 ASN A C 1
ATOM 2665 O O . ASN A 1 343 ? -22.293 -8.557 4.492 1.00 71.94 343 ASN A O 1
ATOM 2669 N N . THR A 1 344 ? -23.022 -7.933 2.466 1.00 77.25 344 THR A N 1
ATOM 2670 C CA . THR A 1 344 ? -22.565 -9.127 1.742 1.00 77.25 344 THR A CA 1
ATOM 2671 C C . THR A 1 344 ? -21.061 -9.028 1.473 1.00 77.25 344 THR A C 1
ATOM 2673 O O . THR A 1 344 ? -20.635 -8.157 0.716 1.00 77.25 344 THR A O 1
ATOM 2676 N N . PHE A 1 345 ? -20.260 -9.904 2.081 1.00 83.31 345 PHE A N 1
ATOM 2677 C CA . PHE A 1 345 ? -18.813 -10.009 1.840 1.00 83.31 345 PHE A CA 1
ATOM 2678 C C . PHE A 1 345 ? -18.509 -11.126 0.849 1.00 83.31 345 PHE A C 1
ATOM 2680 O O . PHE A 1 345 ? -19.259 -12.099 0.762 1.00 83.31 345 PHE A O 1
ATOM 2687 N N . SER A 1 346 ? -17.377 -11.014 0.150 1.00 88.88 346 SER A N 1
ATOM 2688 C CA . SER A 1 346 ? -16.820 -12.152 -0.577 1.00 88.88 346 SER A CA 1
ATOM 2689 C C . SER A 1 346 ? -16.175 -13.120 0.413 1.00 88.88 346 SER A C 1
ATOM 2691 O O . SER A 1 346 ? -15.106 -12.858 0.962 1.00 88.88 346 SER A O 1
ATOM 2693 N N . THR A 1 347 ? -16.819 -14.262 0.623 1.00 91.00 347 THR A N 1
ATOM 2694 C CA . THR A 1 347 ? -16.269 -15.383 1.397 1.00 91.00 347 THR A CA 1
ATOM 2695 C C . THR A 1 347 ? -15.016 -15.964 0.740 1.00 91.00 347 THR A C 1
ATOM 2697 O O . THR A 1 347 ? -14.098 -16.365 1.451 1.00 91.00 347 THR A O 1
ATOM 2700 N N . LEU A 1 348 ? -14.925 -15.925 -0.598 1.00 91.88 348 LEU A N 1
ATOM 2701 C CA . LEU A 1 348 ? -13.694 -16.257 -1.324 1.00 91.88 348 LEU A CA 1
ATOM 2702 C C . LEU A 1 348 ? -12.545 -15.327 -0.931 1.00 91.88 348 LEU A C 1
ATOM 2704 O O . LEU A 1 348 ? -11.471 -15.817 -0.610 1.00 91.88 348 LEU A O 1
ATOM 2708 N N . ALA A 1 349 ? -12.781 -14.013 -0.866 1.00 91.31 349 ALA A N 1
ATOM 2709 C CA . ALA A 1 349 ? -11.742 -13.062 -0.468 1.00 91.31 349 ALA A CA 1
ATOM 2710 C C . ALA A 1 349 ? -11.225 -13.331 0.955 1.00 91.31 349 ALA A C 1
ATOM 2712 O O . ALA A 1 349 ? -10.029 -13.206 1.216 1.00 91.31 349 ALA A O 1
ATOM 2713 N N . PHE A 1 350 ? -12.108 -13.727 1.876 1.00 93.31 350 PHE A N 1
ATOM 2714 C CA . PHE A 1 350 ? -11.730 -14.090 3.245 1.00 93.31 350 PHE A CA 1
ATOM 2715 C C . PHE A 1 350 ? -10.916 -15.386 3.298 1.00 93.31 350 PHE A C 1
ATOM 2717 O O . PHE A 1 350 ? -9.886 -15.446 3.974 1.00 93.31 350 PHE A O 1
ATOM 2724 N N . ALA A 1 351 ? -11.337 -16.404 2.545 1.00 94.19 351 ALA A N 1
ATOM 2725 C CA . ALA A 1 351 ? -10.615 -17.664 2.434 1.00 94.19 351 ALA A CA 1
ATOM 2726 C C . ALA A 1 351 ? -9.221 -17.467 1.813 1.00 94.19 351 ALA A C 1
ATOM 2728 O O . ALA A 1 351 ? -8.237 -17.954 2.363 1.00 94.19 351 ALA A O 1
ATOM 2729 N N . GLU A 1 352 ? -9.126 -16.709 0.717 1.00 93.19 352 GLU A N 1
ATOM 2730 C CA . GLU A 1 352 ? -7.864 -16.381 0.040 1.00 93.19 352 GLU A CA 1
ATOM 2731 C C . GLU A 1 352 ? -6.933 -15.574 0.949 1.00 93.19 352 GLU A C 1
ATOM 2733 O O . GLU A 1 352 ? -5.743 -15.866 1.018 1.00 93.19 352 GLU A O 1
ATOM 2738 N N . THR A 1 353 ? -7.473 -14.618 1.713 1.00 93.69 353 THR A N 1
ATOM 2739 C CA . THR A 1 353 ? -6.689 -13.846 2.693 1.00 93.69 353 THR A CA 1
ATOM 2740 C C . THR A 1 353 ? -6.124 -14.756 3.785 1.00 93.69 353 THR A C 1
ATOM 2742 O O . THR A 1 353 ? -4.945 -14.665 4.116 1.00 93.69 353 THR A O 1
ATOM 2745 N N . THR A 1 354 ? -6.935 -15.679 4.308 1.00 95.81 354 THR A N 1
ATOM 2746 C CA . THR A 1 354 ? -6.500 -16.654 5.323 1.00 95.81 354 THR A CA 1
ATOM 2747 C C . THR A 1 354 ? -5.401 -17.565 4.777 1.00 95.81 354 THR A C 1
ATOM 2749 O O . THR A 1 354 ? -4.354 -17.728 5.398 1.00 95.81 354 THR A O 1
ATOM 2752 N N . PHE A 1 355 ? -5.610 -18.128 3.585 1.00 95.38 355 PHE A N 1
ATOM 2753 C CA . PHE A 1 355 ? -4.632 -18.983 2.916 1.00 95.38 355 PHE A CA 1
ATOM 2754 C C . PHE A 1 355 ? -3.316 -18.246 2.635 1.00 95.38 355 PHE A C 1
ATOM 2756 O O . PHE A 1 355 ? -2.240 -18.758 2.951 1.00 95.38 355 PHE A O 1
ATOM 2763 N N . GLY A 1 356 ? -3.399 -17.031 2.085 1.00 92.38 356 GLY A N 1
ATOM 2764 C CA . GLY A 1 356 ? -2.242 -16.193 1.783 1.00 92.38 356 GLY A CA 1
ATOM 2765 C C . GLY A 1 356 ? -1.418 -15.877 3.028 1.00 92.38 356 GLY A C 1
ATOM 2766 O O . GLY A 1 356 ? -0.193 -15.999 2.997 1.00 92.38 356 GLY A O 1
ATOM 2767 N N . LEU A 1 357 ? -2.082 -15.566 4.145 1.00 92.62 357 LEU A N 1
ATOM 2768 C CA . LEU A 1 357 ? -1.427 -15.284 5.420 1.00 92.62 357 LEU A CA 1
ATOM 2769 C C . LEU A 1 357 ? -0.679 -16.506 5.972 1.00 92.62 357 LEU A C 1
ATOM 2771 O O . LEU A 1 357 ? 0.497 -16.402 6.315 1.00 92.62 357 LEU A O 1
ATOM 2775 N N . LEU A 1 358 ? -1.319 -17.680 5.977 1.00 94.50 358 LEU A N 1
ATOM 2776 C CA . LEU A 1 358 ? -0.694 -18.937 6.411 1.00 94.50 358 LEU A CA 1
ATOM 2777 C C . LEU A 1 358 ? 0.508 -19.315 5.531 1.00 94.50 358 LEU A C 1
ATOM 2779 O O . LEU A 1 358 ? 1.523 -19.820 6.017 1.00 94.50 358 LEU A O 1
ATOM 2783 N N . ARG A 1 359 ? 0.423 -19.055 4.223 1.00 92.88 359 ARG A N 1
ATOM 2784 C CA . ARG A 1 359 ? 1.535 -19.277 3.291 1.00 92.88 359 ARG A CA 1
ATOM 2785 C C . ARG A 1 359 ? 2.683 -18.298 3.541 1.00 92.88 359 ARG A C 1
ATOM 2787 O O . ARG A 1 359 ? 3.842 -18.715 3.525 1.00 92.88 359 ARG A O 1
ATOM 2794 N N . ALA A 1 360 ? 2.377 -17.025 3.785 1.00 89.81 360 ALA A N 1
ATOM 2795 C CA . ALA A 1 360 ? 3.373 -16.012 4.118 1.00 89.81 360 ALA A CA 1
ATOM 2796 C C . ALA A 1 360 ? 4.113 -16.367 5.415 1.00 89.81 360 ALA A C 1
ATOM 2798 O O . ALA A 1 360 ? 5.344 -16.369 5.418 1.00 89.81 360 ALA A O 1
ATOM 2799 N N . GLU A 1 361 ? 3.387 -16.767 6.462 1.00 93.50 361 GLU A N 1
ATOM 2800 C CA . GLU A 1 361 ? 3.966 -17.251 7.720 1.00 93.50 361 GLU A CA 1
ATOM 2801 C C . GLU A 1 361 ? 4.880 -18.456 7.491 1.00 93.50 361 GLU A C 1
ATOM 2803 O O . GLU A 1 361 ? 6.020 -18.462 7.944 1.00 93.50 361 GLU A O 1
ATOM 2808 N N . LYS A 1 362 ? 4.434 -19.456 6.721 1.00 94.19 362 LYS A N 1
ATOM 2809 C CA . LYS A 1 362 ? 5.260 -20.632 6.410 1.00 94.19 362 LYS A CA 1
ATOM 2810 C C . LYS A 1 362 ? 6.553 -20.262 5.674 1.00 94.19 362 LYS A C 1
ATOM 2812 O O . LYS A 1 362 ? 7.577 -20.909 5.878 1.00 94.19 362 LYS A O 1
ATOM 2817 N N . ARG A 1 363 ? 6.504 -19.261 4.790 1.00 90.81 363 ARG A N 1
ATOM 2818 C CA . ARG A 1 363 ? 7.654 -18.832 3.980 1.00 90.81 363 ARG A CA 1
ATOM 2819 C C . ARG A 1 363 ? 8.631 -17.948 4.755 1.00 90.81 363 ARG A C 1
ATOM 2821 O O . ARG A 1 363 ? 9.820 -17.969 4.456 1.00 90.81 363 ARG A O 1
ATOM 2828 N N . ILE A 1 364 ? 8.134 -17.124 5.673 1.00 92.19 364 ILE A N 1
ATOM 2829 C CA . ILE A 1 364 ? 8.910 -16.036 6.284 1.00 92.19 364 ILE A CA 1
ATOM 2830 C C . ILE A 1 364 ? 9.167 -16.283 7.765 1.00 92.19 364 ILE A C 1
ATOM 2832 O O . ILE A 1 364 ? 10.260 -15.995 8.237 1.00 92.19 364 ILE A O 1
ATOM 2836 N N . GLY A 1 365 ? 8.186 -16.818 8.484 1.00 94.88 365 GLY A N 1
ATOM 2837 C CA . GLY A 1 365 ? 8.196 -16.948 9.934 1.00 94.88 365 GLY A CA 1
ATOM 2838 C C . GLY A 1 365 ? 7.276 -15.934 10.609 1.00 94.88 365 GLY A C 1
ATOM 2839 O O . GLY A 1 365 ? 6.264 -15.519 10.048 1.00 94.88 365 GLY A O 1
ATOM 2840 N N . SER A 1 366 ? 7.621 -15.565 11.841 1.00 95.75 366 SER A N 1
ATOM 2841 C CA . SER A 1 366 ? 6.812 -14.685 12.687 1.00 95.75 366 SER A CA 1
ATOM 2842 C C . SER A 1 366 ? 6.793 -13.232 12.204 1.00 95.75 366 SER A C 1
ATOM 2844 O O . SER A 1 366 ? 7.624 -12.791 11.406 1.00 95.75 366 SER A O 1
ATOM 2846 N N . ILE A 1 367 ? 5.886 -12.432 12.769 1.00 94.38 367 ILE A N 1
ATOM 2847 C CA . ILE A 1 367 ? 5.840 -10.988 12.518 1.00 94.38 367 ILE A CA 1
ATOM 2848 C C . ILE A 1 367 ? 7.121 -10.262 12.962 1.00 94.38 367 ILE A C 1
ATOM 2850 O O . ILE A 1 367 ? 7.528 -9.281 12.336 1.00 94.38 367 ILE A O 1
ATOM 2854 N N . ALA A 1 368 ? 7.801 -10.751 14.004 1.00 95.31 368 ALA A N 1
ATOM 2855 C CA . ALA A 1 368 ? 9.098 -10.224 14.423 1.00 95.31 368 ALA A CA 1
ATOM 2856 C C . ALA A 1 368 ? 10.162 -10.409 13.327 1.00 95.31 368 ALA A C 1
ATOM 2858 O O . ALA A 1 368 ? 10.914 -9.480 13.030 1.00 95.31 368 ALA A O 1
ATOM 2859 N N . GLU A 1 369 ? 10.175 -11.575 12.678 1.00 95.94 369 GLU A N 1
ATOM 2860 C CA . GLU A 1 369 ? 11.068 -11.862 11.555 1.00 95.94 369 GLU A CA 1
ATOM 2861 C C . GLU A 1 369 ? 10.723 -11.011 10.324 1.00 95.94 369 GLU A C 1
ATOM 2863 O O . GLU A 1 369 ? 11.616 -10.454 9.684 1.00 95.94 369 GLU A O 1
ATOM 2868 N N . LEU A 1 370 ? 9.432 -10.815 10.038 1.00 94.69 370 LEU A N 1
ATOM 2869 C CA . LEU A 1 370 ? 8.983 -9.932 8.960 1.00 94.69 370 LEU A CA 1
ATOM 2870 C C . LEU A 1 370 ? 9.457 -8.479 9.175 1.00 94.69 370 LEU A C 1
ATOM 2872 O O . LEU A 1 370 ? 10.023 -7.880 8.258 1.00 94.69 370 LEU A O 1
ATOM 2876 N N . ASN A 1 371 ? 9.305 -7.938 10.392 1.00 96.62 371 ASN A N 1
ATOM 2877 C CA . ASN A 1 371 ? 9.812 -6.606 10.750 1.00 96.62 371 ASN A CA 1
ATOM 2878 C C . ASN A 1 371 ? 11.342 -6.525 10.630 1.00 96.62 371 ASN A C 1
ATOM 2880 O O . ASN A 1 371 ? 11.863 -5.559 10.070 1.00 96.62 371 ASN A O 1
ATOM 2884 N N . ARG A 1 372 ? 12.067 -7.542 11.118 1.00 96.81 372 ARG A N 1
ATOM 2885 C CA . ARG A 1 372 ? 13.533 -7.609 11.032 1.00 96.81 372 ARG A CA 1
ATOM 2886 C C . ARG A 1 372 ? 14.007 -7.572 9.580 1.00 96.81 372 ARG A C 1
ATOM 2888 O O . ARG A 1 372 ? 14.915 -6.812 9.257 1.00 96.81 372 ARG A O 1
ATOM 2895 N N . ARG A 1 373 ? 13.373 -8.350 8.697 1.00 96.44 373 ARG A N 1
ATOM 2896 C CA . ARG A 1 373 ? 13.671 -8.349 7.257 1.00 96.44 373 ARG A CA 1
ATOM 2897 C C . ARG A 1 373 ? 13.369 -7.003 6.605 1.00 96.44 373 ARG A C 1
ATOM 2899 O O . ARG A 1 373 ? 14.172 -6.532 5.811 1.00 96.44 373 ARG A O 1
ATOM 2906 N N . ALA A 1 374 ? 12.252 -6.363 6.955 1.00 96.44 374 ALA A N 1
ATOM 2907 C CA . ALA A 1 374 ? 11.915 -5.033 6.445 1.00 96.44 374 ALA A CA 1
ATOM 2908 C C . ALA A 1 374 ? 12.973 -3.981 6.834 1.00 96.44 374 ALA A C 1
ATOM 2910 O O . ALA A 1 374 ? 13.400 -3.190 5.994 1.00 96.44 374 ALA A O 1
ATOM 2911 N N . ALA A 1 375 ? 13.429 -3.998 8.091 1.00 97.12 375 ALA A N 1
ATOM 2912 C CA . ALA A 1 375 ? 14.527 -3.150 8.557 1.00 97.12 375 ALA A CA 1
ATOM 2913 C C . ALA A 1 375 ? 15.840 -3.447 7.810 1.00 97.12 375 ALA A C 1
ATOM 2915 O O . ALA A 1 375 ? 16.448 -2.523 7.281 1.00 97.12 375 ALA A O 1
ATOM 2916 N N . ALA A 1 376 ? 16.218 -4.720 7.664 1.00 97.94 376 ALA A N 1
ATOM 2917 C CA . ALA A 1 376 ? 17.425 -5.103 6.927 1.00 97.94 376 ALA A CA 1
ATOM 2918 C C . ALA A 1 376 ? 17.388 -4.653 5.453 1.00 97.94 376 ALA A C 1
ATOM 2920 O O . ALA A 1 376 ? 18.385 -4.161 4.930 1.00 97.94 376 ALA A O 1
ATOM 2921 N N . ASN A 1 377 ? 16.230 -4.755 4.794 1.00 98.00 377 ASN A N 1
ATOM 2922 C CA . ASN A 1 377 ? 16.044 -4.266 3.427 1.00 98.00 377 ASN A CA 1
ATOM 2923 C C . ASN A 1 377 ? 16.237 -2.742 3.338 1.00 98.00 377 ASN A C 1
ATOM 2925 O O . ASN A 1 377 ? 16.910 -2.258 2.427 1.00 98.00 377 ASN A O 1
ATOM 2929 N N . ARG A 1 378 ? 15.680 -1.980 4.291 1.00 97.69 378 ARG A N 1
ATOM 2930 C CA . ARG A 1 378 ? 15.913 -0.529 4.406 1.00 97.69 378 ARG A CA 1
ATOM 2931 C C . ARG A 1 378 ? 17.398 -0.214 4.586 1.00 97.69 378 ARG A C 1
ATOM 2933 O O . ARG A 1 378 ? 17.898 0.693 3.922 1.00 97.69 378 ARG A O 1
ATOM 2940 N N . ASP A 1 379 ? 18.090 -0.937 5.459 1.00 97.56 379 ASP A N 1
ATOM 2941 C CA . ASP A 1 379 ? 19.504 -0.694 5.755 1.00 97.56 379 ASP A CA 1
ATOM 2942 C C . ASP A 1 379 ? 20.396 -0.986 4.545 1.00 97.56 379 ASP A C 1
ATOM 2944 O O . ASP A 1 379 ? 21.244 -0.165 4.199 1.00 97.56 379 ASP A O 1
ATOM 2948 N N . ALA A 1 380 ? 20.123 -2.071 3.817 1.00 98.19 380 ALA A N 1
ATOM 2949 C CA . ALA A 1 380 ? 20.825 -2.399 2.577 1.00 98.19 380 ALA A CA 1
ATOM 2950 C C . ALA A 1 380 ? 20.667 -1.307 1.507 1.00 98.19 380 ALA A C 1
ATOM 2952 O O . ALA A 1 380 ? 21.624 -0.951 0.820 1.00 98.19 380 ALA A O 1
ATOM 2953 N N . ILE A 1 381 ? 19.470 -0.725 1.383 1.00 98.06 381 ILE A N 1
ATOM 2954 C CA . ILE A 1 381 ? 19.230 0.398 0.467 1.00 98.06 381 ILE A CA 1
ATOM 2955 C C . ILE A 1 381 ? 19.989 1.647 0.921 1.00 98.06 381 ILE A C 1
ATOM 2957 O O . ILE A 1 381 ? 20.552 2.348 0.080 1.00 98.06 381 ILE A O 1
ATOM 2961 N N . ASN A 1 382 ? 20.013 1.937 2.227 1.00 97.06 382 ASN A N 1
ATOM 2962 C CA . ASN A 1 382 ? 20.773 3.063 2.772 1.00 97.06 382 ASN A CA 1
ATOM 2963 C C . ASN A 1 382 ? 22.264 2.936 2.442 1.00 97.06 382 ASN A C 1
ATOM 2965 O O . ASN A 1 382 ? 22.866 3.896 1.959 1.00 97.06 382 ASN A O 1
ATOM 2969 N N . GLU A 1 383 ? 22.839 1.755 2.671 1.00 97.38 383 GLU A N 1
ATOM 2970 C CA . GLU A 1 383 ? 24.238 1.459 2.372 1.00 97.38 383 GLU A CA 1
ATOM 2971 C C . GLU A 1 383 ? 24.523 1.577 0.871 1.00 97.38 383 GLU A C 1
ATOM 2973 O O . GLU A 1 383 ? 25.436 2.304 0.471 1.00 97.38 383 GLU A O 1
ATOM 2978 N N . TRP A 1 384 ? 23.708 0.941 0.025 1.00 97.50 384 TRP A N 1
ATOM 2979 C CA . TRP A 1 384 ? 23.876 0.997 -1.427 1.00 97.50 384 TRP A CA 1
ATOM 2980 C C . TRP A 1 384 ? 23.790 2.434 -1.955 1.00 97.50 384 TRP A C 1
ATOM 2982 O O . TRP A 1 384 ? 24.652 2.857 -2.724 1.00 97.50 384 TRP A O 1
ATOM 2992 N N . ALA A 1 385 ? 22.799 3.214 -1.507 1.00 95.75 385 ALA A N 1
ATOM 2993 C CA . ALA A 1 385 ? 22.622 4.601 -1.935 1.00 95.75 385 ALA A CA 1
ATOM 2994 C C . ALA A 1 385 ? 23.785 5.498 -1.481 1.00 95.75 385 ALA A C 1
ATOM 2996 O O . ALA A 1 385 ? 24.219 6.359 -2.237 1.00 95.75 385 ALA A O 1
ATOM 2997 N N . SER A 1 386 ? 24.341 5.272 -0.285 1.00 95.12 386 SER A N 1
ATOM 2998 C CA . SER A 1 386 ? 25.501 6.032 0.209 1.00 95.12 386 SER A CA 1
ATOM 2999 C C . SER A 1 386 ? 26.764 5.838 -0.642 1.00 95.12 386 SER A C 1
ATOM 3001 O O . SER A 1 386 ? 27.594 6.740 -0.735 1.00 95.12 386 SER A O 1
ATOM 3003 N N . ASN A 1 387 ? 26.868 4.687 -1.313 1.00 95.19 387 ASN A N 1
ATOM 3004 C CA . ASN A 1 387 ? 27.984 4.318 -2.179 1.00 95.19 387 ASN A CA 1
ATOM 3005 C C . ASN A 1 387 ? 27.690 4.553 -3.671 1.00 95.19 387 ASN A C 1
ATOM 3007 O O . ASN A 1 387 ? 28.507 4.202 -4.527 1.00 95.19 387 ASN A O 1
ATOM 3011 N N . ASN A 1 388 ? 26.533 5.130 -4.011 1.00 94.31 388 ASN A N 1
ATOM 3012 C CA . ASN A 1 388 ? 26.106 5.316 -5.390 1.00 94.31 388 ASN A CA 1
ATOM 3013 C C . ASN A 1 388 ? 25.942 6.808 -5.731 1.00 94.31 388 ASN A C 1
ATOM 3015 O O . ASN A 1 388 ? 25.038 7.457 -5.217 1.00 94.31 388 ASN A O 1
ATOM 3019 N N . PRO A 1 389 ? 26.755 7.368 -6.645 1.00 94.25 389 PRO A N 1
ATOM 3020 C CA . PRO A 1 389 ? 26.686 8.792 -6.970 1.00 94.25 389 PRO A CA 1
ATOM 3021 C C . PRO A 1 389 ? 25.460 9.184 -7.811 1.00 94.25 389 PRO A C 1
ATOM 3023 O O . PRO A 1 389 ? 25.148 10.369 -7.893 1.00 94.25 389 PRO A O 1
ATOM 3026 N N . LEU A 1 390 ? 24.788 8.220 -8.453 1.00 96.25 390 LEU A N 1
ATOM 3027 C CA . LEU A 1 390 ? 23.664 8.465 -9.361 1.00 96.25 390 LEU A CA 1
ATOM 3028 C C . LEU A 1 390 ? 22.316 8.511 -8.634 1.00 96.25 390 LEU A C 1
ATOM 3030 O O . LEU A 1 390 ? 21.364 9.067 -9.171 1.00 96.25 390 LEU A O 1
ATOM 3034 N N . PHE A 1 391 ? 22.209 7.926 -7.444 1.00 96.44 391 PHE A N 1
ATOM 3035 C CA . PHE A 1 391 ? 20.948 7.829 -6.715 1.00 96.44 391 PHE A CA 1
ATOM 3036 C C . PHE A 1 391 ? 21.025 8.554 -5.377 1.00 96.44 391 PHE A C 1
ATOM 3038 O O . PHE A 1 391 ? 22.022 8.483 -4.668 1.00 96.44 391 PHE A O 1
ATOM 3045 N N . GLU A 1 392 ? 19.927 9.197 -5.000 1.00 95.25 392 GLU A N 1
ATOM 3046 C CA . GLU A 1 392 ? 19.708 9.723 -3.658 1.00 95.25 392 GLU A CA 1
ATOM 3047 C C . GLU A 1 392 ? 18.366 9.230 -3.107 1.00 95.25 392 GLU A C 1
ATOM 3049 O O . GLU A 1 392 ? 17.423 8.944 -3.851 1.00 95.25 392 GLU A O 1
ATOM 3054 N N . LEU A 1 393 ? 18.279 9.104 -1.784 1.00 94.94 393 LEU A N 1
ATOM 3055 C CA . LEU A 1 393 ? 17.035 8.741 -1.110 1.00 94.94 393 LEU A CA 1
ATOM 3056 C C . LEU A 1 393 ? 16.151 9.977 -0.950 1.00 94.94 393 LEU A C 1
ATOM 3058 O O . LEU A 1 393 ? 16.613 11.023 -0.503 1.00 94.94 393 LEU A O 1
ATOM 3062 N N . GLY A 1 394 ? 14.864 9.835 -1.271 1.00 91.75 394 GLY A N 1
ATOM 3063 C CA . GLY A 1 394 ? 13.888 10.927 -1.212 1.00 91.75 394 GLY A CA 1
ATOM 3064 C C . GLY A 1 394 ? 13.585 11.419 0.207 1.00 91.75 394 GLY A C 1
ATOM 3065 O O . GLY A 1 394 ? 13.061 12.515 0.372 1.00 91.75 394 GLY A O 1
ATOM 3066 N N . VAL A 1 395 ? 13.939 10.634 1.231 1.00 92.12 395 VAL A N 1
ATOM 3067 C CA . VAL A 1 395 ? 13.806 11.004 2.645 1.00 92.12 395 VAL A CA 1
ATOM 3068 C C . VAL A 1 395 ? 15.192 11.274 3.224 1.00 92.12 395 VAL A C 1
ATOM 3070 O O . VAL A 1 395 ? 16.010 10.360 3.371 1.00 92.12 395 VAL A O 1
ATOM 3073 N N . ALA A 1 396 ? 15.448 12.540 3.554 1.00 91.06 396 ALA A N 1
ATOM 3074 C CA . ALA A 1 396 ? 16.747 12.992 4.044 1.00 91.06 396 ALA A CA 1
ATOM 3075 C C . ALA A 1 396 ? 17.085 12.394 5.416 1.00 91.06 396 ALA A C 1
ATOM 3077 O O . ALA A 1 396 ? 18.152 11.799 5.578 1.00 91.06 396 ALA A O 1
ATOM 3078 N N . ASP A 1 397 ? 16.155 12.506 6.365 1.00 92.38 397 ASP A N 1
ATOM 3079 C CA . ASP A 1 397 ? 16.314 12.002 7.725 1.00 92.38 397 ASP A CA 1
ATOM 3080 C C . ASP A 1 397 ? 16.385 10.473 7.739 1.00 92.38 397 ASP A C 1
ATOM 3082 O O . ASP A 1 397 ? 15.426 9.774 7.401 1.00 92.38 397 ASP A O 1
ATOM 3086 N N . THR A 1 398 ? 17.545 9.959 8.138 1.00 93.00 398 THR A N 1
ATOM 3087 C CA . THR A 1 398 ? 17.826 8.531 8.170 1.00 93.00 398 THR A CA 1
ATOM 3088 C C . THR A 1 398 ? 16.901 7.794 9.114 1.00 93.00 398 THR A C 1
ATOM 3090 O O . THR A 1 398 ? 16.494 6.699 8.743 1.00 93.00 398 THR A O 1
ATOM 3093 N N . GLU A 1 399 ? 16.526 8.357 10.268 1.00 93.06 399 GLU A N 1
ATOM 3094 C CA . GLU A 1 399 ? 15.693 7.687 11.275 1.00 93.06 399 GLU A CA 1
ATOM 3095 C C . GLU A 1 399 ? 14.246 7.521 10.808 1.00 93.06 399 GLU A C 1
ATOM 3097 O O . GLU A 1 399 ? 13.604 6.523 11.144 1.00 93.06 399 GLU A O 1
ATOM 3102 N N . ARG A 1 400 ? 13.774 8.441 9.959 1.00 94.81 400 ARG A N 1
ATOM 3103 C CA . ARG A 1 400 ? 12.401 8.482 9.432 1.00 94.81 400 ARG A CA 1
ATOM 3104 C C . ARG A 1 400 ? 12.227 7.820 8.068 1.00 94.81 400 ARG A C 1
ATOM 3106 O O . ARG A 1 400 ? 11.122 7.816 7.527 1.00 94.81 400 ARG A O 1
ATOM 3113 N N . ARG A 1 401 ? 13.276 7.223 7.496 1.00 95.00 401 ARG A N 1
ATOM 3114 C CA . ARG A 1 401 ? 13.161 6.409 6.274 1.00 95.00 401 ARG A CA 1
ATOM 3115 C C . ARG A 1 401 ? 12.284 5.186 6.510 1.00 95.00 401 ARG A C 1
ATOM 3117 O O . ARG A 1 401 ? 12.486 4.422 7.450 1.00 95.00 401 ARG A O 1
ATOM 3124 N N . GLY A 1 402 ? 11.322 4.984 5.623 1.00 94.88 402 GLY A N 1
ATOM 3125 C CA . GLY A 1 402 ? 10.403 3.864 5.664 1.00 94.88 402 GLY A CA 1
ATOM 3126 C C . GLY A 1 402 ? 11.074 2.500 5.475 1.00 94.88 402 GLY A C 1
ATOM 3127 O O . GLY A 1 402 ? 12.049 2.374 4.742 1.00 94.88 402 GLY A O 1
ATOM 3128 N N . ALA A 1 403 ? 10.503 1.462 6.093 1.00 96.12 403 ALA A N 1
ATOM 3129 C CA . ALA A 1 403 ? 10.930 0.069 5.906 1.00 96.12 403 ALA A CA 1
ATOM 3130 C C . ALA A 1 403 ? 9.989 -0.758 5.005 1.00 96.12 403 ALA A C 1
ATOM 3132 O O . ALA A 1 403 ? 10.338 -1.857 4.590 1.00 96.12 403 ALA A O 1
ATOM 3133 N N . ALA A 1 404 ? 8.800 -0.242 4.671 1.00 94.75 404 ALA A N 1
ATOM 3134 C CA . ALA A 1 404 ? 7.874 -0.898 3.739 1.00 94.75 404 ALA A CA 1
ATOM 3135 C C . ALA A 1 404 ? 8.059 -0.444 2.290 1.00 94.75 404 ALA A C 1
ATOM 3137 O O . ALA A 1 404 ? 7.911 -1.229 1.356 1.00 94.75 404 ALA A O 1
ATOM 3138 N N . VAL A 1 405 ? 8.363 0.838 2.106 1.00 94.56 405 VAL A N 1
ATOM 3139 C CA . VAL A 1 405 ? 8.506 1.495 0.807 1.00 94.56 405 VAL A CA 1
ATOM 3140 C C . VAL A 1 405 ? 9.736 2.382 0.861 1.00 94.56 405 VAL A C 1
ATOM 3142 O O . VAL A 1 405 ? 9.963 3.036 1.878 1.00 94.56 405 VAL A O 1
ATOM 3145 N N . THR A 1 406 ? 10.479 2.420 -0.242 1.00 95.12 406 THR A N 1
ATOM 3146 C CA . THR A 1 406 ? 11.553 3.387 -0.474 1.00 95.12 406 THR A CA 1
ATOM 3147 C C . THR A 1 406 ? 11.193 4.333 -1.614 1.00 95.12 406 THR A C 1
ATOM 3149 O O . THR A 1 406 ? 10.444 3.968 -2.529 1.00 95.12 406 THR A O 1
ATOM 3152 N N . LEU A 1 407 ? 11.749 5.540 -1.557 1.00 94.69 407 LEU A N 1
ATOM 3153 C CA . LEU A 1 407 ? 11.657 6.557 -2.592 1.00 94.69 407 LEU A CA 1
ATOM 3154 C C . LEU A 1 407 ? 13.081 6.912 -3.031 1.00 94.69 407 LEU A C 1
ATOM 3156 O O . LEU A 1 407 ? 13.889 7.354 -2.217 1.00 94.69 407 LEU A O 1
ATOM 3160 N N . LEU A 1 408 ? 13.384 6.697 -4.308 1.00 95.62 408 LEU A N 1
ATOM 3161 C CA . LEU A 1 408 ? 14.696 6.928 -4.906 1.00 95.62 408 LEU A CA 1
ATOM 3162 C C . LEU A 1 408 ? 14.586 8.009 -5.975 1.00 95.62 408 LEU A C 1
ATOM 3164 O O . LEU A 1 408 ? 13.678 7.978 -6.809 1.00 95.62 408 LEU A O 1
ATOM 3168 N N . LYS A 1 409 ? 15.535 8.936 -5.972 1.00 95.31 409 LYS A N 1
ATOM 3169 C CA . LYS A 1 409 ? 15.680 9.992 -6.969 1.00 95.31 409 LYS A CA 1
ATOM 3170 C C . LYS A 1 409 ? 17.010 9.836 -7.690 1.00 95.31 409 LYS A C 1
ATOM 3172 O O . LYS A 1 409 ? 18.012 9.461 -7.087 1.00 95.31 409 LYS A O 1
ATOM 3177 N N . ILE A 1 410 ? 17.011 10.120 -8.983 1.00 96.56 410 ILE A N 1
ATOM 3178 C CA . ILE A 1 410 ? 18.216 10.193 -9.788 1.00 96.56 410 ILE A CA 1
ATOM 3179 C C . ILE A 1 410 ? 18.863 11.568 -9.615 1.00 96.56 410 ILE A C 1
ATOM 3181 O O . ILE A 1 410 ? 18.222 12.611 -9.750 1.00 96.56 410 ILE A O 1
ATOM 3185 N N . LYS A 1 411 ? 20.170 11.545 -9.378 1.00 95.38 411 LYS A N 1
ATOM 3186 C CA . LYS A 1 411 ? 21.068 12.690 -9.288 1.00 95.38 411 LYS A CA 1
ATOM 3187 C C . LYS A 1 411 ? 22.124 12.599 -10.391 1.00 95.38 411 LYS A C 1
ATOM 3189 O O . LYS A 1 411 ? 23.307 12.385 -10.140 1.00 95.38 411 LYS A O 1
ATOM 3194 N N . ASP A 1 412 ? 21.683 12.736 -11.635 1.00 95.88 412 ASP A N 1
ATOM 3195 C CA . ASP A 1 412 ? 22.586 12.762 -12.785 1.00 95.88 412 ASP A CA 1
ATOM 3196 C C . ASP A 1 412 ? 23.063 14.198 -13.046 1.00 95.88 412 ASP A C 1
ATOM 3198 O O . ASP A 1 412 ? 22.310 15.038 -13.534 1.00 95.88 412 ASP A O 1
ATOM 3202 N N . ALA A 1 413 ? 24.323 14.486 -12.710 1.00 93.75 413 ALA A N 1
ATOM 3203 C CA . ALA A 1 413 ? 24.905 15.822 -12.859 1.00 93.75 413 ALA A CA 1
ATOM 3204 C C . ALA A 1 413 ? 24.985 16.302 -14.321 1.00 93.75 413 ALA A C 1
ATOM 3206 O O . ALA A 1 413 ? 25.064 17.507 -14.560 1.00 93.75 413 ALA A O 1
ATOM 3207 N N . ASP A 1 414 ? 24.955 15.384 -15.291 1.00 93.69 414 ASP A N 1
ATOM 3208 C CA . ASP A 1 414 ? 24.989 15.718 -16.714 1.00 93.69 414 ASP A CA 1
ATOM 3209 C C . ASP A 1 414 ? 23.588 16.062 -17.277 1.00 93.69 414 ASP A C 1
ATOM 3211 O O . ASP A 1 414 ? 23.480 16.581 -18.393 1.00 93.69 414 ASP A O 1
ATOM 3215 N N . ILE A 1 415 ? 22.508 15.786 -16.531 1.00 95.38 415 ILE A N 1
ATOM 3216 C CA . ILE A 1 415 ? 21.117 16.031 -16.942 1.00 95.38 415 ILE A CA 1
ATOM 3217 C C . ILE A 1 415 ? 20.491 17.102 -16.045 1.00 95.38 415 ILE A C 1
ATOM 3219 O O . ILE A 1 415 ? 19.968 16.828 -14.971 1.00 95.38 415 ILE A O 1
ATOM 3223 N N . THR A 1 416 ? 20.515 18.349 -16.516 1.00 92.44 416 THR A N 1
ATOM 3224 C CA . THR A 1 416 ? 19.957 19.505 -15.791 1.00 92.44 416 THR A CA 1
ATOM 3225 C C . THR A 1 416 ? 18.605 19.977 -16.326 1.00 92.44 416 THR A C 1
ATOM 3227 O O . THR A 1 416 ? 17.934 20.766 -15.665 1.00 92.44 416 THR A O 1
ATOM 3230 N N . ASP A 1 417 ? 18.186 19.495 -17.501 1.00 94.44 417 ASP A N 1
ATOM 3231 C CA . ASP A 1 417 ? 16.881 19.794 -18.097 1.00 94.44 417 ASP A CA 1
ATOM 3232 C C . ASP A 1 417 ? 15.792 18.879 -17.496 1.00 94.44 417 ASP A C 1
ATOM 3234 O O . ASP A 1 417 ? 15.825 17.662 -17.730 1.00 94.44 417 ASP A O 1
ATOM 3238 N N . PRO A 1 418 ? 14.794 19.428 -16.773 1.00 94.06 418 PRO A N 1
ATOM 3239 C CA . PRO A 1 418 ? 13.719 18.638 -16.176 1.00 94.06 418 PRO A CA 1
ATOM 3240 C C . PRO A 1 418 ? 12.889 17.842 -17.192 1.00 94.06 418 PRO A C 1
ATOM 3242 O O . PRO A 1 418 ? 12.428 16.743 -16.879 1.00 94.06 418 PRO A O 1
ATOM 3245 N N . ALA A 1 419 ? 12.698 18.358 -18.412 1.00 95.75 419 ALA A N 1
ATOM 3246 C CA . ALA A 1 419 ? 11.931 17.666 -19.447 1.00 95.75 419 ALA A CA 1
ATOM 3247 C C . ALA A 1 419 ? 12.704 16.463 -20.002 1.00 95.75 419 ALA A C 1
ATOM 3249 O O . ALA A 1 419 ? 12.126 15.401 -20.255 1.00 95.75 419 ALA A O 1
ATOM 3250 N N . LEU A 1 420 ? 14.023 16.614 -20.152 1.00 96.56 420 LEU A N 1
ATOM 3251 C CA . LEU A 1 420 ? 14.909 15.526 -20.546 1.00 96.56 420 LEU A CA 1
ATOM 3252 C C . LEU A 1 420 ? 14.961 14.448 -19.457 1.00 96.56 420 LEU A C 1
ATOM 3254 O O . LEU A 1 420 ? 14.760 13.272 -19.758 1.00 96.56 420 LEU A O 1
ATOM 3258 N N . HIS A 1 421 ? 15.130 14.851 -18.193 1.00 96.50 421 HIS A N 1
ATOM 3259 C CA . HIS A 1 421 ? 15.087 13.953 -17.034 1.00 96.50 421 HIS A CA 1
ATOM 3260 C C . HIS A 1 421 ? 13.793 13.138 -17.003 1.00 96.50 421 HIS A C 1
ATOM 3262 O O . HIS A 1 421 ? 13.835 11.910 -16.985 1.00 96.50 421 HIS A O 1
ATOM 3268 N N . ALA A 1 422 ? 12.634 13.798 -17.097 1.00 95.81 422 ALA A N 1
ATOM 3269 C CA . ALA A 1 422 ? 11.332 13.133 -17.068 1.00 95.81 422 ALA A CA 1
ATOM 3270 C C . ALA A 1 422 ? 11.166 12.088 -18.189 1.00 95.81 422 ALA A C 1
ATOM 3272 O O . ALA A 1 422 ? 10.605 11.010 -17.962 1.00 95.81 422 ALA A O 1
ATOM 3273 N N . ARG A 1 423 ? 11.689 12.364 -19.392 1.00 97.69 423 ARG A N 1
ATOM 3274 C CA . ARG A 1 423 ? 11.701 11.396 -20.501 1.00 97.69 423 ARG A CA 1
ATOM 3275 C C . ARG A 1 423 ? 12.597 10.200 -20.208 1.00 97.69 423 ARG A C 1
ATOM 3277 O O . ARG A 1 423 ? 12.162 9.075 -20.442 1.00 97.69 423 ARG A O 1
ATOM 3284 N N . ILE A 1 424 ? 13.791 10.418 -19.654 1.00 98.44 424 ILE A N 1
ATOM 3285 C CA . ILE A 1 424 ? 14.692 9.325 -19.258 1.00 98.44 424 ILE A CA 1
ATOM 3286 C C . ILE A 1 424 ? 14.018 8.444 -18.202 1.00 98.44 424 ILE A C 1
ATOM 3288 O O . ILE A 1 424 ? 13.969 7.232 -18.377 1.00 98.44 424 ILE A O 1
ATOM 3292 N N . ILE A 1 425 ? 13.420 9.032 -17.163 1.00 97.50 425 ILE A N 1
ATOM 3293 C CA . ILE A 1 425 ? 12.696 8.279 -16.124 1.00 97.50 425 ILE A CA 1
ATOM 3294 C C . ILE A 1 425 ? 11.502 7.506 -16.701 1.00 97.50 425 ILE A C 1
ATOM 3296 O O . ILE A 1 425 ? 11.192 6.396 -16.270 1.00 97.50 425 ILE A O 1
ATOM 3300 N N . THR A 1 426 ? 10.814 8.064 -17.695 1.00 96.25 426 THR A N 1
ATOM 3301 C CA . THR A 1 426 ? 9.716 7.359 -18.371 1.00 96.25 426 THR A CA 1
ATOM 3302 C C . THR A 1 426 ? 10.238 6.150 -19.149 1.00 96.25 426 THR A C 1
ATOM 3304 O O . THR A 1 426 ? 9.716 5.046 -18.994 1.00 96.25 426 THR A O 1
ATOM 3307 N N . ARG A 1 427 ? 11.303 6.327 -19.942 1.00 97.81 427 ARG A N 1
ATOM 3308 C CA . ARG A 1 427 ? 11.944 5.242 -20.701 1.00 97.81 427 ARG A CA 1
ATOM 3309 C C . ARG A 1 427 ? 12.573 4.185 -19.792 1.00 97.81 427 ARG A C 1
ATOM 3311 O O . ARG A 1 427 ? 12.509 3.002 -20.109 1.00 97.81 427 ARG A O 1
ATOM 3318 N N . SER A 1 428 ? 13.134 4.569 -18.647 1.00 98.12 428 SER A N 1
ATOM 3319 C CA . SER A 1 428 ? 13.743 3.614 -17.715 1.00 98.12 428 SER A CA 1
ATOM 3320 C C . SER A 1 428 ? 12.689 2.713 -17.081 1.00 98.12 428 SER A C 1
ATOM 3322 O O . SER A 1 428 ? 12.905 1.512 -16.962 1.00 98.12 428 SER A O 1
ATOM 3324 N N . LYS A 1 429 ? 11.506 3.249 -16.761 1.00 96.31 429 LYS A N 1
ATOM 3325 C CA . LYS A 1 429 ? 10.358 2.458 -16.294 1.00 96.31 429 LYS A CA 1
ATOM 3326 C C . LYS A 1 429 ? 9.863 1.470 -17.356 1.00 96.31 429 LYS A C 1
ATOM 3328 O O . LYS A 1 429 ? 9.532 0.344 -16.998 1.00 96.31 429 LYS A O 1
ATOM 3333 N N . GLN A 1 430 ? 9.874 1.850 -18.637 1.00 95.75 430 GLN A N 1
ATOM 3334 C CA . GLN A 1 430 ? 9.573 0.933 -19.750 1.00 95.75 430 GLN A CA 1
ATOM 3335 C C . GLN A 1 430 ? 10.617 -0.188 -19.867 1.00 95.75 430 GLN A C 1
ATOM 3337 O O . GLN A 1 430 ? 10.260 -1.352 -20.037 1.00 95.75 430 GLN A O 1
ATOM 3342 N N . MET A 1 431 ? 11.900 0.154 -19.713 1.00 97.50 431 MET A N 1
ATOM 3343 C CA . MET A 1 431 ? 13.001 -0.813 -19.718 1.00 97.50 431 MET A CA 1
ATOM 3344 C C . MET A 1 431 ? 12.929 -1.795 -18.538 1.00 97.50 431 MET A C 1
ATOM 3346 O O . MET A 1 431 ? 13.175 -2.983 -18.708 1.00 97.50 431 MET A O 1
ATOM 3350 N N . LEU A 1 432 ? 12.565 -1.330 -17.340 1.00 96.88 432 LEU A N 1
ATOM 3351 C CA . LEU A 1 432 ? 12.393 -2.181 -16.151 1.00 96.88 432 LEU A CA 1
ATOM 3352 C C . LEU A 1 432 ? 11.212 -3.155 -16.272 1.00 96.88 432 LEU A C 1
ATOM 3354 O O . LEU A 1 432 ? 11.240 -4.241 -15.682 1.00 96.88 432 LEU A O 1
ATOM 3358 N N . ALA A 1 433 ? 10.174 -2.745 -17.002 1.00 92.25 433 ALA A N 1
ATOM 3359 C CA . ALA A 1 433 ? 8.979 -3.527 -17.279 1.00 92.25 433 ALA A CA 1
ATOM 3360 C C . ALA A 1 433 ? 9.186 -4.474 -18.477 1.00 92.25 433 ALA A C 1
ATOM 3362 O O . ALA A 1 433 ? 10.309 -4.741 -18.901 1.00 92.25 433 ALA A O 1
ATOM 3363 N N . TYR A 1 434 ? 8.092 -5.028 -18.999 1.00 89.06 434 TYR A N 1
ATOM 3364 C CA . TYR A 1 434 ? 8.104 -5.940 -20.146 1.00 89.06 434 TYR A CA 1
ATOM 3365 C C . TYR A 1 434 ? 8.071 -5.215 -21.502 1.00 89.06 434 TYR A C 1
ATOM 3367 O O . TYR A 1 434 ? 8.263 -5.865 -22.528 1.00 89.06 434 TYR A O 1
ATOM 3375 N N . ASP A 1 435 ? 7.828 -3.899 -21.515 1.00 90.50 435 ASP A N 1
ATOM 3376 C CA . ASP A 1 435 ? 7.622 -3.116 -22.740 1.00 90.50 435 ASP A CA 1
ATOM 3377 C C . ASP A 1 435 ? 8.896 -3.008 -23.586 1.00 90.50 435 ASP A C 1
ATOM 3379 O O . ASP A 1 435 ? 8.849 -3.173 -24.802 1.00 90.50 435 ASP A O 1
ATOM 3383 N N . GLY A 1 436 ? 10.037 -2.731 -22.943 1.00 93.56 436 GLY A N 1
ATOM 3384 C CA . GLY A 1 436 ? 11.279 -2.399 -23.640 1.00 93.56 436 GLY A CA 1
ATOM 3385 C C . GLY A 1 436 ? 11.290 -0.986 -24.223 1.00 93.56 436 GLY A C 1
ATOM 3386 O O . GLY A 1 436 ? 10.396 -0.176 -23.973 1.00 93.56 436 GLY A O 1
ATOM 3387 N N . ILE A 1 437 ? 12.331 -0.667 -24.991 1.00 96.62 437 ILE A N 1
ATOM 3388 C CA . ILE A 1 437 ? 12.507 0.641 -25.640 1.00 96.62 437 ILE A CA 1
ATOM 3389 C C . ILE A 1 437 ? 12.996 0.460 -27.075 1.00 96.62 437 ILE A C 1
ATOM 3391 O O . ILE A 1 437 ? 13.721 -0.479 -27.386 1.00 96.62 437 ILE A O 1
ATOM 3395 N N . THR A 1 438 ? 12.600 1.364 -27.965 1.00 95.50 438 THR A N 1
ATOM 3396 C CA . THR A 1 438 ? 13.019 1.336 -29.371 1.00 95.50 438 THR A CA 1
ATOM 3397 C C . THR A 1 438 ? 13.926 2.522 -29.654 1.00 95.50 438 THR A C 1
ATOM 3399 O O . THR A 1 438 ? 13.557 3.665 -29.388 1.00 95.50 438 THR A O 1
ATOM 3402 N N . HIS A 1 439 ? 15.106 2.238 -30.195 1.00 95.44 439 HIS A N 1
ATOM 3403 C CA . HIS A 1 439 ? 16.109 3.221 -30.577 1.00 95.44 439 HIS A CA 1
ATOM 3404 C C . HIS A 1 439 ? 15.713 3.944 -31.881 1.00 95.44 439 HIS A C 1
ATOM 3406 O O . HIS A 1 439 ? 14.982 3.382 -32.704 1.00 95.44 439 HIS A O 1
ATOM 3412 N N . PRO A 1 440 ? 16.230 5.160 -32.149 1.00 94.69 440 PRO A N 1
ATOM 3413 C CA . PRO A 1 440 ? 15.948 5.887 -33.394 1.00 94.69 440 PRO A CA 1
ATOM 3414 C C . PRO A 1 440 ? 16.356 5.157 -34.683 1.00 94.69 440 PRO A C 1
ATOM 3416 O O . PRO A 1 440 ? 15.816 5.441 -35.748 1.00 94.69 440 PRO A O 1
ATOM 3419 N N . ASN A 1 441 ? 17.291 4.205 -34.604 1.00 90.25 441 ASN A N 1
ATOM 3420 C CA . ASN A 1 441 ? 17.691 3.346 -35.725 1.00 90.25 441 ASN A CA 1
ATOM 3421 C C . ASN A 1 441 ? 16.687 2.195 -36.003 1.00 90.25 441 ASN A C 1
ATOM 3423 O O . ASN A 1 441 ? 16.899 1.407 -36.925 1.00 90.25 441 ASN A O 1
ATOM 3427 N N . GLY A 1 442 ? 15.606 2.088 -35.220 1.00 90.25 442 GLY A N 1
ATOM 3428 C CA . GLY A 1 442 ? 14.566 1.062 -35.330 1.00 90.25 442 GLY A CA 1
ATOM 3429 C C . GLY A 1 442 ? 14.849 -0.234 -34.563 1.00 90.25 442 GLY A C 1
ATOM 3430 O O . GLY A 1 442 ? 14.031 -1.153 -34.613 1.00 90.25 442 GLY A O 1
ATOM 3431 N N . GLU A 1 443 ? 15.980 -0.334 -33.862 1.00 90.88 443 GLU A N 1
ATOM 3432 C CA . GLU A 1 443 ? 16.309 -1.484 -33.022 1.00 90.88 443 GLU A CA 1
ATOM 3433 C C . GLU A 1 443 ? 15.481 -1.461 -31.732 1.00 90.88 443 GLU A C 1
ATOM 3435 O O . GLU A 1 443 ? 15.418 -0.446 -31.037 1.00 90.88 443 GLU A O 1
ATOM 3440 N N . HIS A 1 444 ? 14.823 -2.577 -31.420 1.00 93.25 444 HIS A N 1
ATOM 3441 C CA . HIS A 1 444 ? 14.039 -2.718 -30.199 1.00 93.25 444 HIS A CA 1
ATOM 3442 C C . HIS A 1 444 ? 14.834 -3.489 -29.145 1.00 93.25 444 HIS A C 1
ATOM 3444 O O . HIS A 1 444 ? 15.165 -4.660 -29.340 1.00 93.25 444 HIS A O 1
ATOM 3450 N N . GLU A 1 445 ? 15.095 -2.840 -28.017 1.00 93.88 445 GLU A N 1
ATOM 3451 C CA . GLU A 1 445 ? 15.663 -3.456 -26.828 1.00 93.88 445 GLU A CA 1
ATOM 3452 C C . GLU A 1 445 ? 14.526 -3.979 -25.947 1.00 93.88 445 GLU A C 1
ATOM 3454 O O . GLU A 1 445 ? 13.669 -3.221 -25.487 1.00 93.88 445 GLU A O 1
ATOM 3459 N N . LYS A 1 446 ? 14.517 -5.295 -25.721 1.00 94.50 446 LYS A N 1
ATOM 3460 C CA . LYS A 1 446 ? 13.488 -5.968 -24.925 1.00 94.50 446 LYS A CA 1
ATOM 3461 C C . LYS A 1 446 ? 13.523 -5.481 -23.473 1.00 94.50 446 LYS A C 1
ATOM 3463 O O . LYS A 1 446 ? 14.593 -5.385 -22.878 1.00 94.50 446 LYS A O 1
ATOM 3468 N N . GLY A 1 447 ? 12.345 -5.278 -22.885 1.00 95.12 447 GLY A N 1
ATOM 3469 C CA . GLY A 1 447 ? 12.210 -4.984 -21.462 1.00 95.12 447 GLY A CA 1
ATOM 3470 C C . GLY A 1 447 ? 12.771 -6.099 -20.574 1.00 95.12 447 GLY A C 1
ATOM 3471 O O . GLY A 1 447 ? 12.663 -7.291 -20.882 1.00 95.12 447 GLY A O 1
ATOM 3472 N N . LEU A 1 448 ? 13.374 -5.705 -19.457 1.00 94.62 448 LEU A N 1
ATOM 3473 C CA . LEU A 1 448 ? 14.005 -6.612 -18.502 1.00 94.62 448 LEU A CA 1
ATOM 3474 C C . LEU A 1 448 ? 12.971 -7.464 -17.772 1.00 94.62 448 LEU A C 1
ATOM 3476 O O . LEU A 1 448 ? 13.233 -8.631 -17.476 1.00 94.62 448 LEU A O 1
ATOM 3480 N N . ASP A 1 449 ? 11.791 -6.897 -17.524 1.00 93.06 449 ASP A N 1
ATOM 3481 C CA . ASP A 1 449 ? 10.728 -7.486 -16.721 1.00 93.06 449 ASP A CA 1
ATOM 3482 C C . ASP A 1 449 ? 11.207 -7.911 -15.320 1.00 93.06 449 ASP A C 1
ATOM 3484 O O . ASP A 1 449 ? 11.106 -9.070 -14.915 1.00 93.06 449 ASP A O 1
ATOM 3488 N N . VAL A 1 450 ? 11.801 -6.949 -14.613 1.00 93.25 450 VAL A N 1
ATOM 3489 C CA . VAL A 1 450 ? 12.426 -7.108 -13.285 1.00 93.25 450 VAL A CA 1
ATOM 3490 C C . VAL A 1 450 ? 11.838 -6.155 -12.242 1.00 93.25 450 VAL A C 1
ATOM 3492 O O . VAL A 1 450 ? 11.949 -6.411 -11.044 1.00 93.25 450 VAL A O 1
ATOM 3495 N N . ALA A 1 451 ? 11.194 -5.063 -12.666 1.00 93.44 451 ALA A N 1
ATOM 3496 C CA . ALA A 1 451 ? 10.519 -4.139 -11.758 1.00 93.44 451 ALA A CA 1
ATOM 3497 C C . ALA A 1 451 ? 9.344 -3.420 -12.442 1.00 93.44 451 ALA A C 1
ATOM 3499 O O . ALA A 1 451 ? 9.496 -2.414 -13.131 1.00 93.44 451 ALA A O 1
ATOM 3500 N N . ARG A 1 452 ? 8.135 -3.925 -12.212 1.00 90.25 452 ARG A N 1
ATOM 3501 C CA . ARG A 1 452 ? 6.867 -3.364 -12.677 1.00 90.25 452 ARG A CA 1
ATOM 3502 C C . ARG A 1 452 ? 6.304 -2.376 -11.661 1.00 90.25 452 ARG A C 1
ATOM 3504 O O . ARG A 1 452 ? 6.405 -2.575 -10.449 1.00 90.25 452 ARG A O 1
ATOM 3511 N N . TYR A 1 453 ? 5.626 -1.351 -12.176 1.00 87.31 453 TYR A N 1
ATOM 3512 C CA . TYR A 1 453 ? 4.800 -0.409 -11.409 1.00 87.31 453 TYR A CA 1
ATOM 3513 C C . TYR A 1 453 ? 5.529 0.391 -10.313 1.00 87.31 453 TYR A C 1
ATOM 3515 O O . TYR A 1 453 ? 4.888 0.862 -9.374 1.00 87.31 453 TYR A O 1
ATOM 3523 N N . VAL A 1 454 ? 6.840 0.620 -10.446 1.00 90.81 454 VAL A N 1
ATOM 3524 C CA . VAL A 1 454 ? 7.673 1.400 -9.500 1.00 90.81 454 VAL A CA 1
ATOM 3525 C C . VAL A 1 454 ? 7.449 2.922 -9.577 1.00 90.81 454 VAL A C 1
ATOM 3527 O O . VAL A 1 454 ? 8.376 3.732 -9.523 1.00 90.81 454 VAL A O 1
ATOM 3530 N N . ASN A 1 455 ? 6.194 3.336 -9.746 1.00 87.25 455 ASN A N 1
ATOM 3531 C CA . ASN A 1 455 ? 5.805 4.725 -9.949 1.00 87.25 455 ASN A CA 1
ATOM 3532 C C . ASN A 1 455 ? 5.785 5.510 -8.629 1.00 87.25 455 ASN A C 1
ATOM 3534 O O . ASN A 1 455 ? 5.066 5.162 -7.679 1.00 87.25 455 ASN A O 1
ATOM 3538 N N . ALA A 1 456 ? 6.534 6.612 -8.606 1.00 83.31 456 ALA A N 1
ATOM 3539 C CA . ALA A 1 456 ? 6.374 7.681 -7.630 1.00 83.31 456 ALA A CA 1
ATOM 3540 C C . ALA A 1 456 ? 5.089 8.485 -7.905 1.00 83.31 456 ALA A C 1
ATOM 3542 O O . ALA A 1 456 ? 4.612 8.541 -9.042 1.00 83.31 456 ALA A O 1
ATOM 3543 N N . PHE A 1 457 ? 4.507 9.074 -6.859 1.00 77.06 457 PHE A N 1
ATOM 3544 C CA . PHE A 1 457 ? 3.313 9.910 -6.998 1.00 77.06 457 PHE A CA 1
ATOM 3545 C C . PHE A 1 457 ? 3.690 11.293 -7.554 1.00 77.06 457 PHE A C 1
ATOM 3547 O O . PHE A 1 457 ? 4.746 11.818 -7.187 1.00 77.06 457 PHE A O 1
ATOM 3554 N N . PRO A 1 458 ? 2.838 11.918 -8.389 1.00 71.25 458 PRO A N 1
ATOM 3555 C CA . PRO A 1 458 ? 3.025 13.315 -8.768 1.00 71.25 458 PRO A CA 1
ATOM 3556 C C . PRO A 1 458 ? 3.204 14.198 -7.526 1.00 71.25 458 PRO A C 1
ATOM 3558 O O . PRO A 1 458 ? 2.460 14.056 -6.560 1.00 71.25 458 PRO A O 1
ATOM 3561 N N . GLY A 1 459 ? 4.206 15.079 -7.544 1.00 69.12 459 GLY A N 1
ATOM 3562 C CA . GLY A 1 459 ? 4.521 15.971 -6.421 1.00 69.12 459 GLY A CA 1
ATOM 3563 C C . GLY A 1 459 ? 5.411 15.372 -5.324 1.00 69.12 459 GLY A C 1
ATOM 3564 O O . GLY A 1 459 ? 5.862 16.116 -4.461 1.00 69.12 459 GLY A O 1
ATOM 3565 N N . THR A 1 460 ? 5.728 14.071 -5.361 1.00 77.31 460 THR A N 1
ATOM 3566 C CA . THR A 1 460 ? 6.705 13.476 -4.426 1.00 77.31 460 THR A CA 1
ATOM 3567 C C . THR A 1 460 ? 8.146 13.680 -4.912 1.00 77.31 460 THR A C 1
ATOM 3569 O O . THR A 1 460 ? 8.379 13.699 -6.122 1.00 77.31 460 THR A O 1
ATOM 3572 N N . PRO A 1 461 ? 9.140 13.810 -4.010 1.00 78.06 461 PRO A N 1
ATOM 3573 C CA . PRO A 1 461 ? 10.515 14.166 -4.373 1.00 78.06 461 PRO A CA 1
ATOM 3574 C C . PRO A 1 461 ? 11.333 13.024 -5.014 1.00 78.06 461 PRO A C 1
ATOM 3576 O O . PRO A 1 461 ? 12.558 13.095 -5.011 1.00 78.06 461 PRO A O 1
ATOM 3579 N N . GLY A 1 462 ? 10.708 11.967 -5.547 1.00 88.06 462 GLY A N 1
ATOM 3580 C CA . GLY A 1 462 ? 11.412 10.801 -6.093 1.00 88.06 462 GLY A CA 1
ATOM 3581 C C . GLY A 1 462 ? 10.979 10.386 -7.492 1.00 88.06 462 GLY A C 1
ATOM 3582 O O . GLY A 1 462 ? 9.864 10.657 -7.928 1.00 88.06 462 GLY A O 1
ATOM 3583 N N . ASP A 1 463 ? 11.868 9.665 -8.171 1.00 94.44 463 ASP A N 1
ATOM 3584 C CA . ASP A 1 463 ? 11.660 9.146 -9.525 1.00 94.44 463 ASP A CA 1
ATOM 3585 C C . ASP A 1 463 ? 11.093 7.721 -9.511 1.00 94.44 463 ASP A C 1
ATOM 3587 O O . ASP A 1 463 ? 10.211 7.380 -10.314 1.00 94.44 463 ASP A O 1
ATOM 3591 N N . TYR A 1 464 ? 11.567 6.903 -8.566 1.00 95.50 464 TYR A N 1
ATOM 3592 C CA . TYR A 1 464 ? 11.140 5.523 -8.361 1.00 95.50 464 TYR A CA 1
ATOM 3593 C C . TYR A 1 464 ? 10.635 5.326 -6.947 1.00 95.50 464 TYR A C 1
ATOM 3595 O O . TYR A 1 464 ? 11.256 5.754 -5.974 1.00 95.50 464 TYR A O 1
ATOM 3603 N N . ARG A 1 465 ? 9.529 4.600 -6.836 1.00 94.31 465 ARG A N 1
ATOM 3604 C CA . ARG A 1 465 ? 8.977 4.192 -5.554 1.00 94.31 465 ARG A CA 1
ATOM 3605 C C . ARG A 1 465 ? 8.728 2.699 -5.572 1.00 94.31 465 ARG A C 1
ATOM 3607 O O . ARG A 1 465 ? 7.980 2.215 -6.420 1.00 94.31 465 ARG A O 1
ATOM 3614 N N . ALA A 1 466 ? 9.347 1.992 -4.639 1.00 94.12 466 ALA A N 1
ATOM 3615 C CA . ALA A 1 466 ? 9.340 0.538 -4.617 1.00 94.12 466 ALA A CA 1
ATOM 3616 C C . ALA A 1 466 ? 8.937 0.009 -3.243 1.00 94.12 466 ALA A C 1
ATOM 3618 O O . ALA A 1 466 ? 9.359 0.536 -2.213 1.00 94.12 466 ALA A O 1
ATOM 3619 N N . TRP A 1 467 ? 8.130 -1.049 -3.242 1.00 93.25 467 TRP A N 1
ATOM 3620 C CA . TRP A 1 467 ? 7.841 -1.844 -2.060 1.00 93.25 467 TRP A CA 1
ATOM 3621 C C . TRP A 1 467 ? 9.054 -2.706 -1.701 1.00 93.25 467 TRP A C 1
ATOM 3623 O O . TRP A 1 467 ? 9.485 -3.544 -2.491 1.00 93.25 467 TRP A O 1
ATOM 3633 N N . ILE A 1 468 ? 9.575 -2.512 -0.494 1.00 94.19 468 ILE A N 1
ATOM 3634 C CA . ILE A 1 468 ? 10.801 -3.141 0.020 1.00 94.19 468 ILE A CA 1
ATOM 3635 C C . ILE A 1 468 ? 10.564 -3.918 1.322 1.00 94.19 468 ILE A C 1
ATOM 3637 O O . ILE A 1 468 ? 11.516 -4.406 1.925 1.00 94.19 468 ILE A O 1
ATOM 3641 N N . GLY A 1 469 ? 9.309 -4.008 1.780 1.00 92.88 469 GLY A N 1
ATOM 3642 C CA . GLY A 1 469 ? 8.961 -4.630 3.058 1.00 92.88 469 GLY A CA 1
ATOM 3643 C C . GLY A 1 469 ? 9.425 -6.083 3.176 1.00 92.88 469 GLY A C 1
ATOM 3644 O O . GLY A 1 469 ? 9.773 -6.726 2.185 1.00 92.88 469 GLY A O 1
ATOM 3645 N N . GLY A 1 470 ? 9.370 -6.630 4.392 1.00 92.00 470 GLY A N 1
ATOM 3646 C CA . GLY A 1 470 ? 9.994 -7.912 4.746 1.00 92.00 470 GLY A CA 1
ATOM 3647 C C . GLY A 1 470 ? 9.499 -9.140 3.976 1.00 92.00 470 GLY A C 1
ATOM 3648 O O . GLY A 1 470 ? 10.118 -10.195 4.058 1.00 92.00 470 GLY A O 1
ATOM 3649 N N . ILE A 1 471 ? 8.423 -9.016 3.191 1.00 89.69 471 ILE A N 1
ATOM 3650 C CA . ILE A 1 471 ? 8.001 -10.051 2.241 1.00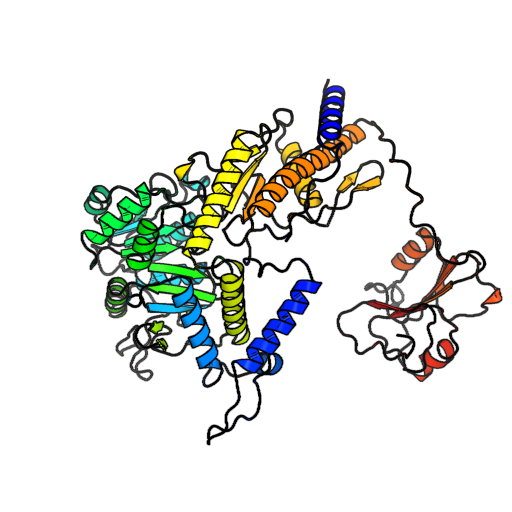 89.69 471 ILE A CA 1
ATOM 3651 C C . ILE A 1 471 ? 9.081 -10.322 1.180 1.00 89.69 471 ILE A C 1
ATOM 3653 O O . ILE A 1 471 ? 9.201 -11.446 0.690 1.00 89.69 471 ILE A O 1
ATOM 3657 N N . ARG A 1 472 ? 9.879 -9.298 0.846 1.00 90.44 472 ARG A N 1
ATOM 3658 C CA . ARG A 1 472 ? 10.940 -9.353 -0.156 1.00 90.44 472 ARG A CA 1
ATOM 3659 C C . ARG A 1 472 ? 12.222 -9.929 0.442 1.00 90.44 472 ARG A C 1
ATOM 3661 O O . ARG A 1 472 ? 12.592 -9.544 1.558 1.00 90.44 472 ARG A O 1
ATOM 3668 N N . PRO A 1 473 ? 12.873 -10.889 -0.231 1.00 92.50 473 PRO A N 1
ATOM 3669 C CA . PRO A 1 473 ? 14.223 -11.297 0.135 1.00 92.50 473 PRO A CA 1
ATOM 3670 C C . PRO A 1 473 ? 15.202 -10.147 -0.153 1.00 92.50 473 PRO A C 1
ATOM 3672 O O . PRO A 1 473 ? 14.931 -9.304 -1.008 1.00 92.50 473 PRO A O 1
ATOM 3675 N N . ILE A 1 474 ? 16.312 -10.072 0.581 1.00 96.06 474 ILE A N 1
ATOM 3676 C CA . ILE A 1 474 ? 17.270 -8.960 0.452 1.00 96.06 474 ILE A CA 1
ATOM 3677 C C . ILE A 1 474 ? 17.974 -8.982 -0.913 1.00 96.06 474 ILE A C 1
ATOM 3679 O O . ILE A 1 474 ? 18.289 -7.938 -1.477 1.00 96.06 474 ILE A O 1
ATOM 3683 N N . GLU A 1 475 ? 18.138 -10.169 -1.492 1.00 95.81 475 GLU A N 1
ATOM 3684 C CA . GLU A 1 475 ? 18.710 -10.381 -2.819 1.00 95.81 475 GLU A CA 1
ATOM 3685 C C . GLU A 1 475 ? 17.867 -9.694 -3.903 1.00 95.81 475 GLU A C 1
ATOM 3687 O O . GLU A 1 475 ? 18.415 -9.073 -4.812 1.00 95.81 475 GLU A O 1
ATOM 3692 N N . ASP A 1 476 ? 16.536 -9.719 -3.763 1.00 94.81 476 ASP A N 1
ATOM 3693 C CA . ASP A 1 476 ? 15.613 -9.002 -4.653 1.00 94.81 476 ASP A CA 1
ATOM 3694 C C . ASP A 1 476 ? 15.775 -7.484 -4.535 1.00 94.81 476 ASP A C 1
ATOM 3696 O O . ASP A 1 476 ? 15.593 -6.768 -5.519 1.00 94.81 476 ASP A O 1
ATOM 3700 N N . ILE A 1 477 ? 16.109 -6.983 -3.343 1.00 96.88 477 ILE A N 1
ATOM 3701 C CA . ILE A 1 477 ? 16.339 -5.554 -3.116 1.00 96.88 477 ILE A CA 1
ATOM 3702 C C . ILE A 1 477 ? 17.611 -5.105 -3.830 1.00 96.88 477 ILE A C 1
ATOM 3704 O O . ILE A 1 477 ? 17.581 -4.116 -4.557 1.00 96.88 477 ILE A O 1
ATOM 3708 N N . LEU A 1 478 ? 18.711 -5.843 -3.680 1.00 97.56 478 LEU A N 1
ATOM 3709 C CA . LEU A 1 478 ? 19.970 -5.522 -4.358 1.00 97.56 478 LEU A CA 1
ATOM 3710 C C . LEU A 1 478 ? 19.828 -5.639 -5.882 1.00 97.56 478 LEU A C 1
ATOM 3712 O O . LEU A 1 478 ? 20.202 -4.717 -6.608 1.00 97.56 478 LEU A O 1
ATOM 3716 N N . ALA A 1 479 ? 19.183 -6.709 -6.361 1.00 97.50 479 ALA A N 1
ATOM 3717 C CA . ALA A 1 479 ? 18.887 -6.885 -7.779 1.00 97.50 479 ALA A CA 1
ATOM 3718 C C . ALA A 1 479 ? 18.018 -5.741 -8.326 1.00 97.50 479 ALA A C 1
ATOM 3720 O O . ALA A 1 479 ? 18.294 -5.230 -9.413 1.00 97.50 479 ALA A O 1
ATOM 3721 N N . LEU A 1 480 ? 16.997 -5.288 -7.588 1.00 97.38 480 LEU A N 1
ATOM 3722 C CA . LEU A 1 480 ? 16.200 -4.122 -7.975 1.00 97.38 480 LEU A CA 1
ATOM 3723 C C . LEU A 1 480 ? 17.091 -2.893 -8.190 1.00 97.38 480 LEU A C 1
ATOM 3725 O O . LEU A 1 480 ? 16.986 -2.253 -9.234 1.00 97.38 480 LEU A O 1
ATOM 3729 N N . LEU A 1 481 ? 17.948 -2.554 -7.224 1.00 98.00 481 LEU A N 1
ATOM 3730 C CA . LEU A 1 481 ? 18.771 -1.342 -7.269 1.00 98.00 481 LEU A CA 1
ATOM 3731 C C . LEU A 1 481 ? 19.739 -1.342 -8.462 1.00 98.00 481 LEU A C 1
ATOM 3733 O O . LEU A 1 481 ? 19.845 -0.341 -9.179 1.00 98.00 481 LEU A O 1
ATOM 3737 N N . ASP A 1 482 ? 20.377 -2.479 -8.736 1.00 97.56 482 ASP A N 1
ATOM 3738 C CA . ASP A 1 482 ? 21.266 -2.621 -9.890 1.00 97.56 482 ASP A CA 1
ATOM 3739 C C . ASP A 1 482 ? 20.498 -2.508 -11.213 1.00 97.56 482 ASP A C 1
ATOM 3741 O O . ASP A 1 482 ? 20.948 -1.830 -12.143 1.00 97.56 482 ASP A O 1
ATOM 3745 N N . ASN A 1 483 ? 19.299 -3.095 -11.293 1.00 98.06 483 ASN A N 1
ATOM 3746 C CA . ASN A 1 483 ? 18.443 -2.965 -12.471 1.00 98.06 483 ASN A CA 1
ATOM 3747 C C . ASN A 1 483 ? 17.922 -1.535 -12.665 1.00 98.06 483 ASN A C 1
ATOM 3749 O O . ASN A 1 483 ? 17.862 -1.079 -13.806 1.00 98.06 483 ASN A O 1
ATOM 3753 N N . LEU A 1 484 ? 17.597 -0.795 -11.596 1.00 97.94 484 LEU A N 1
ATOM 3754 C CA . LEU A 1 484 ? 17.235 0.627 -11.685 1.00 97.94 484 LEU A CA 1
ATOM 3755 C C . LEU A 1 484 ? 18.373 1.439 -12.314 1.00 97.94 484 LEU A C 1
ATOM 3757 O O . LEU A 1 484 ? 18.134 2.239 -13.221 1.00 97.94 484 LEU A O 1
ATOM 3761 N N . LYS A 1 485 ? 19.615 1.209 -11.868 1.00 98.12 485 LYS A N 1
ATOM 3762 C CA . LYS A 1 485 ? 20.810 1.863 -12.421 1.00 98.12 485 LYS A CA 1
ATOM 3763 C C . LYS A 1 485 ? 21.015 1.512 -13.892 1.00 98.12 485 LYS A C 1
ATOM 3765 O O . LYS A 1 485 ? 21.188 2.409 -14.717 1.00 98.12 485 LYS A O 1
ATOM 3770 N N . TYR A 1 486 ? 20.976 0.224 -14.226 1.00 98.44 486 TYR A N 1
ATOM 3771 C CA . TYR A 1 486 ? 21.139 -0.242 -15.600 1.00 98.44 486 TYR A CA 1
ATOM 3772 C C . TYR A 1 486 ? 20.069 0.353 -16.524 1.00 98.44 486 TYR A C 1
ATOM 3774 O O . TYR A 1 486 ? 20.395 0.979 -17.534 1.00 98.44 486 TYR A O 1
ATOM 3782 N N . ALA A 1 487 ? 18.795 0.238 -16.144 1.00 98.38 487 ALA A N 1
ATOM 3783 C CA . ALA A 1 487 ? 17.673 0.730 -16.931 1.00 98.38 487 ALA A CA 1
ATOM 3784 C C . ALA A 1 487 ? 17.705 2.251 -17.118 1.00 98.38 487 ALA A C 1
ATOM 3786 O O . ALA A 1 487 ? 17.352 2.734 -18.194 1.00 98.38 487 ALA A O 1
ATOM 3787 N N . TYR A 1 488 ? 18.160 3.010 -16.113 1.00 98.50 488 TYR A N 1
ATOM 3788 C CA . TYR A 1 488 ? 18.375 4.449 -16.260 1.00 98.50 488 TYR A CA 1
ATOM 3789 C C . TYR A 1 488 ? 19.393 4.763 -17.362 1.00 98.50 488 TYR A C 1
ATOM 3791 O O . TYR A 1 488 ? 19.113 5.582 -18.235 1.00 98.50 488 TYR A O 1
ATOM 3799 N N . HIS A 1 489 ? 20.545 4.088 -17.380 1.00 98.62 489 HIS A N 1
ATOM 3800 C CA . HIS A 1 489 ? 21.556 4.318 -18.413 1.00 98.62 489 HIS A CA 1
ATOM 3801 C C . HIS A 1 489 ? 21.082 3.893 -19.809 1.00 98.62 489 HIS A C 1
ATOM 3803 O O . HIS A 1 489 ? 21.302 4.637 -20.765 1.00 98.62 489 HIS A O 1
ATOM 3809 N N . ARG A 1 490 ? 20.376 2.759 -19.941 1.00 98.44 490 ARG A N 1
ATOM 3810 C CA . ARG A 1 490 ? 19.765 2.340 -21.221 1.00 98.44 490 ARG A CA 1
ATOM 3811 C C . ARG A 1 490 ? 18.756 3.364 -21.735 1.00 98.44 490 ARG A C 1
ATOM 3813 O O . ARG A 1 490 ? 18.798 3.768 -22.894 1.00 98.44 490 ARG A O 1
ATOM 3820 N N . ALA A 1 491 ? 17.910 3.867 -20.844 1.00 98.50 491 ALA A N 1
ATOM 3821 C CA . ALA A 1 491 ? 16.971 4.934 -21.153 1.00 98.50 491 ALA A CA 1
ATOM 3822 C C . ALA A 1 491 ? 17.663 6.247 -21.542 1.00 98.50 491 ALA A C 1
ATOM 3824 O O . ALA A 1 491 ? 17.255 6.889 -22.510 1.00 98.50 491 ALA A O 1
ATOM 3825 N N . LYS A 1 492 ? 18.726 6.633 -20.825 1.00 98.50 492 LYS A N 1
ATOM 3826 C CA . LYS A 1 492 ? 19.531 7.823 -21.130 1.00 98.50 492 LYS A CA 1
ATOM 3827 C C . LYS A 1 492 ? 20.140 7.724 -22.526 1.00 98.50 492 LYS A C 1
ATOM 3829 O O . LYS A 1 492 ? 20.080 8.703 -23.262 1.00 98.50 492 LYS A O 1
ATOM 3834 N N . ILE A 1 493 ? 20.647 6.554 -22.924 1.00 98.25 493 ILE A N 1
ATOM 3835 C CA . ILE A 1 493 ? 21.141 6.313 -24.290 1.00 98.25 493 ILE A CA 1
ATOM 3836 C C . ILE A 1 493 ? 20.048 6.626 -25.310 1.00 98.25 493 ILE A C 1
ATOM 3838 O O . ILE A 1 493 ? 20.261 7.492 -26.151 1.00 98.25 493 ILE A O 1
ATOM 3842 N N . VAL A 1 494 ? 18.878 5.988 -25.208 1.00 98.00 494 VAL A N 1
ATOM 3843 C CA . VAL A 1 494 ? 17.792 6.182 -26.186 1.00 98.00 494 VAL A CA 1
ATOM 3844 C C . VAL A 1 494 ? 17.345 7.635 -26.258 1.00 98.00 494 VAL A C 1
ATOM 3846 O O . VAL A 1 494 ? 17.211 8.180 -27.348 1.00 98.00 494 VAL A O 1
ATOM 3849 N N . VAL A 1 495 ? 17.152 8.296 -25.117 1.00 98.25 495 VAL A N 1
ATOM 3850 C CA . VAL A 1 495 ? 16.703 9.694 -25.101 1.00 98.25 495 VAL A CA 1
ATOM 3851 C C . VAL A 1 495 ? 17.756 10.631 -25.703 1.00 98.25 495 VAL A C 1
ATOM 3853 O O . VAL A 1 495 ? 17.406 11.539 -26.455 1.00 98.25 495 VAL A O 1
ATOM 3856 N N . LEU A 1 496 ? 19.046 10.412 -25.430 1.00 97.75 496 LEU A N 1
ATOM 3857 C CA . LEU A 1 496 ? 20.118 11.191 -26.056 1.00 97.75 496 LEU A CA 1
ATOM 3858 C C . LEU A 1 496 ? 20.233 10.904 -27.556 1.00 97.75 496 LEU A C 1
ATOM 3860 O O . LEU A 1 496 ? 20.495 11.819 -28.331 1.00 97.75 496 LEU A O 1
ATOM 3864 N N . GLU A 1 497 ? 20.021 9.661 -27.986 1.00 97.44 497 GLU A N 1
ATOM 3865 C CA . GLU A 1 497 ? 19.960 9.309 -29.405 1.00 97.44 497 GLU A CA 1
ATOM 3866 C C . GLU A 1 497 ? 18.779 9.983 -30.107 1.00 97.44 497 GLU A C 1
ATOM 3868 O O . GLU A 1 497 ? 18.952 10.480 -31.215 1.00 97.44 497 GLU A O 1
ATOM 3873 N N . GLU A 1 498 ? 17.607 10.057 -29.469 1.00 97.12 498 GLU A N 1
ATOM 3874 C CA . GLU A 1 498 ? 16.445 10.795 -29.982 1.00 97.12 498 GLU A CA 1
ATOM 3875 C C . GLU A 1 498 ? 16.787 12.284 -30.193 1.00 97.12 498 GLU A C 1
ATOM 3877 O O . GLU A 1 498 ? 16.419 12.856 -31.219 1.00 97.12 498 GLU A O 1
ATOM 3882 N N . GLU A 1 499 ? 17.517 12.921 -29.267 1.00 97.12 499 GLU A N 1
ATOM 3883 C CA . GLU A 1 499 ? 17.962 14.314 -29.434 1.00 97.12 499 GLU A CA 1
ATOM 3884 C C . GLU A 1 499 ? 19.040 14.473 -30.512 1.00 97.12 499 GLU A C 1
ATOM 3886 O O . GLU A 1 499 ? 18.978 15.384 -31.333 1.00 97.12 499 GLU A O 1
ATOM 3891 N N . LEU A 1 500 ? 20.012 13.566 -30.558 1.00 96.69 500 LEU A N 1
ATOM 3892 C CA . LEU A 1 500 ? 21.067 13.562 -31.570 1.00 96.69 500 LEU A CA 1
ATOM 3893 C C . LEU A 1 500 ? 20.515 13.298 -32.982 1.00 96.69 500 LEU A C 1
ATOM 3895 O O . LEU A 1 500 ? 21.016 13.873 -33.948 1.00 96.69 500 LEU A O 1
ATOM 3899 N N . ALA A 1 501 ? 19.466 12.484 -33.116 1.00 95.56 501 ALA A N 1
ATOM 3900 C CA . ALA A 1 501 ? 18.796 12.233 -34.389 1.00 95.56 501 ALA A CA 1
ATOM 3901 C C . ALA A 1 501 ? 18.125 13.498 -34.949 1.00 95.56 501 ALA A C 1
ATOM 3903 O O . ALA A 1 501 ? 18.166 13.719 -36.159 1.00 95.56 501 ALA A O 1
ATOM 3904 N N . LYS A 1 502 ? 17.586 14.377 -34.088 1.00 95.69 502 LYS A N 1
ATOM 3905 C CA . LYS A 1 502 ? 17.075 15.703 -34.505 1.00 95.69 502 LYS A CA 1
ATOM 3906 C C . LYS A 1 502 ? 18.179 16.594 -35.082 1.00 95.69 502 LYS A C 1
ATOM 3908 O O . LYS A 1 502 ? 17.904 17.447 -35.917 1.00 95.69 502 LYS A O 1
ATOM 3913 N N . GLU A 1 503 ? 19.422 16.353 -34.677 1.00 95.50 503 GLU A N 1
ATOM 3914 C CA . GLU A 1 503 ? 20.633 17.016 -35.175 1.00 95.50 503 GLU A CA 1
ATOM 3915 C C . GLU A 1 503 ? 21.282 16.248 -36.349 1.00 95.50 503 GLU A C 1
ATOM 3917 O O . GLU A 1 503 ? 22.453 16.457 -36.669 1.00 95.50 503 GLU A O 1
ATOM 3922 N N . ASN A 1 504 ? 20.532 15.351 -37.004 1.00 93.69 504 ASN A N 1
ATOM 3923 C CA . ASN A 1 504 ? 20.958 14.520 -38.140 1.00 93.69 504 ASN A CA 1
ATOM 3924 C C . ASN A 1 504 ? 22.117 13.549 -37.842 1.00 93.69 504 ASN A C 1
ATOM 3926 O O . ASN A 1 504 ? 22.836 13.129 -38.751 1.00 93.69 504 ASN A O 1
ATOM 3930 N N . VAL A 1 505 ? 22.313 13.159 -36.579 1.00 94.88 505 VAL A N 1
ATOM 3931 C CA . VAL A 1 505 ? 23.246 12.081 -36.225 1.00 94.88 505 VAL A CA 1
ATOM 3932 C C . VAL A 1 505 ? 22.555 10.731 -36.410 1.00 94.88 505 VAL A C 1
ATOM 3934 O O . VAL A 1 505 ? 21.501 10.478 -35.835 1.00 94.88 505 VAL A O 1
ATOM 3937 N N . THR A 1 506 ? 23.169 9.842 -37.187 1.00 90.69 506 THR A N 1
ATOM 3938 C CA . THR A 1 506 ? 22.669 8.483 -37.438 1.00 90.69 506 THR A CA 1
ATOM 3939 C C . THR A 1 506 ? 23.408 7.448 -36.599 1.00 90.69 506 THR A C 1
ATOM 3941 O O . THR A 1 506 ? 24.617 7.569 -36.387 1.00 90.69 506 THR A O 1
ATOM 3944 N N . PHE A 1 507 ? 22.708 6.389 -36.195 1.00 89.19 507 PHE A N 1
ATOM 3945 C CA . PHE A 1 507 ? 23.273 5.287 -35.416 1.00 89.19 507 PHE A CA 1
ATOM 3946 C C . PHE A 1 507 ? 23.240 3.992 -36.233 1.00 89.19 507 PHE A C 1
ATOM 3948 O O . PHE A 1 507 ? 22.222 3.716 -36.874 1.00 89.19 507 PHE A O 1
ATOM 3955 N N . PRO A 1 508 ? 24.322 3.194 -36.236 1.00 82.31 508 PRO A N 1
ATOM 3956 C CA . PRO A 1 508 ? 24.299 1.890 -36.880 1.00 82.31 508 PRO A CA 1
ATOM 3957 C C . PRO A 1 508 ? 23.290 0.986 -36.164 1.00 82.31 508 PRO A C 1
ATOM 3959 O O . PRO A 1 508 ? 23.137 1.057 -34.946 1.00 82.31 508 PRO A O 1
ATOM 3962 N N . VAL A 1 509 ? 22.595 0.142 -36.919 1.00 74.56 509 VAL A N 1
ATOM 3963 C CA . VAL A 1 509 ? 21.820 -0.969 -36.353 1.00 74.56 509 VAL A CA 1
ATOM 3964 C C . VAL A 1 509 ? 22.828 -2.056 -36.002 1.00 74.56 509 VAL A C 1
ATOM 3966 O O . VAL A 1 509 ? 23.646 -2.399 -36.863 1.00 74.56 509 VAL A O 1
ATOM 3969 N N . ALA A 1 510 ? 22.819 -2.578 -34.768 1.00 66.19 510 ALA A N 1
ATOM 3970 C CA . ALA A 1 510 ? 23.638 -3.747 -34.456 1.00 66.19 510 ALA A CA 1
ATOM 3971 C C . ALA A 1 510 ? 23.269 -4.840 -35.465 1.00 66.19 510 ALA A C 1
ATOM 3973 O O . ALA A 1 510 ? 22.077 -5.053 -35.688 1.00 66.19 510 ALA A O 1
ATOM 3974 N N . ASN A 1 511 ? 24.267 -5.439 -36.142 1.00 51.28 511 ASN A N 1
ATOM 3975 C CA . ASN A 1 511 ? 24.067 -6.448 -37.192 1.00 51.28 511 ASN A CA 1
ATOM 3976 C C . ASN A 1 511 ? 22.856 -7.294 -36.830 1.00 51.28 511 ASN A C 1
ATOM 3978 O O . ASN A 1 511 ? 22.920 -7.997 -35.822 1.00 51.28 511 ASN A O 1
ATOM 3982 N N . ARG A 1 512 ? 21.753 -7.157 -37.587 1.00 47.81 512 ARG A N 1
ATOM 3983 C CA . ARG A 1 512 ? 20.537 -7.942 -37.366 1.00 47.81 512 ARG A CA 1
ATOM 3984 C C . ARG A 1 512 ? 21.002 -9.387 -37.267 1.00 47.81 512 ARG A C 1
ATOM 3986 O O . ARG A 1 512 ? 21.333 -9.968 -38.299 1.00 47.81 512 ARG A O 1
ATOM 3993 N N . GLY A 1 513 ? 21.069 -9.943 -36.054 1.00 45.19 513 GLY A N 1
ATOM 3994 C CA . GLY A 1 513 ? 21.153 -11.385 -35.893 1.00 45.19 513 GLY A CA 1
ATOM 3995 C C . GLY A 1 513 ? 20.022 -11.910 -36.751 1.00 45.19 513 GLY A C 1
ATOM 3996 O O . GLY A 1 513 ? 18.913 -11.389 -36.607 1.00 45.19 513 GLY A O 1
ATOM 3997 N N . GLU A 1 514 ? 20.356 -12.751 -37.735 1.00 46.16 514 GLU A N 1
ATOM 3998 C CA . GLU A 1 514 ? 19.473 -13.168 -38.825 1.00 46.16 514 GLU A CA 1
ATOM 3999 C C . GLU A 1 514 ? 18.047 -13.272 -38.289 1.00 46.16 514 GLU A C 1
ATOM 4001 O O . GLU A 1 514 ? 17.750 -14.143 -37.467 1.00 46.16 514 GLU A O 1
ATOM 4006 N N . GLY A 1 515 ? 17.214 -12.270 -38.609 1.00 49.03 515 GLY A N 1
ATOM 4007 C CA . GLY A 1 515 ? 15.899 -12.150 -37.984 1.00 49.03 515 GLY A CA 1
ATOM 4008 C C . GLY A 1 515 ? 15.165 -13.471 -38.153 1.00 49.03 515 GLY A C 1
ATOM 4009 O O . GLY A 1 515 ? 15.344 -14.067 -39.206 1.00 49.03 515 GLY A O 1
ATOM 4010 N N . LEU A 1 516 ? 14.420 -13.922 -37.129 1.00 49.00 516 LEU A N 1
ATOM 4011 C CA . LEU A 1 516 ? 13.709 -15.215 -37.068 1.00 49.00 516 LEU A CA 1
ATOM 4012 C C . LEU A 1 516 ? 13.926 -16.072 -38.320 1.00 49.00 516 LEU A C 1
ATOM 4014 O O . LEU A 1 516 ? 13.174 -15.949 -39.289 1.00 49.00 516 LEU A O 1
ATOM 4018 N N . VAL A 1 517 ? 14.989 -16.884 -38.317 1.00 54.94 517 VAL A N 1
ATOM 4019 C CA . VAL A 1 517 ? 15.282 -17.751 -39.458 1.00 54.94 517 VAL A CA 1
ATOM 4020 C C . VAL A 1 517 ? 14.052 -18.606 -39.697 1.00 54.94 517 VAL A C 1
ATOM 4022 O O . VAL A 1 517 ? 13.598 -19.347 -38.817 1.00 54.94 517 VAL A O 1
ATOM 4025 N N . ARG A 1 518 ? 13.481 -18.445 -40.885 1.00 60.19 518 ARG A N 1
ATOM 4026 C CA . ARG A 1 518 ? 12.322 -19.202 -41.318 1.00 60.19 518 ARG A CA 1
ATOM 4027 C C . ARG A 1 518 ? 12.667 -20.689 -41.221 1.00 60.19 518 ARG A C 1
ATOM 4029 O O . ARG A 1 518 ? 13.602 -21.146 -41.869 1.00 60.19 518 ARG A O 1
ATOM 4036 N N . ARG A 1 519 ? 11.960 -21.422 -40.359 1.00 68.00 519 ARG A N 1
ATOM 4037 C CA . ARG A 1 519 ? 12.143 -22.876 -40.178 1.00 68.00 519 ARG A CA 1
ATOM 4038 C C . ARG A 1 519 ? 11.237 -23.709 -41.078 1.00 68.00 519 ARG A C 1
ATOM 4040 O O . ARG A 1 519 ? 11.246 -24.933 -40.995 1.00 68.00 519 ARG A O 1
ATOM 4047 N N . ASP A 1 520 ? 10.397 -23.042 -41.850 1.00 75.69 520 ASP A N 1
ATOM 4048 C CA . ASP A 1 520 ? 9.459 -23.679 -42.748 1.00 75.69 520 ASP A CA 1
ATOM 4049 C C . ASP A 1 520 ? 10.173 -24.060 -44.060 1.00 75.69 520 ASP A C 1
ATOM 4051 O O . ASP A 1 520 ? 11.250 -23.555 -44.380 1.00 75.69 520 ASP A O 1
ATOM 4055 N N . ASP A 1 521 ? 9.617 -25.020 -44.791 1.00 83.12 521 ASP A N 1
ATOM 4056 C CA . ASP A 1 521 ? 10.205 -25.517 -46.031 1.00 83.12 521 ASP A CA 1
ATOM 4057 C C . ASP A 1 521 ? 9.981 -24.488 -47.158 1.00 83.12 521 ASP A C 1
ATOM 4059 O O . ASP A 1 521 ? 8.830 -24.259 -47.555 1.00 83.12 521 ASP A O 1
ATOM 4063 N N . PRO A 1 522 ? 11.041 -23.878 -47.726 1.00 84.25 522 PRO A N 1
ATOM 4064 C CA . PRO A 1 522 ? 10.900 -22.903 -48.804 1.00 84.25 522 PRO A CA 1
ATOM 4065 C C . PRO A 1 522 ? 10.341 -23.510 -50.103 1.00 84.25 522 PRO A C 1
ATOM 4067 O O . PRO A 1 522 ? 9.906 -22.764 -50.980 1.00 84.25 522 PRO A O 1
ATOM 4070 N N . ALA A 1 523 ? 10.296 -24.840 -50.236 1.00 89.00 523 ALA A N 1
ATOM 4071 C CA . ALA A 1 523 ? 9.658 -25.534 -51.353 1.00 89.00 523 ALA A CA 1
ATOM 4072 C C . ALA A 1 523 ? 8.145 -25.763 -51.161 1.00 89.00 523 ALA A C 1
ATOM 4074 O O . ALA A 1 523 ? 7.479 -26.224 -52.097 1.00 89.00 523 ALA A O 1
ATOM 4075 N N . ARG A 1 524 ? 7.580 -25.420 -49.995 1.00 90.12 524 ARG A N 1
ATOM 4076 C CA . ARG A 1 524 ? 6.157 -25.592 -49.669 1.00 90.12 524 ARG A CA 1
ATOM 4077 C C . ARG A 1 524 ? 5.405 -24.259 -49.680 1.00 90.12 524 ARG A C 1
ATOM 4079 O O . ARG A 1 524 ? 5.952 -23.209 -49.350 1.00 90.12 524 ARG A O 1
ATOM 4086 N N . ALA A 1 525 ? 4.134 -24.302 -50.069 1.00 93.31 525 ALA A N 1
ATOM 4087 C CA . ALA A 1 525 ? 3.183 -23.216 -49.851 1.00 93.31 525 ALA A CA 1
ATOM 4088 C C . ALA A 1 525 ? 2.330 -23.557 -48.622 1.00 93.31 525 ALA A C 1
ATOM 4090 O O . ALA A 1 525 ? 1.623 -24.567 -48.619 1.00 93.31 525 ALA A O 1
ATOM 4091 N N . TYR A 1 526 ? 2.426 -22.739 -47.575 1.00 93.88 526 TYR A N 1
ATOM 4092 C CA . TYR A 1 526 ? 1.664 -22.934 -46.342 1.00 93.88 526 TYR A CA 1
ATOM 4093 C C . TYR A 1 526 ? 0.306 -22.246 -46.445 1.00 93.88 526 TYR A C 1
ATOM 4095 O O . TYR A 1 526 ? 0.220 -21.137 -46.967 1.00 93.88 526 TYR A O 1
ATOM 4103 N N . LYS A 1 527 ? -0.749 -22.887 -45.946 1.00 96.25 527 LYS A N 1
ATOM 4104 C CA . LYS A 1 527 ? -2.146 -22.466 -46.094 1.00 96.25 527 LYS A CA 1
ATOM 4105 C C . LYS A 1 527 ? -2.777 -22.284 -44.717 1.00 96.25 527 LYS A C 1
ATOM 4107 O O . LYS A 1 527 ? -2.841 -23.230 -43.938 1.00 96.25 527 LYS A O 1
ATOM 4112 N N . VAL A 1 528 ? -3.258 -21.081 -44.428 1.00 95.94 528 VAL A N 1
ATOM 4113 C CA . VAL A 1 528 ? -3.890 -20.721 -43.156 1.00 95.94 528 VAL A CA 1
ATOM 4114 C C . VAL A 1 528 ? -5.323 -20.278 -43.417 1.00 95.94 528 VAL A C 1
ATOM 4116 O O . VAL A 1 528 ? -5.547 -19.335 -44.174 1.00 95.94 528 VAL A O 1
ATOM 4119 N N . LEU A 1 529 ? -6.289 -20.941 -42.789 1.00 95.56 529 LEU A N 1
ATOM 4120 C CA . LEU A 1 529 ? -7.696 -20.544 -42.841 1.00 95.56 529 LEU A CA 1
ATOM 4121 C C . LEU A 1 529 ? -7.990 -19.492 -41.765 1.00 95.56 529 LEU A C 1
ATOM 4123 O O . LEU A 1 529 ? -7.602 -19.677 -40.618 1.00 95.56 529 LEU A O 1
ATOM 4127 N N . VAL A 1 530 ? -8.700 -18.416 -42.101 1.00 94.31 530 VAL A N 1
ATOM 4128 C CA . VAL A 1 530 ? -9.186 -17.411 -41.141 1.00 94.31 530 VAL A CA 1
ATOM 4129 C C . VAL A 1 530 ? -10.713 -17.446 -41.150 1.00 94.31 530 VAL A C 1
ATOM 4131 O O . VAL A 1 530 ? -11.322 -17.017 -42.130 1.00 94.31 530 VAL A O 1
ATOM 4134 N N . CYS A 1 531 ? -11.310 -18.000 -40.091 1.00 90.62 531 CYS A N 1
ATOM 4135 C CA . CYS A 1 531 ? -12.742 -18.349 -40.047 1.00 90.62 531 CYS A CA 1
ATOM 4136 C C . CYS A 1 531 ? -13.646 -17.251 -39.484 1.00 90.62 531 CYS A C 1
ATOM 4138 O O . CYS A 1 531 ? -14.862 -17.363 -39.560 1.00 90.62 531 CYS A O 1
ATOM 4140 N N . ASP A 1 532 ? -13.062 -16.221 -38.881 1.00 87.56 532 ASP A N 1
ATOM 4141 C CA . ASP A 1 532 ? -13.793 -15.219 -38.118 1.00 87.56 532 ASP A CA 1
ATOM 4142 C C . ASP A 1 532 ? -13.527 -13.820 -38.644 1.00 87.56 532 ASP A C 1
ATOM 4144 O O . ASP A 1 532 ? -12.494 -13.548 -39.255 1.00 87.56 532 ASP A O 1
ATOM 4148 N N . LEU A 1 533 ? -14.456 -12.921 -38.337 1.00 86.00 533 LEU A N 1
ATOM 4149 C CA . LEU A 1 533 ? -14.376 -11.505 -38.659 1.00 86.00 533 LEU A CA 1
ATOM 4150 C C . LEU A 1 533 ? -13.085 -10.872 -38.128 1.00 86.00 533 LEU A C 1
ATOM 4152 O O . LEU A 1 533 ? -12.812 -10.890 -36.926 1.00 86.00 533 LEU A O 1
ATOM 4156 N N . ILE A 1 534 ? -12.326 -10.246 -39.029 1.00 82.88 534 ILE A N 1
ATOM 4157 C CA . ILE A 1 534 ? -11.161 -9.423 -38.690 1.00 82.88 534 ILE A CA 1
ATOM 4158 C C . ILE A 1 534 ? -11.422 -7.975 -39.106 1.00 82.88 534 ILE A C 1
ATOM 4160 O O . ILE A 1 534 ? -11.886 -7.712 -40.213 1.00 82.88 534 ILE A O 1
ATOM 4164 N N . GLY A 1 535 ? -11.125 -7.043 -38.198 1.00 69.56 535 GLY A N 1
ATOM 4165 C CA . GLY A 1 535 ? -11.485 -5.631 -38.336 1.00 69.56 535 GLY A CA 1
ATOM 4166 C C . GLY A 1 535 ? -12.881 -5.336 -37.774 1.00 69.56 535 GLY A C 1
ATOM 4167 O O . GLY A 1 535 ? -13.886 -5.870 -38.228 1.00 69.56 535 GLY A O 1
ATOM 4168 N N . LEU A 1 536 ? -12.954 -4.459 -36.766 1.00 64.25 536 LEU A N 1
ATOM 4169 C CA . LEU A 1 536 ? -14.219 -4.055 -36.121 1.00 64.25 536 LEU A CA 1
ATOM 4170 C C . LEU A 1 536 ? -14.977 -2.969 -36.904 1.00 64.25 536 LEU A C 1
ATOM 4172 O O . LEU A 1 536 ? -16.073 -2.566 -36.515 1.00 64.25 536 LEU A O 1
ATOM 4176 N N . LYS A 1 537 ? -14.382 -2.457 -37.986 1.00 74.06 537 LYS A N 1
ATOM 4177 C CA . LYS A 1 537 ? -14.943 -1.391 -38.813 1.00 74.06 537 LYS A CA 1
ATOM 4178 C C . LYS A 1 537 ? -15.530 -1.992 -40.086 1.00 74.06 537 LYS A C 1
ATOM 4180 O O . LYS A 1 537 ? -14.857 -2.741 -40.787 1.00 74.06 537 LYS A O 1
ATOM 4185 N N . LEU A 1 538 ? -16.775 -1.640 -40.390 1.00 76.69 538 LEU A N 1
ATOM 4186 C CA . LEU A 1 538 ? -17.391 -1.988 -41.666 1.00 76.69 538 LEU A CA 1
ATOM 4187 C C . LEU A 1 538 ? -16.883 -1.047 -42.767 1.00 76.69 538 LEU A C 1
ATOM 4189 O O . LEU A 1 538 ? -16.735 0.162 -42.555 1.00 76.69 538 LEU A O 1
ATOM 4193 N N . ALA A 1 539 ? -16.636 -1.603 -43.946 1.00 76.44 539 ALA A N 1
ATOM 4194 C CA . ALA A 1 539 ? -16.399 -0.860 -45.168 1.00 76.44 539 ALA A CA 1
ATOM 4195 C C . ALA A 1 539 ? -17.698 -0.194 -45.663 1.00 76.44 539 ALA A C 1
ATOM 4197 O O . ALA A 1 539 ? -18.793 -0.406 -45.137 1.00 76.44 539 ALA A O 1
ATOM 4198 N N . LYS A 1 540 ? -17.580 0.655 -46.693 1.00 79.62 540 LYS A N 1
ATOM 4199 C CA . LYS A 1 540 ? -18.714 1.414 -47.260 1.00 79.62 540 LYS A CA 1
ATOM 4200 C C . LYS A 1 540 ? -19.838 0.526 -47.811 1.00 79.62 540 LYS A C 1
ATOM 4202 O O . LYS A 1 540 ? -20.956 1.004 -47.956 1.00 79.62 540 LYS A O 1
ATOM 4207 N N . ASP A 1 541 ? -19.539 -0.728 -48.126 1.00 80.38 541 ASP A N 1
ATOM 4208 C CA . ASP A 1 541 ? -20.480 -1.746 -48.602 1.00 80.38 541 ASP A CA 1
ATOM 4209 C C . ASP A 1 541 ? -21.133 -2.551 -47.460 1.00 80.38 541 ASP A C 1
ATOM 4211 O O . ASP A 1 541 ? -21.873 -3.498 -47.720 1.00 80.38 541 ASP A O 1
ATOM 4215 N N . GLY A 1 542 ? -20.866 -2.187 -46.200 1.00 76.94 542 GLY A N 1
ATOM 4216 C CA . GLY A 1 542 ? -21.389 -2.868 -45.018 1.00 76.94 542 GLY A CA 1
ATOM 4217 C C . GLY A 1 542 ? -20.675 -4.178 -44.684 1.00 76.94 542 GLY A C 1
ATOM 4218 O O . GLY A 1 542 ? -21.089 -4.850 -43.741 1.00 76.94 542 GLY A O 1
ATOM 4219 N N . LYS A 1 543 ? -19.613 -4.546 -45.416 1.00 79.69 543 LYS A N 1
ATOM 4220 C CA . LYS A 1 543 ? -18.818 -5.746 -45.141 1.00 79.69 543 LYS A CA 1
ATOM 4221 C C . LYS A 1 543 ? -17.670 -5.455 -44.168 1.00 79.69 543 LYS A C 1
ATOM 4223 O O . LYS A 1 543 ? -17.220 -4.315 -44.076 1.00 79.69 543 LYS A O 1
ATOM 4228 N N . PRO A 1 544 ? -17.170 -6.464 -43.443 1.00 79.62 544 PRO A N 1
ATOM 4229 C CA . PRO A 1 544 ? -16.012 -6.318 -42.560 1.00 79.62 544 PRO A CA 1
ATOM 4230 C C . PRO A 1 544 ? -14.759 -5.896 -43.337 1.00 79.62 544 PRO A C 1
ATOM 4232 O O . PRO A 1 544 ? -14.420 -6.510 -44.352 1.00 79.62 544 PRO A O 1
ATOM 4235 N N . ASP A 1 545 ? -14.066 -4.860 -42.862 1.00 87.00 545 ASP A N 1
ATOM 4236 C CA . ASP A 1 545 ? -12.860 -4.342 -43.507 1.00 87.00 545 ASP A CA 1
ATOM 4237 C C . ASP A 1 545 ? -11.593 -5.063 -43.014 1.00 87.00 545 ASP A C 1
ATOM 4239 O O . ASP A 1 545 ? -11.029 -4.740 -41.967 1.00 87.00 545 ASP A O 1
ATOM 4243 N N . ALA A 1 546 ? -11.114 -6.019 -43.812 1.00 89.50 546 ALA A N 1
ATOM 4244 C CA . ALA A 1 546 ? -9.878 -6.761 -43.556 1.00 89.50 546 ALA A CA 1
ATOM 4245 C C . ALA A 1 546 ? -8.606 -6.072 -44.105 1.00 89.50 546 ALA A C 1
ATOM 4247 O O . ALA A 1 546 ? -7.532 -6.683 -44.105 1.00 89.50 546 ALA A O 1
ATOM 4248 N N . SER A 1 547 ? -8.691 -4.834 -44.612 1.00 88.88 547 SER A N 1
ATOM 4249 C CA . SER A 1 547 ? -7.591 -4.184 -45.346 1.00 88.88 547 SER A CA 1
ATOM 4250 C C . SER A 1 547 ? -6.319 -3.982 -44.518 1.00 88.88 547 SER A C 1
ATOM 4252 O O . SER A 1 547 ? -5.222 -4.180 -45.039 1.00 88.88 547 SER A O 1
ATOM 4254 N N . GLU A 1 548 ? -6.443 -3.662 -43.230 1.00 89.06 548 GLU A N 1
ATOM 4255 C CA . GLU A 1 548 ? -5.296 -3.496 -42.330 1.00 89.06 548 GLU A CA 1
ATOM 4256 C C . GLU A 1 548 ? -4.547 -4.819 -42.118 1.00 89.06 548 GLU A C 1
ATOM 4258 O O . GLU A 1 548 ? -3.320 -4.876 -42.227 1.00 89.06 548 GLU A O 1
ATOM 4263 N N . VAL A 1 549 ? -5.287 -5.909 -41.887 1.00 89.06 549 VAL A N 1
ATOM 4264 C CA . VAL A 1 549 ? -4.692 -7.241 -41.708 1.00 89.06 549 VAL A CA 1
ATOM 4265 C C . VAL A 1 549 ? -4.057 -7.720 -43.005 1.00 89.06 549 VAL A C 1
ATOM 4267 O O . VAL A 1 549 ? -2.934 -8.223 -42.985 1.00 89.06 549 VAL A O 1
ATOM 4270 N N . LYS A 1 550 ? -4.729 -7.511 -44.142 1.00 92.88 550 LYS A N 1
ATOM 4271 C CA . LYS A 1 550 ? -4.164 -7.787 -45.463 1.00 92.88 550 LYS A CA 1
ATOM 4272 C C . LYS A 1 550 ? -2.836 -7.051 -45.660 1.00 92.88 550 LYS A C 1
ATOM 4274 O O . LYS A 1 550 ? -1.837 -7.694 -45.977 1.00 92.88 550 LYS A O 1
ATOM 4279 N N . ALA A 1 551 ? -2.804 -5.741 -45.412 1.00 91.56 551 ALA A N 1
ATOM 4280 C CA . ALA A 1 551 ? -1.594 -4.935 -45.552 1.00 91.56 551 ALA A CA 1
ATOM 4281 C C . ALA A 1 551 ? -0.470 -5.430 -44.629 1.00 91.56 551 ALA A C 1
ATOM 4283 O O . ALA A 1 551 ? 0.685 -5.503 -45.048 1.00 91.56 551 ALA A O 1
ATOM 4284 N N . HIS A 1 552 ? -0.798 -5.831 -43.397 1.00 91.44 552 HIS A N 1
ATOM 4285 C CA . HIS A 1 552 ? 0.171 -6.410 -42.470 1.00 91.44 552 HIS A CA 1
ATOM 4286 C C . HIS A 1 552 ? 0.745 -7.741 -42.980 1.00 91.44 552 HIS A C 1
ATOM 4288 O O . HIS A 1 552 ? 1.962 -7.924 -42.986 1.00 91.44 552 HIS A O 1
ATOM 4294 N N . VAL A 1 553 ? -0.113 -8.663 -43.427 1.00 92.62 553 VAL A N 1
ATOM 4295 C CA . VAL A 1 553 ? 0.290 -9.969 -43.976 1.00 92.62 553 VAL A CA 1
ATOM 4296 C C . VAL A 1 553 ? 1.210 -9.787 -45.183 1.00 92.62 553 VAL A C 1
ATOM 4298 O O . VAL A 1 553 ? 2.277 -10.401 -45.244 1.00 92.62 553 VAL A O 1
ATOM 4301 N N . GLU A 1 554 ? 0.834 -8.912 -46.113 1.00 93.44 554 GLU A N 1
ATOM 4302 C CA . GLU A 1 554 ? 1.606 -8.632 -47.326 1.00 93.44 554 GLU A CA 1
ATOM 4303 C C . GLU A 1 554 ? 2.945 -7.950 -47.002 1.00 93.44 554 GLU A C 1
ATOM 4305 O O . GLU A 1 554 ? 3.982 -8.344 -47.539 1.00 93.44 554 GLU A O 1
ATOM 4310 N N . ALA A 1 555 ? 2.973 -7.012 -46.047 1.00 88.69 555 ALA A N 1
ATOM 4311 C CA . ALA A 1 555 ? 4.205 -6.371 -45.577 1.00 88.69 555 ALA A CA 1
ATOM 4312 C C . ALA A 1 555 ? 5.178 -7.353 -44.897 1.00 88.69 555 ALA A C 1
ATOM 4314 O O . ALA A 1 555 ? 6.392 -7.147 -44.921 1.00 88.69 555 ALA A O 1
ATOM 4315 N N . LYS A 1 556 ? 4.666 -8.443 -44.310 1.00 87.44 556 LYS A N 1
ATOM 4316 C CA . LYS A 1 556 ? 5.467 -9.555 -43.766 1.00 87.44 556 LYS A CA 1
ATOM 4317 C C . LYS A 1 556 ? 5.832 -10.605 -44.818 1.00 87.44 556 LYS A C 1
ATOM 4319 O O . LYS A 1 556 ? 6.466 -11.608 -44.496 1.00 87.44 556 LYS A O 1
ATOM 4324 N N . GLY A 1 557 ? 5.471 -10.370 -46.078 1.00 88.94 557 GLY A N 1
ATOM 4325 C CA . GLY A 1 557 ? 5.793 -11.234 -47.201 1.00 88.94 557 GLY A CA 1
ATOM 4326 C C . GLY A 1 557 ? 4.863 -12.435 -47.364 1.00 88.94 557 GLY A C 1
ATOM 4327 O O . GLY A 1 557 ? 5.217 -13.316 -48.147 1.00 88.94 557 GLY A O 1
ATOM 4328 N N . GLY A 1 558 ? 3.726 -12.484 -46.663 1.00 92.81 558 GLY A N 1
ATOM 4329 C CA . GLY A 1 558 ? 2.640 -13.440 -46.897 1.00 92.81 558 GLY A CA 1
ATOM 4330 C C . GLY A 1 558 ? 1.716 -13.009 -48.040 1.00 92.81 558 GLY A C 1
ATOM 4331 O O . GLY A 1 558 ? 1.920 -11.971 -48.665 1.00 92.81 558 GLY A O 1
ATOM 4332 N N . VAL A 1 559 ? 0.700 -13.822 -48.324 1.00 96.50 559 VAL A N 1
ATOM 4333 C CA . VAL A 1 559 ? -0.306 -13.551 -49.363 1.00 96.50 559 VAL A CA 1
ATOM 4334 C C . VAL A 1 559 ? -1.693 -13.696 -48.757 1.00 96.50 559 VAL A C 1
ATOM 4336 O O . VAL A 1 559 ? -1.955 -14.674 -48.060 1.00 96.50 559 VAL A O 1
ATOM 4339 N N . PHE A 1 560 ? -2.580 -12.744 -49.030 1.00 95.56 560 PHE A N 1
ATOM 4340 C CA . PHE A 1 560 ? -3.928 -12.719 -48.473 1.00 95.56 560 PHE A CA 1
ATOM 4341 C C . PHE A 1 560 ? -4.977 -12.930 -49.568 1.00 95.56 560 PHE A C 1
ATOM 4343 O O . PHE A 1 560 ? -5.017 -12.194 -50.555 1.00 95.56 560 PHE A O 1
ATOM 4350 N N . HIS A 1 561 ? -5.848 -13.915 -49.370 1.00 95.44 561 HIS A N 1
ATOM 4351 C CA . HIS A 1 561 ? -6.908 -14.306 -50.292 1.00 95.44 561 HIS A CA 1
ATOM 4352 C C . HIS A 1 561 ? -8.277 -14.065 -49.662 1.00 95.44 561 HIS A C 1
ATOM 4354 O O . HIS A 1 561 ? -8.489 -14.348 -48.483 1.00 95.44 561 HIS A O 1
ATOM 4360 N N . LEU A 1 562 ? -9.216 -13.573 -50.467 1.00 92.00 562 LEU A N 1
ATOM 4361 C CA . LEU A 1 562 ? -10.627 -13.497 -50.097 1.00 92.00 562 LEU A CA 1
ATOM 4362 C C . LEU A 1 562 ? -11.329 -14.759 -50.606 1.00 92.00 562 LEU A C 1
ATOM 4364 O O . LEU A 1 562 ? -11.315 -15.011 -51.811 1.00 92.00 562 LEU A O 1
ATOM 4368 N N . GLY A 1 563 ? -11.949 -15.520 -49.704 1.00 91.12 563 GLY A N 1
ATOM 4369 C CA . GLY A 1 563 ? -12.666 -16.749 -50.044 1.00 91.12 563 GLY A CA 1
ATOM 4370 C C . GLY A 1 563 ? -11.844 -18.041 -49.897 1.00 91.12 563 GLY A C 1
ATOM 4371 O O . GLY A 1 563 ? -10.739 -18.024 -49.343 1.00 91.12 563 GLY A O 1
ATOM 4372 N N . PRO A 1 564 ? -12.411 -19.178 -50.345 1.00 93.19 564 PRO A N 1
ATOM 4373 C CA . PRO A 1 564 ? -11.848 -20.509 -50.132 1.00 93.19 564 PRO A CA 1
ATOM 4374 C C . PRO A 1 564 ? -10.574 -20.773 -50.931 1.00 93.19 564 PRO A C 1
ATOM 4376 O O . PRO A 1 564 ? -10.253 -20.090 -51.907 1.00 93.19 564 PRO A O 1
ATOM 4379 N N . LEU A 1 565 ? -9.856 -21.821 -50.522 1.00 92.56 565 LEU A N 1
ATOM 4380 C CA . LEU A 1 565 ? -8.753 -22.379 -51.292 1.00 92.56 565 LEU A CA 1
ATOM 4381 C C . LEU A 1 565 ? -9.287 -22.867 -52.643 1.00 92.56 565 LEU A C 1
ATOM 4383 O O . LEU A 1 565 ? -10.133 -23.755 -52.702 1.00 92.56 565 LEU A O 1
ATOM 4387 N N . ALA A 1 566 ? -8.781 -22.270 -53.719 1.00 85.50 566 ALA A N 1
ATOM 4388 C CA . ALA A 1 566 ? -9.066 -22.702 -55.079 1.00 85.50 566 ALA A CA 1
ATOM 4389 C C . ALA A 1 566 ? -8.030 -23.751 -55.526 1.00 85.50 566 ALA A C 1
ATOM 4391 O O . ALA A 1 566 ? -8.044 -24.889 -55.072 1.00 85.50 566 ALA A O 1
ATOM 4392 N N . ASP A 1 567 ? -7.108 -23.371 -56.407 1.00 86.62 567 ASP A N 1
ATOM 4393 C CA . ASP A 1 567 ? -6.112 -24.270 -56.987 1.00 86.62 567 ASP A CA 1
ATOM 4394 C C . ASP A 1 567 ? -4.788 -24.207 -56.209 1.00 86.62 567 ASP A C 1
ATOM 4396 O O . ASP A 1 567 ? -4.029 -23.239 -56.323 1.00 86.62 567 ASP A O 1
ATOM 4400 N N . GLU A 1 568 ? -4.510 -25.245 -55.416 1.00 86.38 568 GLU A N 1
ATOM 4401 C CA . GLU A 1 568 ? -3.294 -25.346 -54.601 1.00 86.38 568 GLU A CA 1
ATOM 4402 C C . GLU A 1 568 ? -2.010 -25.291 -55.446 1.00 86.38 568 GLU A C 1
ATOM 4404 O O . GLU A 1 568 ? -1.011 -24.715 -55.010 1.00 86.38 568 GLU A O 1
ATOM 4409 N N . ALA A 1 569 ? -2.031 -25.808 -56.681 1.00 86.12 569 ALA A N 1
ATOM 4410 C CA . ALA A 1 569 ? -0.849 -25.851 -57.542 1.00 86.12 569 ALA A CA 1
ATOM 4411 C C . ALA A 1 569 ? -0.374 -24.456 -57.989 1.00 86.12 569 ALA A C 1
ATOM 4413 O O . ALA A 1 569 ? 0.766 -24.302 -58.430 1.00 86.12 569 ALA A O 1
ATOM 4414 N N . LYS A 1 570 ? -1.229 -23.432 -57.860 1.00 90.44 570 LYS A N 1
ATOM 4415 C CA . LYS A 1 570 ? -0.923 -22.037 -58.216 1.00 90.44 570 LYS A CA 1
ATOM 4416 C C . LYS A 1 570 ? -0.367 -21.216 -57.057 1.00 90.44 570 LYS A C 1
ATOM 4418 O O . LYS A 1 570 ? -0.042 -20.043 -57.249 1.00 90.44 570 LYS A O 1
ATOM 4423 N N . LEU A 1 571 ? -0.270 -21.788 -55.859 1.00 93.94 571 LEU A N 1
ATOM 4424 C CA . LEU A 1 571 ? 0.251 -21.073 -54.702 1.00 93.94 571 LEU A CA 1
ATOM 4425 C C . LEU A 1 571 ? 1.766 -20.883 -54.805 1.00 93.94 571 LEU A C 1
ATOM 4427 O O . LEU A 1 571 ? 2.517 -21.777 -55.199 1.00 93.94 571 LEU A O 1
ATOM 4431 N N . ALA A 1 572 ? 2.220 -19.691 -54.429 1.00 92.50 572 ALA A N 1
ATOM 4432 C CA . ALA A 1 572 ? 3.633 -19.362 -54.426 1.00 92.50 572 ALA A CA 1
ATOM 4433 C C . ALA A 1 572 ? 4.341 -20.149 -53.313 1.00 92.50 572 ALA A C 1
ATOM 4435 O O . ALA A 1 572 ? 4.047 -19.999 -52.129 1.00 92.50 572 ALA A O 1
ATOM 4436 N N . LYS A 1 573 ? 5.306 -20.988 -53.691 1.00 93.00 573 LYS A N 1
ATOM 4437 C CA . LYS A 1 573 ? 6.152 -21.708 -52.731 1.00 93.00 573 LYS A CA 1
ATOM 4438 C C . LYS A 1 573 ? 6.998 -20.733 -51.915 1.00 93.00 573 LYS A C 1
ATOM 4440 O O . LYS A 1 573 ? 7.318 -19.635 -52.373 1.00 93.00 573 LYS A O 1
ATOM 4445 N N . GLY A 1 574 ? 7.343 -21.126 -50.693 1.00 88.81 574 GLY A N 1
ATOM 4446 C CA . GLY A 1 574 ? 8.071 -20.262 -49.778 1.00 88.81 574 GLY A CA 1
ATOM 4447 C C . GLY A 1 574 ? 7.230 -19.055 -49.375 1.00 88.81 574 GLY A C 1
ATOM 4448 O O . GLY A 1 574 ? 7.761 -17.966 -49.176 1.00 88.81 574 GLY A O 1
ATOM 4449 N N . LYS A 1 575 ? 5.912 -19.212 -49.232 1.00 92.19 575 LYS A N 1
ATOM 4450 C CA . LYS A 1 575 ? 4.990 -18.180 -48.735 1.00 92.19 575 LYS A CA 1
ATOM 4451 C C . LYS A 1 575 ? 3.945 -18.805 -47.815 1.00 92.19 575 LYS A C 1
ATOM 4453 O O . LYS A 1 575 ? 3.666 -20.000 -47.902 1.00 92.19 575 LYS A O 1
ATOM 4458 N N . ILE A 1 576 ? 3.389 -17.976 -46.934 1.00 93.75 576 ILE A N 1
ATOM 4459 C CA . ILE A 1 576 ? 2.210 -18.313 -46.135 1.00 93.75 576 ILE A CA 1
ATOM 4460 C C . ILE A 1 576 ? 1.017 -17.607 -46.777 1.00 93.75 576 ILE A C 1
ATOM 4462 O O . ILE A 1 576 ? 1.030 -16.386 -46.951 1.00 93.75 576 ILE A O 1
ATOM 4466 N N . HIS A 1 577 ? 0.017 -18.389 -47.157 1.00 96.69 577 HIS A N 1
ATOM 4467 C CA . HIS A 1 577 ? -1.213 -17.957 -47.797 1.00 96.69 577 HIS A CA 1
ATOM 4468 C C . HIS A 1 577 ? -2.353 -17.981 -46.781 1.00 96.69 577 HIS A C 1
ATOM 4470 O O . HIS A 1 577 ? -2.692 -19.038 -46.255 1.00 96.69 577 HIS A O 1
ATOM 4476 N N . PHE A 1 578 ? -2.947 -16.822 -46.523 1.00 96.75 578 PHE A N 1
ATOM 4477 C CA . PHE A 1 578 ? -4.075 -16.650 -45.615 1.00 96.75 578 PHE A CA 1
ATOM 4478 C C . PHE A 1 578 ? -5.366 -16.578 -46.425 1.00 96.75 578 PHE A C 1
ATOM 4480 O O . PHE A 1 578 ? -5.455 -15.776 -47.351 1.00 96.75 578 PHE A O 1
ATOM 4487 N N . PHE A 1 579 ? -6.352 -17.401 -46.084 1.00 96.69 579 PHE A N 1
ATOM 4488 C CA . PHE A 1 579 ? -7.645 -17.472 -46.763 1.00 96.69 579 PHE A CA 1
ATOM 4489 C C . PHE A 1 579 ? -8.733 -16.987 -45.818 1.00 96.69 579 PHE A C 1
ATOM 4491 O O . PHE A 1 579 ? -9.041 -17.646 -44.825 1.00 96.69 579 PHE A O 1
ATOM 4498 N N . TYR A 1 580 ? -9.280 -15.811 -46.109 1.00 94.38 580 TYR A N 1
ATOM 4499 C CA . TYR A 1 580 ? -10.274 -15.159 -45.272 1.00 94.38 580 TYR A CA 1
ATOM 4500 C C . TYR A 1 580 ? -11.686 -15.592 -45.654 1.00 94.38 580 TYR A C 1
ATOM 4502 O O . TYR A 1 580 ? -12.163 -15.280 -46.749 1.00 94.38 580 TYR A O 1
ATOM 4510 N N . GLN A 1 581 ? -12.333 -16.312 -44.737 1.00 93.56 581 GLN A N 1
ATOM 4511 C CA . GLN A 1 581 ? -13.688 -16.840 -44.864 1.00 93.56 581 GLN A CA 1
ATOM 4512 C C . GLN A 1 581 ? -14.455 -16.629 -43.549 1.00 93.56 581 GLN A C 1
ATOM 4514 O O . GLN A 1 581 ? -14.676 -17.583 -42.804 1.00 93.56 581 GLN A O 1
ATOM 4519 N N . PRO A 1 582 ? -14.847 -15.380 -43.241 1.00 88.81 582 PRO A N 1
ATOM 4520 C CA . PRO A 1 582 ? -15.495 -15.041 -41.972 1.00 88.81 582 PRO A CA 1
ATOM 4521 C C . PRO A 1 582 ? -16.919 -15.596 -41.832 1.00 88.81 582 PRO A C 1
ATOM 4523 O O . PRO A 1 582 ? -17.487 -15.553 -40.747 1.00 88.81 582 PRO A O 1
ATOM 4526 N N . ASP A 1 583 ? -17.505 -16.071 -42.933 1.00 87.50 583 ASP A N 1
ATOM 4527 C CA . ASP A 1 583 ? -18.881 -16.566 -42.984 1.00 87.50 583 ASP A CA 1
ATOM 4528 C C . ASP A 1 583 ? -18.986 -18.065 -42.634 1.00 87.50 583 ASP A C 1
ATOM 4530 O O . ASP A 1 583 ? -20.081 -18.621 -42.617 1.00 87.50 583 ASP A O 1
ATOM 4534 N N . LEU A 1 584 ? -17.863 -18.740 -42.351 1.00 90.19 584 LEU A N 1
ATOM 4535 C CA . LEU A 1 584 ? -17.864 -20.147 -41.944 1.00 90.19 584 LEU A CA 1
ATOM 4536 C C . LEU A 1 584 ? -18.387 -20.286 -40.515 1.00 90.19 584 LEU A C 1
ATOM 4538 O O . LEU A 1 584 ? -17.720 -19.882 -39.562 1.00 90.19 584 LEU A O 1
ATOM 4542 N N . SER A 1 585 ? -19.562 -20.899 -40.363 1.00 85.00 585 SER A N 1
ATOM 4543 C CA . SER A 1 585 ? -20.246 -20.958 -39.067 1.00 85.00 585 SER A CA 1
ATOM 4544 C C . SER A 1 585 ? -20.793 -22.338 -38.705 1.00 85.00 585 SER A C 1
ATOM 4546 O O . SER A 1 585 ? -20.925 -22.655 -37.522 1.00 85.00 585 SER A O 1
ATOM 4548 N N . THR A 1 586 ? -21.081 -23.181 -39.697 1.00 89.88 586 THR A N 1
ATOM 4549 C CA . THR A 1 586 ? -21.684 -24.502 -39.494 1.00 89.88 586 THR A CA 1
ATOM 4550 C C . THR A 1 586 ? -20.744 -25.640 -39.873 1.00 89.88 586 THR A C 1
ATOM 4552 O O . THR A 1 586 ? -19.859 -25.508 -40.717 1.00 89.88 586 THR A O 1
ATOM 4555 N N . GLU A 1 587 ? -20.975 -26.815 -39.287 1.00 90.69 587 GLU A N 1
ATOM 4556 C CA . GLU A 1 587 ? -20.222 -28.028 -39.620 1.00 90.69 587 GLU A CA 1
ATOM 4557 C C . GLU A 1 587 ? -20.288 -28.372 -41.119 1.00 90.69 587 GLU A C 1
ATOM 4559 O O . GLU A 1 587 ? -19.274 -28.744 -41.708 1.00 90.69 587 GLU A O 1
ATOM 4564 N N . ALA A 1 588 ? -21.450 -28.171 -41.751 1.00 92.75 588 ALA A N 1
ATOM 4565 C CA . ALA A 1 588 ? -21.657 -28.419 -43.177 1.00 92.75 588 ALA A CA 1
ATOM 4566 C C . ALA A 1 588 ? -20.857 -27.467 -44.088 1.00 92.75 588 ALA A C 1
ATOM 4568 O O . ALA A 1 588 ? -20.532 -27.837 -45.213 1.00 92.75 588 ALA A O 1
ATOM 4569 N N . GLU A 1 589 ? -20.526 -26.264 -43.613 1.00 92.56 589 GLU A N 1
ATOM 4570 C CA . GLU A 1 589 ? -19.702 -25.286 -44.339 1.00 92.56 589 GLU A CA 1
ATOM 4571 C C . GLU A 1 589 ? -18.203 -25.520 -44.116 1.00 92.56 589 GLU A C 1
ATOM 4573 O O . GLU A 1 589 ? -17.395 -25.321 -45.027 1.00 92.56 589 GLU A O 1
ATOM 4578 N N . ILE A 1 590 ? -17.833 -25.944 -42.902 1.00 92.94 590 ILE A N 1
ATOM 4579 C CA . ILE A 1 590 ? -16.440 -26.074 -42.465 1.00 92.94 590 ILE A CA 1
ATOM 4580 C C . ILE A 1 590 ? -15.819 -27.384 -42.965 1.00 92.94 590 ILE A C 1
ATOM 4582 O O . ILE A 1 590 ? -14.751 -27.356 -43.577 1.00 92.94 590 ILE A O 1
ATOM 4586 N N . LEU A 1 591 ? -16.478 -28.530 -42.748 1.00 94.69 591 LEU A N 1
ATOM 4587 C CA . LEU A 1 591 ? -15.885 -29.844 -43.030 1.00 94.69 591 LEU A CA 1
ATOM 4588 C C . LEU A 1 591 ? -15.443 -30.054 -44.483 1.00 94.69 591 LEU A C 1
ATOM 4590 O O . LEU A 1 591 ? -14.337 -30.564 -44.662 1.00 94.69 591 LEU A O 1
ATOM 4594 N N . PRO A 1 592 ? -16.195 -29.631 -45.522 1.00 94.06 592 PRO A N 1
ATOM 4595 C CA . PRO A 1 592 ? -15.764 -29.813 -46.912 1.00 94.06 592 PRO A CA 1
ATOM 4596 C C . PRO A 1 592 ? -14.410 -29.168 -47.240 1.00 94.06 592 PRO A C 1
ATOM 4598 O O . PRO A 1 592 ? -13.803 -29.481 -48.266 1.00 94.06 592 PRO A O 1
ATOM 4601 N N . GLN A 1 593 ? -13.952 -28.247 -46.392 1.00 93.44 593 GLN A N 1
ATOM 4602 C CA . GLN A 1 593 ? -12.729 -27.483 -46.578 1.00 93.44 593 GLN A CA 1
ATOM 4603 C C . GLN A 1 593 ? -11.623 -27.851 -45.587 1.00 93.44 593 GLN A C 1
ATOM 4605 O O . GLN A 1 593 ? -10.514 -27.349 -45.730 1.00 93.44 593 GLN A O 1
ATOM 4610 N N . THR A 1 594 ? -11.894 -28.679 -44.577 1.00 93.62 594 THR A N 1
ATOM 4611 C CA . THR A 1 594 ? -10.940 -28.927 -43.483 1.00 93.62 594 THR A CA 1
ATOM 4612 C C . THR A 1 594 ? -10.745 -30.406 -43.158 1.00 93.62 594 THR A C 1
ATOM 4614 O O . THR A 1 594 ? -9.754 -30.745 -42.519 1.00 93.62 594 THR A O 1
ATOM 4617 N N . ASP A 1 595 ? -11.632 -31.303 -43.593 1.00 93.12 595 ASP A N 1
ATOM 4618 C CA . ASP A 1 595 ? -11.632 -32.731 -43.236 1.00 93.12 595 ASP A CA 1
ATOM 4619 C C . ASP A 1 595 ? -10.417 -33.531 -43.747 1.00 93.12 595 ASP A C 1
ATOM 4621 O O . ASP A 1 595 ? -10.055 -34.566 -43.185 1.00 93.12 595 ASP A O 1
ATOM 4625 N N . LYS A 1 596 ? -9.753 -33.049 -44.799 1.00 92.12 596 LYS A N 1
ATOM 4626 C CA . LYS A 1 596 ? -8.629 -33.718 -45.473 1.00 92.12 596 LYS A CA 1
ATOM 4627 C C . LYS A 1 596 ? -7.300 -32.991 -45.286 1.00 92.12 596 LYS A C 1
ATOM 4629 O O . LYS A 1 596 ? -6.327 -33.339 -45.949 1.00 92.12 596 LYS A O 1
ATOM 4634 N N . GLY A 1 597 ? -7.236 -32.002 -44.393 1.00 90.69 597 GLY A N 1
ATOM 4635 C CA . GLY A 1 597 ? -6.018 -31.219 -44.181 1.00 90.69 597 GLY A CA 1
ATOM 4636 C C . GLY A 1 597 ? -5.722 -30.243 -45.320 1.00 90.69 597 GLY A C 1
ATOM 4637 O O . GLY A 1 597 ? -4.558 -29.957 -45.594 1.00 90.69 597 GLY A O 1
ATOM 4638 N N . GLN A 1 598 ? -6.757 -29.735 -46.002 1.00 94.12 598 GLN A N 1
ATOM 4639 C CA . GLN A 1 598 ? -6.614 -28.750 -47.083 1.00 94.12 598 GLN A CA 1
ATOM 4640 C C . GLN A 1 598 ? -5.956 -27.445 -46.596 1.00 94.12 598 GLN A C 1
ATOM 4642 O O . GLN A 1 598 ? -5.355 -26.722 -47.388 1.00 94.12 598 GLN A O 1
ATOM 4647 N N . TYR A 1 599 ? -6.044 -27.148 -45.298 1.00 95.62 599 TYR A N 1
ATOM 4648 C CA . TYR A 1 599 ? -5.330 -26.055 -44.648 1.00 95.62 599 TYR A CA 1
ATOM 4649 C C . TYR A 1 599 ? -4.333 -26.606 -43.644 1.00 95.62 599 TYR A C 1
ATOM 4651 O O . TYR A 1 599 ? -4.636 -27.528 -42.895 1.00 95.62 599 TYR A O 1
ATOM 4659 N N . ASP A 1 600 ? -3.151 -26.000 -43.606 1.00 93.75 600 ASP A N 1
ATOM 4660 C CA . ASP A 1 600 ? -2.081 -26.410 -42.708 1.00 93.75 600 ASP A CA 1
ATOM 4661 C C . ASP A 1 600 ? -2.327 -25.911 -41.280 1.00 93.75 600 ASP A C 1
ATOM 4663 O O . ASP A 1 600 ? -1.976 -26.595 -40.321 1.00 93.75 600 ASP A O 1
ATOM 4667 N N . ALA A 1 601 ? -2.946 -24.736 -41.142 1.00 93.81 601 ALA A N 1
ATOM 4668 C CA . ALA A 1 601 ? -3.320 -24.153 -39.861 1.00 93.81 601 ALA A CA 1
ATOM 4669 C C . ALA A 1 601 ? -4.608 -23.3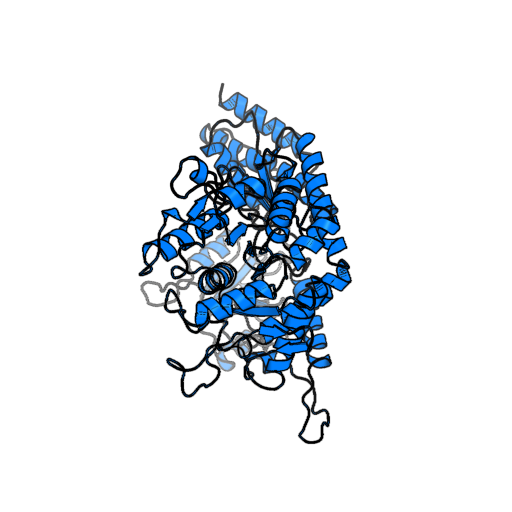19 -39.949 1.00 93.81 601 ALA A C 1
ATOM 4671 O O . ALA A 1 601 ? -5.105 -23.020 -41.038 1.00 93.81 601 ALA A O 1
ATOM 4672 N N . VAL A 1 602 ? -5.129 -22.905 -38.792 1.00 93.06 602 VAL A N 1
ATOM 4673 C CA . VAL A 1 602 ? -6.357 -22.101 -38.679 1.00 93.06 602 VAL A CA 1
ATOM 4674 C C . VAL A 1 602 ? -6.208 -20.935 -37.704 1.00 93.06 602 VAL A C 1
ATOM 4676 O O . VAL A 1 602 ? -5.497 -21.036 -36.709 1.00 93.06 602 VAL A O 1
ATOM 4679 N N . ILE A 1 603 ? -6.894 -19.830 -37.979 1.00 91.50 603 ILE A N 1
ATOM 4680 C CA . ILE A 1 603 ? -7.124 -18.708 -37.070 1.00 91.50 603 ILE A CA 1
ATOM 4681 C C . ILE A 1 603 ? -8.629 -18.624 -36.826 1.00 91.50 603 ILE A C 1
ATOM 4683 O O . ILE A 1 603 ? -9.392 -18.387 -37.767 1.00 91.50 603 ILE A O 1
ATOM 4687 N N . ALA A 1 604 ? -9.041 -18.819 -35.573 1.00 88.00 604 ALA A N 1
ATOM 4688 C CA . ALA A 1 604 ? -10.442 -18.754 -35.168 1.00 88.00 604 ALA A CA 1
ATOM 4689 C C . ALA A 1 604 ? -10.629 -18.013 -33.830 1.00 88.00 604 ALA A C 1
ATOM 4691 O O . ALA A 1 604 ? -9.776 -18.046 -32.941 1.00 88.00 604 ALA A O 1
ATOM 4692 N N . ALA A 1 605 ? -11.757 -17.332 -33.676 1.00 82.88 605 ALA A N 1
ATOM 4693 C CA . ALA A 1 605 ? -12.133 -16.546 -32.509 1.00 82.88 605 ALA A CA 1
ATOM 4694 C C . ALA A 1 605 ? -13.427 -17.078 -31.881 1.00 82.88 605 ALA A C 1
ATOM 4696 O O . ALA A 1 605 ? -13.398 -17.549 -30.741 1.00 82.88 605 ALA A O 1
ATOM 4697 N N . ALA A 1 606 ? -14.530 -17.043 -32.632 1.00 81.75 606 ALA A N 1
ATOM 4698 C CA . ALA A 1 606 ? -15.861 -17.479 -32.229 1.00 81.75 606 ALA A CA 1
ATOM 4699 C C . ALA A 1 606 ? -16.306 -18.753 -32.962 1.00 81.75 606 ALA A C 1
ATOM 4701 O O . ALA A 1 606 ? -17.022 -19.558 -32.364 1.00 81.75 606 ALA A O 1
ATOM 4702 N N . THR A 1 607 ? -15.855 -18.977 -34.201 1.00 86.88 607 THR A N 1
ATOM 4703 C CA . THR A 1 607 ? -16.217 -20.167 -34.981 1.00 86.88 607 THR A CA 1
ATOM 4704 C C . THR A 1 607 ? -15.834 -21.452 -34.244 1.00 86.88 607 THR A C 1
ATOM 4706 O O . THR A 1 607 ? -14.698 -21.619 -33.788 1.00 86.88 607 THR A O 1
ATOM 4709 N N . PHE A 1 608 ? -16.805 -22.362 -34.100 1.00 88.19 608 PHE A N 1
ATOM 4710 C CA . PHE A 1 608 ? -16.594 -23.694 -33.537 1.00 88.19 608 PHE A CA 1
ATOM 4711 C C . PHE A 1 608 ? -16.061 -24.621 -34.626 1.00 88.19 608 PHE A C 1
ATOM 4713 O O . PHE A 1 608 ? -16.745 -24.873 -35.616 1.00 88.19 608 PHE A O 1
ATOM 4720 N N . LEU A 1 609 ? -14.852 -25.148 -34.437 1.00 89.94 609 LEU A N 1
ATOM 4721 C CA . LEU A 1 609 ? -14.240 -26.081 -35.380 1.00 89.94 609 LEU A CA 1
ATOM 4722 C C . LEU A 1 609 ? -14.691 -27.516 -35.064 1.00 89.94 609 LEU A C 1
ATOM 4724 O O . LEU A 1 609 ? -14.360 -28.019 -33.984 1.00 89.94 609 LEU A O 1
ATOM 4728 N N . PRO A 1 610 ? -15.413 -28.198 -35.978 1.00 91.44 610 PRO A N 1
ATOM 4729 C CA . PRO A 1 610 ? -15.884 -29.560 -35.757 1.00 91.44 610 PRO A CA 1
ATOM 4730 C C . PRO A 1 610 ? -14.740 -30.543 -35.517 1.00 91.44 610 PRO A C 1
ATOM 4732 O O . PRO A 1 610 ? -13.646 -30.387 -36.069 1.00 91.44 610 PRO A O 1
ATOM 4735 N N . LYS A 1 611 ? -15.035 -31.615 -34.772 1.00 92.75 611 LYS A N 1
ATOM 4736 C CA . LYS A 1 611 ? -14.065 -32.648 -34.380 1.00 92.75 611 LYS A CA 1
ATOM 4737 C C . LYS A 1 611 ? -13.281 -33.240 -35.551 1.00 92.75 611 LYS A C 1
ATOM 4739 O O . LYS A 1 611 ? -12.086 -33.472 -35.416 1.00 92.75 611 LYS A O 1
ATOM 4744 N N . ALA A 1 612 ? -13.941 -33.434 -36.689 1.00 94.19 612 ALA A N 1
ATOM 4745 C CA . ALA A 1 612 ? -13.346 -34.024 -37.884 1.00 94.19 612 ALA A CA 1
ATOM 4746 C C . ALA A 1 612 ? -12.500 -33.052 -38.732 1.00 94.19 612 ALA A C 1
ATOM 4748 O O . ALA A 1 612 ? -11.902 -33.487 -39.710 1.00 94.19 612 ALA A O 1
ATOM 4749 N N . SER A 1 613 ? -12.422 -31.762 -38.383 1.00 93.56 613 SER A N 1
ATOM 4750 C CA . SER A 1 613 ? -11.497 -30.840 -39.059 1.00 93.56 613 SER A CA 1
ATOM 4751 C C . SER A 1 613 ? -10.055 -31.293 -38.830 1.00 93.56 613 SER A C 1
ATOM 4753 O O . SER A 1 613 ? -9.738 -31.748 -37.732 1.00 93.56 613 SER A O 1
ATOM 4755 N N . ASN A 1 614 ? -9.175 -31.127 -39.812 1.00 93.81 614 ASN A N 1
ATOM 4756 C CA . ASN A 1 614 ? -7.774 -31.528 -39.743 1.00 93.81 614 ASN A CA 1
ATOM 4757 C C . ASN A 1 614 ? -6.852 -30.352 -40.108 1.00 93.81 614 ASN A C 1
ATOM 4759 O O . ASN A 1 614 ? -6.943 -29.812 -41.208 1.00 93.81 614 ASN A O 1
ATOM 4763 N N . PHE A 1 615 ? -5.958 -29.975 -39.190 1.00 93.06 615 PHE A N 1
ATOM 4764 C CA . PHE A 1 615 ? -4.970 -28.907 -39.366 1.00 93.06 615 PHE A CA 1
ATOM 4765 C C . PHE A 1 615 ? -3.586 -29.393 -38.899 1.00 93.06 615 PHE A C 1
ATOM 4767 O O . PHE A 1 615 ? -3.284 -29.339 -37.705 1.00 93.06 615 PHE A O 1
ATOM 4774 N N . PRO A 1 616 ? -2.721 -29.874 -39.806 1.00 89.69 616 PRO A N 1
ATOM 4775 C CA . PRO A 1 616 ? -1.503 -30.604 -39.451 1.00 89.69 616 PRO A CA 1
ATOM 4776 C C . PRO A 1 616 ? -0.431 -29.775 -38.728 1.00 89.69 616 PRO A C 1
ATOM 4778 O O . PRO A 1 616 ? 0.480 -30.358 -38.146 1.00 89.69 616 PRO A O 1
ATOM 4781 N N . LEU A 1 617 ? -0.493 -28.441 -38.783 1.00 87.75 617 LEU A N 1
ATOM 4782 C CA . LEU A 1 617 ? 0.489 -27.537 -38.167 1.00 87.75 617 LEU A CA 1
ATOM 4783 C C . LEU A 1 617 ? -0.095 -26.686 -37.026 1.00 87.75 617 LEU A C 1
ATOM 4785 O O . LEU A 1 617 ? 0.618 -25.850 -36.471 1.00 87.75 617 LEU A O 1
ATOM 4789 N N . GLY A 1 618 ? -1.357 -26.910 -36.649 1.00 84.75 618 GLY A N 1
ATOM 4790 C CA . GLY A 1 618 ? -1.987 -26.315 -35.468 1.00 84.75 618 GLY A CA 1
ATOM 4791 C C . GLY A 1 618 ? -2.959 -25.168 -35.757 1.00 84.75 618 GLY A C 1
ATOM 4792 O O . GLY A 1 618 ? -3.455 -24.993 -36.867 1.00 84.75 618 GLY A O 1
ATOM 4793 N N . GLY A 1 619 ? -3.274 -24.379 -34.729 1.00 83.56 619 GLY A N 1
ATOM 4794 C CA . GLY A 1 619 ? -4.224 -23.274 -34.837 1.00 83.56 619 GLY A CA 1
ATOM 4795 C C . GLY A 1 619 ? -3.958 -22.166 -33.825 1.00 83.56 619 GLY A C 1
ATOM 4796 O O . GLY A 1 619 ? -3.481 -22.415 -32.719 1.00 83.56 619 GLY A O 1
ATOM 4797 N N . VAL A 1 620 ? -4.266 -20.932 -34.215 1.00 77.94 620 VAL A N 1
ATOM 4798 C CA . VAL A 1 620 ? -4.223 -19.746 -33.361 1.00 77.94 620 VAL A CA 1
ATOM 4799 C C . VAL A 1 620 ? -5.642 -19.362 -32.991 1.00 77.94 620 VAL A C 1
ATOM 4801 O O . VAL A 1 620 ? -6.544 -19.321 -33.828 1.00 77.94 620 VAL A O 1
ATOM 4804 N N . ARG A 1 621 ? -5.820 -19.033 -31.718 1.00 72.81 621 ARG A N 1
ATOM 4805 C CA . ARG A 1 621 ? -7.112 -18.687 -31.161 1.00 72.81 621 ARG A CA 1
ATOM 4806 C C . ARG A 1 621 ? -7.112 -17.269 -30.601 1.00 72.81 621 ARG A C 1
ATOM 4808 O O . ARG A 1 621 ? -6.190 -16.890 -29.883 1.00 72.81 621 ARG A O 1
ATOM 4815 N N . ILE A 1 622 ? -8.170 -16.513 -30.882 1.00 64.94 622 ILE A N 1
ATOM 4816 C CA . ILE A 1 622 ? -8.353 -15.135 -30.408 1.00 64.94 622 ILE A CA 1
ATOM 4817 C C . ILE A 1 622 ? -9.545 -15.102 -29.422 1.00 64.94 622 ILE A C 1
ATOM 4819 O O . ILE A 1 622 ? -10.691 -15.189 -29.844 1.00 64.94 622 ILE A O 1
ATOM 4823 N N . GLY A 1 623 ? -9.305 -15.042 -28.099 1.00 60.09 623 GLY A N 1
ATOM 4824 C CA . GLY A 1 623 ? -10.357 -14.962 -27.051 1.00 60.09 623 GLY A CA 1
ATOM 4825 C C . GLY A 1 623 ? -10.190 -15.926 -25.852 1.00 60.09 623 GLY A C 1
ATOM 4826 O O . GLY A 1 623 ? -9.261 -16.725 -25.833 1.00 60.09 623 GLY A O 1
ATOM 4827 N N . ALA A 1 624 ? -11.081 -15.869 -24.841 1.00 42.22 624 ALA A N 1
ATOM 4828 C CA . ALA A 1 624 ? -10.822 -16.354 -23.463 1.00 42.22 624 ALA A CA 1
ATOM 4829 C C . ALA A 1 624 ? -11.542 -17.645 -22.948 1.00 42.22 624 ALA A C 1
ATOM 4831 O O . ALA A 1 624 ? -11.687 -17.797 -21.741 1.00 42.22 624 ALA A O 1
ATOM 4832 N N . GLY A 1 625 ? -11.975 -18.618 -23.766 1.00 54.84 625 GLY A N 1
ATOM 4833 C CA . GLY A 1 625 ? -12.583 -19.875 -23.238 1.00 54.84 625 GLY A CA 1
ATOM 4834 C C . GLY A 1 625 ? -12.587 -21.090 -24.182 1.00 54.84 625 GLY A C 1
ATOM 4835 O O . GLY A 1 625 ? -13.064 -20.996 -25.300 1.00 54.84 625 GLY A O 1
ATOM 4836 N N . THR A 1 626 ? -11.988 -22.231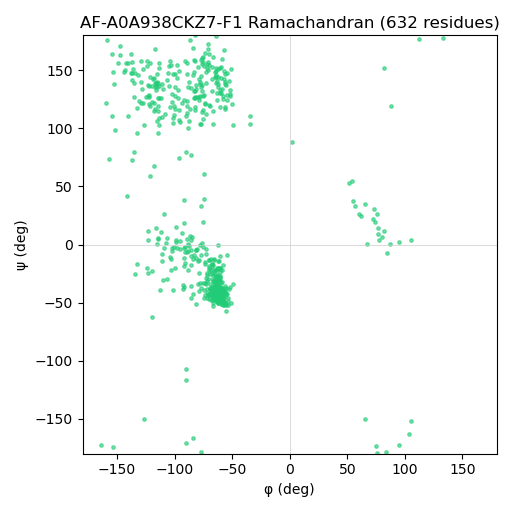 -23.829 1.00 53.12 626 THR A N 1
ATOM 4837 C CA . THR A 1 626 ? -11.555 -23.341 -24.734 1.00 53.12 626 THR A CA 1
ATOM 4838 C C . THR A 1 626 ? -12.633 -24.081 -25.553 1.00 53.12 626 THR A C 1
ATOM 4840 O O . THR A 1 626 ? -12.291 -24.961 -26.335 1.00 53.12 626 THR A O 1
ATOM 4843 N N . GLY A 1 627 ? -13.913 -23.726 -25.433 1.00 60.59 627 GLY A N 1
ATOM 4844 C CA . GLY A 1 627 ? -15.030 -24.511 -25.971 1.00 60.59 627 GLY A CA 1
ATOM 4845 C C . GLY A 1 627 ? -15.196 -24.547 -27.496 1.00 60.59 627 GLY A C 1
ATOM 4846 O O . GLY A 1 627 ? -15.952 -25.385 -27.963 1.00 60.59 627 GLY A O 1
ATOM 4847 N N . ASN A 1 628 ? -14.534 -23.684 -28.277 1.00 65.00 628 ASN A N 1
ATOM 4848 C CA . ASN A 1 628 ? -14.695 -23.626 -29.741 1.00 65.00 628 ASN A CA 1
ATOM 4849 C C . ASN A 1 628 ? -13.618 -24.375 -30.544 1.00 65.00 628 ASN A C 1
ATOM 4851 O O . ASN A 1 628 ? -13.705 -24.478 -31.767 1.00 65.00 628 ASN A O 1
ATOM 4855 N N . MET A 1 629 ? -12.632 -24.944 -29.852 1.00 71.44 629 MET A N 1
ATOM 4856 C CA . MET A 1 629 ? -11.580 -25.761 -30.443 1.00 71.44 629 MET A CA 1
ATOM 4857 C C . MET A 1 629 ? -11.975 -27.246 -30.325 1.00 71.44 629 MET A C 1
ATOM 4859 O O . MET A 1 629 ? -11.441 -27.978 -29.499 1.00 71.44 629 MET A O 1
ATOM 4863 N N . GLY A 1 630 ? -12.925 -27.699 -31.151 1.00 75.62 630 GLY A N 1
ATOM 4864 C CA . GLY A 1 630 ? -13.421 -29.083 -31.141 1.00 75.62 630 GLY A CA 1
ATOM 4865 C C . GLY A 1 630 ? -12.640 -30.116 -31.973 1.00 75.62 630 GLY A C 1
ATOM 4866 O O . GLY A 1 630 ? -12.833 -31.306 -31.732 1.00 75.62 630 GLY A O 1
ATOM 4867 N N . SER A 1 631 ? -11.796 -29.707 -32.935 1.00 82.44 631 SER A N 1
ATOM 4868 C CA . SER A 1 631 ? -10.972 -30.597 -33.788 1.00 82.44 631 SER A CA 1
ATOM 4869 C C . SER A 1 631 ? -10.092 -31.549 -32.980 1.00 82.44 631 SER A C 1
ATOM 4871 O O . SER A 1 631 ? -9.554 -31.187 -31.942 1.00 82.44 631 SER A O 1
ATOM 4873 N N . THR A 1 632 ? -9.853 -32.742 -33.520 1.00 82.75 632 THR A N 1
ATOM 4874 C CA . THR A 1 632 ? -8.846 -33.685 -33.006 1.00 82.75 632 THR A CA 1
ATOM 4875 C C . THR A 1 632 ? -7.399 -33.325 -33.343 1.00 82.75 632 THR A C 1
ATOM 4877 O O . THR A 1 632 ? -6.504 -34.097 -33.016 1.00 82.75 632 THR A O 1
ATOM 4880 N N . SER A 1 633 ? -7.145 -32.213 -34.038 1.00 78.38 633 SER A N 1
ATOM 4881 C CA . SER A 1 633 ? -5.781 -31.804 -34.413 1.00 78.38 633 SER A CA 1
ATOM 4882 C C . SER A 1 633 ? -4.953 -31.283 -33.228 1.00 78.38 633 SER A C 1
ATOM 4884 O O . SER A 1 633 ? -3.762 -31.030 -33.397 1.00 78.38 633 SER A O 1
ATOM 4886 N N . TRP A 1 634 ? -5.570 -31.093 -32.057 1.00 72.94 634 TRP A N 1
ATOM 4887 C CA . TRP A 1 634 ? -4.950 -30.577 -30.833 1.00 72.94 634 TRP A CA 1
ATOM 4888 C C . TRP A 1 634 ? -5.333 -31.378 -29.592 1.00 72.94 634 TRP A C 1
ATOM 4890 O O . TRP A 1 634 ? -6.438 -31.971 -29.569 1.00 72.94 634 TRP A O 1
#

Sequence (634 aa):
MRVTDWKRQREASLEATKSGPPQRTANPFFGVGPITDGAADEADARMIRFEFENWLEKNYRKLDDKGRDLGPFTAAEIGRSMHRGYPADKFLLDMMREIHRYFEFPKANKMAVGLGGGHSGFTVAALHLITTNDKAQHVFIDTPAPETETAKAGGFFRQSWGAQVIEMMRYARNGDETRIHFAGHEGHIPASDQLERMGIKLFVGVGHETTGATTYSSADIANLIDWIDRNPAEHHAVLDATSMLGAMPWGTELVRQVMTKCCLFMPFQKAIGGISGYFIVSFTPAALALVERNQKTPSWAIPRQLKIAAPVDAKKPLTGERSVNVGPIYDPAQDKMLGGVINTFSTLAFAETTFGLLRAEKRIGSIAELNRRAAANRDAINEWASNNPLFELGVADTERRGAAVTLLKIKDADITDPALHARIITRSKQMLAYDGITHPNGEHEKGLDVARYVNAFPGTPGDYRAWIGGIRPIEDILALLDNLKYAYHRAKIVVLEEELAKENVTFPVANRGEGLVRRDDPARAYKVLVCDLIGLKLAKDGKPDASEVKAHVEAKGGVFHLGPLADEAKLAKGKIHFFYQPDLSTEAEILPQTDKGQYDAVIAAATFLPKASNFPLGGVRIGAGTGNMGSTSW

Nearest PDB structures (foldseek):
  4my5-assembly2_D  TM=5.714E-01  e=7.449E-08  Streptococcus mutans UA159
  7rf9-assembly2_D  TM=5.107E-01  e=7.874E-08  Pseudoalteromonas luteoviolacea
  3ftb-assembly2_E  TM=6.079E-01  e=9.090E-07  Clostridium acetobutylicum
  4my5-assembly1_B  TM=5.156E-01  e=1.813E-07  Streptococcus mutans UA159
  3fdd-assembly1_A  TM=4.165E-01  e=5.461E-09  [Pseudomonas] dacunhae ATCC 21192

pLDDT: mean 91.6, std 9.02, range [42.22, 98.81]

Secondary structure (DSSP, 8-state):
-HHHHHHHHHHHHHHHHTT---PPPSS-B-SSSSPP---SSHHHHHHHHHHHHHHHHHH-EEE-TT--EEEEPPHHHHTTS-SSSTTHHHHHHHHHHHHHHHTT--TTSEEEEEESHHHHHHHHHHHHH--SS-TT-EEEESSPPTTSHHHHTS-HHHHHHHHHHHHHHHHSTT--GGGEEE-SSTT----HHHHHHTTEEEEEEESEETTTTEE--HHHHHHHHHHHHH-TTT-EEEEE-TTTTT---S-HHHHHHHHHHSEEEEEIIIII---TTEEEEEE-HHHHHHHHHHHHS-SSPPPGGG-SSEESSTT-TTTS-EEGGGSSEEETTTTEESS--SS---HHHHHHHHHHHHHHHHHH-SHHHHHHHHHHHHHHHHHHHHT-TTEEES---STTB-SSEEEEEE--TT---HHHHHHHHHHHHHHHSSS-EE-TTSPEEPP--S-B--BPPTTSS-SEEEE-STTS-HHHHHHHHHHHHHHHHHHHHHHHHHHHHHTT---PPP----TT---S-TTSEEEEEE-S---SSBPTTSSB--HHHHHHHHHTT-EEEESS---GGGSPTTEEEEEE-TT--SHHHHHHHHTT--SSEEEESSPPBPTT---TT-EEE-SS-GGGB--TT-

Radius of gyration: 30.76 Å; Cα contacts (8 Å, |Δi|>4): 1235; chains: 1; bounding box: 67×62×90 Å

Mean predicted aligned error: 10.76 Å